Protein AF-0000000083597068 (afdb_homodimer)

Secondary structure (DSSP, 8-state):
-BPPPPP-TT-EEEEE-SSBPPPTTTHHHHHHHHHTTT-EEEE-GGGT--BTTBSS-HHHHHHHHHHHHH-TT--EEEES---S-HHHHGGGS-HHHHHHS--EEEE-GGGHHHHHHHHHHS-B-EEE---TTTTTTSTT--HHHHHHHHHHHH-TT-S-EE----TT---EEEE--EEEEEEEEEEHHHHHHTTTSTT----TTSEEEEEEES-BHHHHHHHHHHHHHTTHHHH-SEEEEEEEET-B-SSTT-GGGS--HHHHHHHHTGGG---EEE--S-SSSSS---EEETSEEEEETTTTEEEE--/-BPPPPP-TTPEEEEE-SSBPPPTTTHHHHHHHHHHTT-EEEE-GGGT--BTTBSS-HHHHHHHHHHHHH-TT--EEEES---S-HHHHGGGS-HHHHHHS--EEEE-GGGHHHHHHHHHHS-B-EEE---TTTTTTSTT--HHHHHHHHHHHH-TT-S-EE----TT---EEEE--EEEEEEEEEEHHHHHHTTTSTT----TTSEEEEEEES-BHHHHHHHHHHHHHTTHHHH-SEEEEEEEET-B-SSTT-GGGS--HHHHHHHHTGGG---EEE--S-SSSSS---EEETSEEEEETTTTEEEE--

Nearest PDB structures (foldseek):
  3t5m-assembly1_B  TM=9.174E-01  e=2.571E-32  Bacillus anthracis str. Ames
  1zl0-assembly2_B  TM=8.880E-01  e=2.543E-29  Pseudomonas aeruginosa
  1zrs-assembly1_B  TM=8.940E-01  e=2.483E-28  Pseudomonas aeruginosa
  2aum-assembly1_B  TM=8.941E-01  e=5.198E-28  Pseudomonas aeruginosa
  2aun-assembly1_B  TM=8.940E-01  e=6.650E-28  Pseudomonas aeruginosa

InterPro domains:
  IPR003507 Peptidase family S66 [PIRSF028757] (4-307)
  IPR003507 Peptidase family S66 [PTHR30237] (4-307)
  IPR027461 LD-carboxypeptidase A, C-terminal domain superfamily [G3DSA:3.50.30.60] (168-307)
  IPR027461 LD-carboxypeptidase A, C-terminal domain superfamily [SSF141986] (141-304)
  IPR027478 Murein tetrapeptide carboxypeptidase, N-terminal [G3DSA:3.40.50.10740] (1-159)
  IPR029062 Class I glutamine amidotransferase-like [SSF52317] (1-158)
  IPR040449 LD-carboxypeptidase, N-terminal [PF02016] (13-128)
  IPR040921 LD-carboxypeptidase, C-terminal [PF17676] (180-299)

Organism: NCBI:txid1368476

pLDDT: mean 98.06, std 1.63, range [87.94, 99.0]

Structure (mmCIF, N/CA/C/O backbone):
data_AF-0000000083597068-model_v1
#
loop_
_entity.id
_entity.type
_entity.pdbx_description
1 polymer LD-carboxypeptidase
#
loop_
_atom_site.group_PDB
_atom_site.id
_atom_site.type_symbol
_atom_site.label_atom_id
_atom_site.label_alt_id
_atom_site.label_comp_id
_atom_site.label_asym_id
_atom_site.label_entity_id
_atom_site.label_seq_id
_atom_site.pdbx_PDB_ins_code
_atom_site.Cartn_x
_atom_site.Cartn_y
_atom_site.Cartn_z
_atom_site.occupancy
_atom_site.B_iso_or_equiv
_atom_site.auth_seq_id
_atom_site.auth_comp_id
_atom_site.auth_asym_id
_atom_site.auth_atom_id
_atom_site.pdbx_PDB_model_num
ATOM 1 N N . MET A 1 1 ? -0.615 13.898 26.125 1 93 1 MET A N 1
ATOM 2 C CA . MET A 1 1 ? 0.078 14.508 25 1 93 1 MET A CA 1
ATOM 3 C C . MET A 1 1 ? 0.472 15.945 25.312 1 93 1 MET A C 1
ATOM 5 O O . MET A 1 1 ? -0.247 16.656 26.031 1 93 1 MET A O 1
ATOM 9 N N . LYS A 1 2 ? 1.604 16.359 24.844 1 96.56 2 LYS A N 1
ATOM 10 C CA . LYS A 1 2 ? 2.033 17.75 24.953 1 96.56 2 LYS A CA 1
ATOM 11 C C . LYS A 1 2 ? 1.333 18.625 23.922 1 96.56 2 LYS A C 1
ATOM 13 O O . LYS A 1 2 ? 1.39 18.359 22.734 1 96.56 2 LYS A O 1
ATOM 18 N N . ILE A 1 3 ? 0.653 19.594 24.406 1 97.81 3 ILE A N 1
ATOM 19 C CA . ILE A 1 3 ? 0.031 20.594 23.547 1 97.81 3 ILE A CA 1
ATOM 20 C C . ILE A 1 3 ? 0.969 21.781 23.359 1 97.81 3 ILE A C 1
ATOM 22 O O . ILE A 1 3 ? 1.348 22.422 24.344 1 97.81 3 ILE A O 1
ATOM 26 N N . PRO A 1 4 ? 1.364 22.031 22.203 1 98.31 4 PRO A N 1
ATOM 27 C CA . PRO A 1 4 ? 2.266 23.156 22.016 1 98.31 4 PRO A CA 1
ATOM 28 C C . PRO A 1 4 ? 1.584 24.5 22.266 1 98.31 4 PRO A C 1
ATOM 30 O O . PRO A 1 4 ? 0.357 24.609 22.188 1 98.31 4 PRO A O 1
ATOM 33 N N . LYS A 1 5 ? 2.42 25.484 22.578 1 97.56 5 LYS A N 1
ATOM 34 C CA . LYS A 1 5 ? 1.896 26.828 22.766 1 97.56 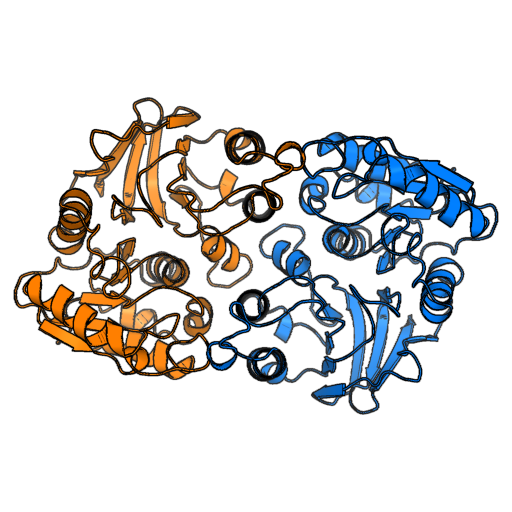5 LYS A CA 1
ATOM 35 C C . LYS A 1 5 ? 1.297 27.375 21.469 1 97.56 5 LYS A C 1
ATOM 37 O O . LYS A 1 5 ? 1.872 27.203 20.391 1 97.56 5 LYS A O 1
ATOM 42 N N . GLY A 1 6 ? 0.123 27.984 21.609 1 98.5 6 GLY A N 1
ATOM 43 C CA . GLY A 1 6 ? -0.512 28.578 20.453 1 98.5 6 GLY A CA 1
ATOM 44 C C . GLY A 1 6 ? 0.305 29.688 19.828 1 98.5 6 GLY A C 1
ATOM 45 O O . GLY A 1 6 ? 0.994 30.438 20.531 1 98.5 6 GLY A O 1
ATOM 46 N N . LEU A 1 7 ? 0.172 29.812 18.531 1 98.75 7 LEU A N 1
ATOM 47 C CA . LEU A 1 7 ? 0.881 30.859 17.797 1 98.75 7 LEU A CA 1
ATOM 48 C C . LEU A 1 7 ? 0.199 32.219 17.969 1 98.75 7 LEU A C 1
ATOM 50 O O . LEU A 1 7 ? -1.01 32.281 18.203 1 98.75 7 LEU A O 1
ATOM 54 N N . LYS A 1 8 ? 0.98 33.25 17.875 1 98.19 8 LYS A N 1
ATOM 55 C CA . LYS A 1 8 ? 0.491 34.625 17.906 1 98.19 8 LYS A CA 1
ATOM 56 C C . LYS A 1 8 ? 1.121 35.438 16.781 1 98.19 8 LYS A C 1
ATOM 58 O O . LYS A 1 8 ? 2.158 35.062 16.234 1 98.19 8 LYS A O 1
ATOM 63 N N . LYS A 1 9 ? 0.392 36.531 16.453 1 98 9 LYS A N 1
ATOM 64 C CA . LYS A 1 9 ? 0.97 37.438 15.469 1 98 9 LYS A CA 1
ATOM 65 C C . LYS A 1 9 ? 2.389 37.844 15.859 1 98 9 LYS A C 1
ATOM 67 O O . LYS A 1 9 ? 2.666 38.125 17.031 1 98 9 LYS A O 1
ATOM 72 N N . GLY A 1 10 ? 3.273 37.844 14.906 1 98.5 10 GLY A N 1
ATOM 73 C CA . GLY A 1 10 ? 4.664 38.188 15.156 1 98.5 10 GLY A CA 1
ATOM 74 C C . GLY A 1 10 ? 5.551 36.969 15.359 1 98.5 10 GLY A C 1
ATOM 75 O O . GLY A 1 10 ? 6.773 37.062 15.258 1 98.5 10 GLY A O 1
ATOM 76 N N . ASP A 1 11 ? 4.961 35.812 15.68 1 98.81 11 ASP A N 1
ATOM 77 C CA . ASP A 1 11 ? 5.73 34.594 15.844 1 98.81 11 ASP A CA 1
ATOM 78 C C . ASP A 1 11 ? 6.426 34.219 14.547 1 98.81 11 ASP A C 1
ATOM 80 O O . ASP A 1 11 ? 6.035 34.656 13.469 1 98.81 11 ASP A O 1
ATOM 84 N N . THR A 1 12 ? 7.461 33.406 14.672 1 98.88 12 THR A N 1
ATOM 85 C CA . THR A 1 12 ? 8.258 33 13.523 1 98.88 12 THR A CA 1
ATOM 86 C C . THR A 1 12 ? 7.914 31.547 13.133 1 98.88 12 THR A C 1
ATOM 88 O O . THR A 1 12 ? 8 30.641 13.953 1 98.88 12 THR A O 1
ATOM 91 N N . ILE A 1 13 ? 7.516 31.438 11.859 1 98.94 13 ILE A N 1
ATOM 92 C CA . ILE A 1 13 ? 7.141 30.141 11.32 1 98.94 13 ILE A CA 1
ATOM 93 C C . ILE A 1 13 ? 8.273 29.578 10.461 1 98.94 13 ILE A C 1
ATOM 95 O O . ILE A 1 13 ? 8.742 30.25 9.539 1 98.94 13 ILE A O 1
ATOM 99 N N . GLY A 1 14 ? 8.781 28.391 10.82 1 98.94 14 GLY A N 1
ATOM 100 C CA . GLY A 1 14 ? 9.641 27.656 9.906 1 98.94 14 GLY A CA 1
ATOM 101 C C . GLY A 1 14 ? 8.875 26.875 8.852 1 98.94 14 GLY A C 1
ATOM 102 O O . GLY A 1 14 ? 7.98 26.094 9.18 1 98.94 14 GLY A O 1
ATOM 103 N N . LEU A 1 15 ? 9.172 27.109 7.57 1 98.94 15 LEU A N 1
ATOM 104 C CA . LEU A 1 15 ? 8.648 26.297 6.477 1 98.94 15 LEU A CA 1
ATOM 105 C C . LEU A 1 15 ? 9.602 25.156 6.141 1 98.94 15 LEU A C 1
ATOM 107 O O . LEU A 1 15 ? 10.805 25.375 5.98 1 98.94 15 LEU A O 1
ATOM 111 N N . VAL A 1 16 ? 9.07 23.938 6.027 1 98.94 16 VAL A N 1
ATOM 112 C CA . VAL A 1 16 ? 9.914 22.797 5.707 1 98.94 16 VAL A CA 1
ATOM 113 C C . VAL A 1 16 ? 9.297 22 4.57 1 98.94 16 VAL A C 1
ATOM 115 O O . VAL A 1 16 ? 8.07 21.891 4.473 1 98.94 16 VAL A O 1
ATOM 118 N N . GLY A 1 17 ? 10.078 21.484 3.652 1 98.81 17 GLY A N 1
ATOM 119 C CA . GLY A 1 17 ? 9.688 20.469 2.678 1 98.81 17 GLY A CA 1
ATOM 120 C C . GLY A 1 17 ? 10.016 19.062 3.119 1 98.81 17 GLY A C 1
ATOM 121 O O . GLY A 1 17 ? 11.055 18.516 2.75 1 98.81 17 GLY A O 1
ATOM 122 N N . ALA A 1 18 ? 9.094 18.438 3.865 1 98.56 18 ALA A N 1
ATOM 123 C CA . ALA A 1 18 ? 9.328 17.094 4.383 1 98.56 18 ALA A CA 1
ATOM 124 C C . ALA A 1 18 ? 8.953 16.031 3.35 1 98.56 18 ALA A C 1
ATOM 126 O O . ALA A 1 18 ? 9.312 14.867 3.492 1 98.56 18 ALA A O 1
ATOM 127 N N . SER A 1 19 ? 8.289 16.406 2.258 1 98.56 19 SER A N 1
ATOM 128 C CA . SER A 1 19 ? 7.73 15.492 1.271 1 98.56 19 SER A CA 1
ATOM 129 C C . SER A 1 19 ? 8.18 15.852 -0.14 1 98.56 19 SER A C 1
ATOM 131 O O . SER A 1 19 ? 9.367 15.789 -0.454 1 98.56 19 SER A O 1
ATOM 133 N N . SER A 1 20 ? 7.297 16.312 -1.013 1 98.31 20 SER A N 1
ATOM 134 C CA . SER A 1 20 ? 7.629 16.547 -2.414 1 98.31 20 SER A CA 1
ATOM 135 C C . SER A 1 20 ? 8.195 17.953 -2.613 1 98.31 20 SER A C 1
ATOM 137 O O . SER A 1 20 ? 7.973 18.844 -1.794 1 98.31 20 SER A O 1
ATOM 139 N N . ALA A 1 21 ? 8.828 18.109 -3.682 1 98 21 ALA A N 1
ATOM 140 C CA . ALA A 1 21 ? 9.422 19.391 -4.043 1 98 21 ALA A CA 1
ATOM 141 C C . ALA A 1 21 ? 8.352 20.438 -4.332 1 98 21 ALA A C 1
ATOM 143 O O . ALA A 1 21 ? 7.309 20.125 -4.91 1 98 21 ALA A O 1
ATOM 144 N N . THR A 1 22 ? 8.672 21.641 -3.908 1 97.88 22 THR A N 1
ATOM 145 C CA . THR A 1 22 ? 7.793 22.781 -4.176 1 97.88 22 THR A CA 1
ATOM 146 C C . THR A 1 22 ? 8.195 23.484 -5.473 1 97.88 22 THR A C 1
ATOM 148 O O . THR A 1 22 ? 9.367 23.797 -5.672 1 97.88 22 THR A O 1
ATOM 151 N N . PRO A 1 23 ? 7.242 23.688 -6.352 1 95.56 23 PRO A N 1
ATOM 152 C CA . PRO A 1 23 ? 7.598 24.5 -7.516 1 95.56 23 PRO A CA 1
ATOM 153 C C . PRO A 1 23 ? 8.156 25.859 -7.137 1 95.56 23 PRO A C 1
ATOM 155 O O . PRO A 1 23 ? 7.57 26.562 -6.301 1 95.56 23 PRO A O 1
ATOM 158 N N . PRO A 1 24 ? 9.219 26.219 -7.773 1 96.31 24 PRO A N 1
ATOM 159 C CA . PRO A 1 24 ? 9.883 27.453 -7.379 1 96.31 24 PRO A CA 1
ATOM 160 C C . PRO A 1 24 ? 8.969 28.672 -7.48 1 96.31 24 PRO A C 1
ATOM 162 O O . PRO A 1 24 ? 9.086 29.609 -6.68 1 96.31 24 PRO A O 1
ATOM 165 N N . GLU A 1 25 ? 8.047 28.641 -8.406 1 97.31 25 GLU A N 1
ATOM 166 C CA . GLU A 1 25 ? 7.188 29.797 -8.633 1 97.31 25 GLU A CA 1
ATOM 167 C C . GLU A 1 25 ? 6.113 29.922 -7.559 1 97.31 25 GLU A C 1
ATOM 169 O O . GLU A 1 25 ? 5.512 30.984 -7.387 1 97.31 25 GLU A O 1
ATOM 174 N N . VAL A 1 26 ? 5.914 28.891 -6.832 1 98.12 26 VAL A N 1
ATOM 175 C CA . VAL A 1 26 ? 4.848 28.875 -5.836 1 98.12 26 VAL A CA 1
ATOM 176 C C . VAL A 1 26 ? 5.406 29.281 -4.477 1 98.12 26 VAL A C 1
ATOM 178 O O . VAL A 1 26 ? 4.676 29.812 -3.637 1 98.12 26 VAL A O 1
ATOM 181 N N . LEU A 1 27 ? 6.711 29.109 -4.23 1 98.38 27 LEU A N 1
ATOM 182 C CA . LEU A 1 27 ? 7.336 29.312 -2.932 1 98.38 27 LEU A CA 1
ATOM 183 C C . LEU A 1 27 ? 7.129 30.75 -2.457 1 98.38 27 LEU A C 1
ATOM 185 O O . LEU A 1 27 ? 6.703 30.984 -1.323 1 98.38 27 LEU A O 1
ATOM 189 N N . PRO A 1 28 ? 7.344 31.781 -3.342 1 98.5 28 PRO A N 1
ATOM 190 C CA . PRO A 1 28 ? 7.129 33.156 -2.863 1 98.5 28 PRO A CA 1
ATOM 191 C C . PRO A 1 28 ? 5.676 33.406 -2.473 1 98.5 28 PRO A C 1
ATOM 193 O O . PRO A 1 28 ? 5.414 34.125 -1.507 1 98.5 28 PRO A O 1
ATOM 196 N N . LYS A 1 29 ? 4.738 32.844 -3.211 1 98.62 29 LYS A N 1
ATOM 197 C CA . LYS A 1 29 ? 3.32 33 -2.896 1 98.62 29 LYS A CA 1
ATOM 198 C C . LYS A 1 29 ? 2.977 32.344 -1.563 1 98.62 29 LYS A C 1
ATOM 200 O O . LYS A 1 29 ? 2.164 32.875 -0.799 1 98.62 29 LYS A O 1
ATOM 205 N N . ALA A 1 30 ? 3.582 31.219 -1.34 1 98.75 30 ALA A N 1
ATOM 206 C CA . ALA A 1 30 ? 3.373 30.5 -0.087 1 98.75 30 ALA A CA 1
ATOM 207 C C . ALA A 1 30 ? 3.879 31.312 1.103 1 98.75 30 ALA A C 1
ATOM 209 O O . ALA A 1 30 ? 3.197 31.406 2.127 1 98.75 30 ALA A O 1
ATOM 210 N N . VAL A 1 31 ? 5.102 31.859 0.951 1 98.81 31 VAL A N 1
ATOM 211 C CA . VAL A 1 31 ? 5.695 32.688 1.998 1 98.81 31 VAL A CA 1
ATOM 212 C C . VAL A 1 31 ? 4.805 33.875 2.273 1 98.81 31 VAL A C 1
ATOM 214 O O . VAL A 1 31 ? 4.504 34.188 3.43 1 98.81 31 VAL A O 1
ATOM 217 N N . GLU A 1 32 ? 4.352 34.5 1.22 1 98.69 32 GLU A N 1
ATOM 218 C CA . GLU A 1 32 ? 3.494 35.688 1.342 1 98.69 32 GLU A CA 1
ATOM 219 C C . GLU A 1 32 ? 2.191 35.344 2.062 1 98.69 32 GLU A C 1
ATOM 221 O O . GLU A 1 32 ? 1.7 36.125 2.871 1 98.69 32 GLU A O 1
ATOM 226 N N . ALA A 1 33 ? 1.597 34.219 1.699 1 98.62 33 ALA A N 1
ATOM 227 C CA . ALA A 1 33 ? 0.34 33.812 2.312 1 98.62 33 ALA A CA 1
ATOM 228 C C . ALA A 1 33 ? 0.493 33.656 3.824 1 98.62 33 ALA A C 1
ATOM 230 O O . ALA A 1 33 ? -0.406 34 4.586 1 98.62 33 ALA A O 1
ATOM 231 N N . VAL A 1 34 ? 1.642 33.125 4.301 1 98.75 34 VAL A N 1
ATOM 232 C CA . VAL A 1 34 ? 1.897 32.938 5.723 1 98.75 34 VAL A CA 1
ATOM 233 C C . VAL A 1 34 ? 2.139 34.281 6.391 1 98.75 34 VAL A C 1
ATOM 235 O O . VAL A 1 34 ? 1.644 34.531 7.492 1 98.75 34 VAL A O 1
ATOM 238 N N . GLU A 1 35 ? 2.859 35.125 5.699 1 98.81 35 GLU A N 1
ATOM 239 C CA . GLU A 1 35 ? 3.148 36.469 6.23 1 98.81 35 GLU A CA 1
ATOM 240 C C . GLU A 1 35 ? 1.873 37.281 6.367 1 98.81 35 GLU A C 1
ATOM 242 O O . GLU A 1 35 ? 1.738 38.094 7.301 1 98.81 35 GLU A O 1
ATOM 247 N N . LYS A 1 36 ? 0.975 37.125 5.461 1 98.19 36 LYS A N 1
ATOM 248 C CA . LYS A 1 36 ? -0.294 37.844 5.484 1 98.19 36 LYS A CA 1
ATOM 249 C C . LYS A 1 36 ? -1.108 37.5 6.723 1 98.19 36 LYS A C 1
ATOM 251 O O . LYS A 1 36 ? -1.974 38.25 7.148 1 98.19 36 LYS A O 1
ATOM 256 N N . LEU A 1 37 ? -0.834 36.375 7.285 1 97.88 37 LEU A N 1
ATOM 257 C CA . LEU A 1 37 ? -1.508 35.969 8.508 1 97.88 37 LEU A CA 1
ATOM 258 C C . LEU A 1 37 ? -0.902 36.656 9.727 1 97.88 37 LEU A C 1
ATOM 260 O O . LEU A 1 37 ? -1.427 36.531 10.836 1 97.88 37 LEU A O 1
ATOM 264 N N . GLY A 1 38 ? 0.228 37.344 9.516 1 98.38 38 GLY A N 1
ATOM 265 C CA . GLY A 1 38 ? 0.852 38.094 10.586 1 98.38 38 GLY A CA 1
ATOM 266 C C . GLY A 1 38 ? 2.086 37.438 11.156 1 98.38 38 GLY A C 1
ATOM 267 O O . GLY A 1 38 ? 2.59 37.844 12.203 1 98.38 38 GLY A O 1
ATOM 268 N N . PHE A 1 39 ? 2.541 36.406 10.555 1 98.81 39 PHE A N 1
ATOM 269 C CA . PHE A 1 39 ? 3.705 35.656 11.047 1 98.81 39 PHE A CA 1
ATOM 270 C C . PHE A 1 39 ? 4.961 36.094 10.289 1 98.81 39 PHE A C 1
ATOM 272 O O . PHE A 1 39 ? 4.875 36.625 9.188 1 98.81 39 PHE A O 1
ATOM 279 N N . LYS A 1 40 ? 6.098 35.906 10.891 1 98.81 40 LYS A N 1
ATOM 280 C CA . LYS A 1 40 ? 7.383 35.906 10.195 1 98.81 40 LYS A CA 1
ATOM 281 C C . LYS A 1 40 ? 7.723 34.531 9.664 1 98.81 40 LYS A C 1
ATOM 283 O O . LYS A 1 40 ? 7.246 33.531 10.188 1 98.81 40 LYS A O 1
ATOM 288 N N . VAL A 1 41 ? 8.555 34.562 8.586 1 98.88 41 VAL A N 1
ATOM 289 C CA . VAL A 1 41 ? 8.773 33.25 7.949 1 98.88 41 VAL A CA 1
ATOM 290 C C . VAL A 1 41 ? 10.266 33 7.812 1 98.88 41 VAL A C 1
ATOM 292 O O . VAL A 1 41 ? 11.031 33.906 7.441 1 98.88 41 VAL A O 1
ATOM 295 N N . VAL A 1 42 ? 10.703 31.859 8.219 1 98.88 42 VAL A N 1
ATOM 296 C CA . VAL A 1 42 ? 12.016 31.312 7.906 1 98.88 42 VAL A CA 1
ATOM 297 C C . VAL A 1 42 ? 11.852 30.094 6.984 1 98.88 42 VAL A C 1
ATOM 299 O O . VAL A 1 42 ? 11.172 29.125 7.332 1 98.88 42 VAL A O 1
ATOM 302 N N . VAL A 1 43 ? 12.461 30.156 5.809 1 98.81 43 VAL A N 1
ATOM 303 C CA . VAL A 1 43 ? 12.289 29.109 4.805 1 98.81 43 VAL A CA 1
ATOM 304 C C . VAL A 1 43 ? 13.445 28.109 4.906 1 98.81 43 VAL A C 1
ATOM 306 O O . VAL A 1 43 ? 14.617 28.5 4.805 1 98.81 43 VAL A O 1
ATOM 309 N N . GLY A 1 44 ? 13.102 26.844 5.172 1 98.75 44 GLY A N 1
ATOM 310 C CA . GLY A 1 44 ? 14.117 25.812 5.184 1 98.75 44 GLY A CA 1
ATOM 311 C C . GLY A 1 44 ? 14.703 25.547 3.809 1 98.75 44 GLY A C 1
ATOM 312 O O . GLY A 1 44 ? 14.078 25.828 2.791 1 98.75 44 GLY A O 1
ATOM 313 N N . ASP A 1 45 ? 15.891 24.906 3.756 1 98.62 45 ASP A N 1
ATOM 314 C CA . ASP A 1 45 ? 16.562 24.578 2.5 1 98.62 45 ASP A CA 1
ATOM 315 C C . ASP A 1 45 ? 15.742 23.594 1.684 1 98.62 45 ASP A C 1
ATOM 317 O O . ASP A 1 45 ? 15.75 23.625 0.452 1 98.62 45 ASP A O 1
ATOM 321 N N . SER A 1 46 ? 15.039 22.719 2.332 1 98.75 46 SER A N 1
ATOM 322 C CA . SER A 1 46 ? 14.242 21.672 1.683 1 98.75 46 SER A CA 1
ATOM 323 C C . SER A 1 46 ? 13.156 22.281 0.804 1 98.75 46 SER A C 1
ATOM 325 O O . SER A 1 46 ? 12.695 21.641 -0.145 1 98.75 46 SER A O 1
ATOM 327 N N . CYS A 1 47 ? 12.734 23.5 1.094 1 98.75 47 CYS A N 1
ATOM 328 C CA . CYS A 1 47 ? 11.68 24.156 0.323 1 98.75 47 CYS A CA 1
ATOM 329 C C . CYS A 1 47 ? 12.195 24.594 -1.037 1 98.75 47 CYS A C 1
ATOM 331 O O . CYS A 1 47 ? 11.414 24.922 -1.932 1 98.75 47 CYS A O 1
ATOM 333 N N . ARG A 1 48 ? 13.547 24.531 -1.189 1 98.31 48 ARG A N 1
ATOM 334 C CA . ARG A 1 48 ? 14.148 25.062 -2.406 1 98.31 48 ARG A CA 1
ATOM 335 C C . ARG A 1 48 ? 14.883 23.969 -3.18 1 98.31 48 ARG A C 1
ATOM 337 O O . ARG A 1 48 ? 15.414 24.219 -4.262 1 98.31 48 ARG A O 1
ATOM 344 N N . GLU A 1 49 ? 14.938 22.812 -2.625 1 98.06 49 GLU A N 1
ATOM 345 C CA . GLU A 1 49 ? 15.703 21.719 -3.227 1 98.06 49 GLU A CA 1
ATOM 346 C C . GLU A 1 49 ? 14.789 20.703 -3.893 1 98.06 49 GLU A C 1
ATOM 348 O O . GLU A 1 49 ? 13.578 20.688 -3.648 1 98.06 49 GLU A O 1
ATOM 353 N N . ARG A 1 50 ? 15.43 19.906 -4.793 1 97.62 50 ARG A N 1
ATOM 354 C CA . ARG A 1 50 ? 14.688 18.875 -5.508 1 97.62 50 ARG A CA 1
ATOM 355 C C . ARG A 1 50 ? 15.555 17.641 -5.75 1 97.62 50 ARG A C 1
ATOM 357 O O . ARG A 1 50 ? 16.719 17.766 -6.105 1 97.62 50 ARG A O 1
ATOM 364 N N . HIS A 1 51 ? 15.086 16.547 -5.504 1 98 51 HIS A N 1
ATOM 365 C CA . HIS A 1 51 ? 15.57 15.227 -5.891 1 98 51 HIS A CA 1
ATOM 366 C C . HIS A 1 51 ? 14.438 14.375 -6.453 1 98 51 HIS A C 1
ATOM 368 O O . HIS A 1 51 ? 13.867 13.547 -5.738 1 98 51 HIS A O 1
ATOM 374 N N . GLY A 1 52 ? 14.188 14.555 -7.84 1 97.31 52 GLY A N 1
ATOM 375 C CA . GLY A 1 52 ? 12.984 13.953 -8.406 1 97.31 52 GLY A CA 1
ATOM 376 C C . GLY A 1 52 ? 11.703 14.57 -7.875 1 97.31 52 GLY A C 1
ATOM 377 O O . GLY A 1 52 ? 11.5 15.781 -7.977 1 97.31 52 GLY A O 1
ATOM 378 N N . TYR A 1 53 ? 10.898 13.758 -7.266 1 97.75 53 TYR A N 1
ATOM 379 C CA . TYR A 1 53 ? 9.656 14.258 -6.684 1 97.75 53 TYR A CA 1
ATOM 380 C C . TYR A 1 53 ? 9.867 14.695 -5.234 1 97.75 53 TYR A C 1
ATOM 382 O O . TYR A 1 53 ? 8.945 15.172 -4.582 1 97.75 53 TYR A O 1
ATOM 390 N N . LEU A 1 54 ? 11.031 14.57 -4.711 1 98.5 54 LEU A N 1
ATOM 391 C CA . LEU A 1 54 ? 11.328 14.867 -3.314 1 98.5 54 LEU A CA 1
ATOM 392 C C . LEU A 1 54 ? 11.867 16.281 -3.164 1 98.5 54 LEU A C 1
ATOM 394 O O . LEU A 1 54 ? 12.617 16.766 -4.02 1 98.5 54 LEU A O 1
ATOM 398 N N . ALA A 1 55 ? 11.562 16.875 -2.016 1 98.62 55 ALA A N 1
ATOM 399 C CA . ALA A 1 55 ? 12.094 18.203 -1.696 1 98.62 55 ALA A CA 1
ATOM 400 C C . ALA A 1 55 ? 13.562 18.125 -1.287 1 98.62 55 ALA A C 1
ATOM 402 O O . ALA A 1 55 ? 13.953 18.672 -0.26 1 98.62 55 ALA A O 1
ATOM 403 N N . GLY A 1 56 ? 14.367 17.438 -2.033 1 98.38 56 GLY A N 1
ATOM 404 C CA . GLY A 1 56 ? 15.766 17.188 -1.733 1 98.38 56 GLY A CA 1
ATOM 405 C C . GLY A 1 56 ? 16.016 15.781 -1.209 1 98.38 56 GLY A C 1
ATOM 406 O O . GLY A 1 56 ? 15.102 14.969 -1.126 1 98.38 56 GLY A O 1
ATOM 407 N N . VAL A 1 57 ? 17.281 15.5 -0.889 1 98.31 57 VAL A N 1
ATOM 408 C CA . VAL A 1 57 ? 17.656 14.188 -0.37 1 98.31 57 VAL A CA 1
ATOM 409 C C . VAL A 1 57 ? 17.094 14.016 1.041 1 98.31 57 VAL A C 1
ATOM 411 O O . VAL A 1 57 ? 16.75 14.992 1.708 1 98.31 57 VAL A O 1
ATOM 414 N N . ASP A 1 58 ? 17 12.828 1.472 1 98.69 58 ASP A N 1
ATOM 415 C CA . ASP A 1 58 ? 16.359 12.492 2.742 1 98.69 58 ASP A CA 1
ATOM 416 C C . ASP A 1 58 ? 17.031 13.227 3.902 1 98.69 58 ASP A C 1
ATOM 418 O O . ASP A 1 58 ? 16.344 13.758 4.781 1 98.69 58 ASP A O 1
ATOM 422 N N . GLU A 1 59 ? 18.344 13.289 3.891 1 98.75 59 GLU A N 1
ATOM 423 C CA . GLU A 1 59 ? 19.109 13.891 4.98 1 98.75 59 GLU A CA 1
ATOM 424 C C . GLU A 1 59 ? 18.797 15.383 5.105 1 98.75 59 GLU A C 1
ATOM 426 O O . GLU A 1 59 ? 18.688 15.906 6.215 1 98.75 59 GLU A O 1
ATOM 431 N N . LEU A 1 60 ? 18.688 15.977 4.004 1 98.81 60 LEU A N 1
ATOM 432 C CA . LEU A 1 60 ? 18.406 17.406 4.012 1 98.81 60 LEU A CA 1
ATOM 433 C C . LEU A 1 60 ? 17 17.688 4.559 1 98.81 60 LEU A C 1
ATOM 435 O O . LEU A 1 60 ? 16.812 18.594 5.359 1 98.81 60 LEU A O 1
ATOM 439 N N . ARG A 1 61 ? 16.047 16.969 4.078 1 98.88 61 ARG A N 1
ATOM 440 C CA . ARG A 1 61 ? 14.672 17.156 4.531 1 98.88 61 ARG A CA 1
ATOM 441 C C . ARG A 1 61 ? 14.547 16.891 6.027 1 98.88 61 ARG A C 1
ATOM 443 O O . ARG A 1 61 ? 13.906 17.672 6.746 1 98.88 61 ARG A O 1
ATOM 450 N N . ALA A 1 62 ? 15.164 15.805 6.496 1 98.94 62 ALA A N 1
ATOM 451 C CA . ALA A 1 62 ? 15.156 15.5 7.926 1 98.94 62 ALA A CA 1
ATOM 452 C C . ALA A 1 62 ? 15.859 16.594 8.727 1 98.94 62 ALA A C 1
ATOM 454 O O . ALA A 1 62 ? 15.398 16.969 9.805 1 98.94 62 ALA A O 1
ATOM 455 N N . LYS A 1 63 ? 17 17.016 8.195 1 98.81 63 LYS A N 1
ATOM 456 C CA . LYS A 1 63 ? 17.766 18.078 8.852 1 98.81 63 LYS A CA 1
ATOM 457 C C . LYS A 1 63 ? 16.922 19.328 9.039 1 98.81 63 LYS A C 1
ATOM 459 O O . LYS A 1 63 ? 16.938 19.953 10.109 1 98.81 63 LYS A O 1
ATOM 464 N N . ASP A 1 64 ? 16.219 19.688 8.055 1 98.81 64 ASP A N 1
ATOM 465 C CA . ASP A 1 64 ? 15.375 20.875 8.125 1 98.81 64 ASP A CA 1
ATOM 466 C C . ASP A 1 64 ? 14.32 20.734 9.227 1 98.81 64 ASP A C 1
ATOM 468 O O . ASP A 1 64 ? 14.102 21.672 10 1 98.81 64 ASP A O 1
ATOM 472 N N . VAL A 1 65 ? 13.648 19.609 9.281 1 98.94 65 VAL A N 1
ATOM 473 C CA . VAL A 1 65 ? 12.633 19.375 10.312 1 98.94 65 VAL A CA 1
ATOM 474 C C . VAL A 1 65 ? 13.273 19.453 11.695 1 98.94 65 VAL A C 1
ATOM 476 O O . VAL A 1 65 ? 12.773 20.156 12.57 1 98.94 65 VAL A O 1
ATOM 479 N N . ASN A 1 66 ? 14.391 18.766 11.867 1 98.94 66 ASN A N 1
ATOM 480 C CA . ASN A 1 66 ? 15.094 18.781 13.148 1 98.94 66 ASN A CA 1
ATOM 481 C C . ASN A 1 66 ? 15.516 20.203 13.539 1 98.94 66 ASN A C 1
ATOM 483 O O . ASN A 1 66 ? 15.328 20.609 14.688 1 98.94 66 ASN A O 1
ATOM 487 N N . GLU A 1 67 ? 16.047 20.875 12.594 1 98.81 67 GLU A N 1
ATOM 488 C CA . GLU A 1 67 ? 16.547 22.219 12.875 1 98.81 67 GLU A CA 1
ATOM 489 C C . GLU A 1 67 ? 15.43 23.172 13.273 1 98.81 67 GLU A C 1
ATOM 491 O O . GLU A 1 67 ? 15.609 24 14.164 1 98.81 67 GLU A O 1
ATOM 496 N N . MET A 1 68 ? 14.336 23.062 12.594 1 98.88 68 MET A N 1
ATOM 497 C CA . MET A 1 68 ? 13.219 23.953 12.906 1 98.88 68 MET A CA 1
ATOM 498 C C . MET A 1 68 ? 12.68 23.688 14.305 1 98.88 68 MET A C 1
ATOM 500 O O . MET A 1 68 ? 12.227 24.594 15 1 98.88 68 MET A O 1
ATOM 504 N N . PHE A 1 69 ? 12.656 22.438 14.766 1 98.88 69 PHE A N 1
ATOM 505 C CA . PHE A 1 69 ? 12.25 22.125 16.125 1 98.88 69 PHE A CA 1
ATOM 506 C C . PHE A 1 69 ? 13.289 22.609 17.141 1 98.88 69 PHE A C 1
ATOM 508 O O . PHE A 1 69 ? 12.945 23.125 18.188 1 98.88 69 PHE A O 1
ATOM 515 N N . LYS A 1 70 ? 14.547 22.453 16.797 1 98.75 70 LYS A N 1
ATOM 516 C CA . LYS A 1 70 ? 15.656 22.734 17.703 1 98.75 70 LYS A CA 1
ATOM 517 C C . LYS A 1 70 ? 15.828 24.234 17.922 1 98.75 70 LYS A C 1
ATOM 519 O O . LYS A 1 70 ? 16.188 24.672 19.016 1 98.75 70 LYS A O 1
ATOM 524 N N . ASN A 1 71 ? 15.602 25.016 16.922 1 98.75 71 ASN A N 1
ATOM 525 C CA . ASN A 1 71 ? 15.828 26.453 16.922 1 98.75 71 ASN A CA 1
ATOM 526 C C . ASN A 1 71 ? 14.82 27.172 17.812 1 98.75 71 ASN A C 1
ATOM 528 O O . ASN A 1 71 ? 13.633 27.234 17.484 1 98.75 71 ASN A O 1
ATOM 532 N N . PRO A 1 72 ? 15.25 27.781 18.859 1 98.25 72 PRO A N 1
ATOM 533 C CA . PRO A 1 72 ? 14.328 28.438 19.781 1 98.25 72 PRO A CA 1
ATOM 534 C C . PRO A 1 72 ? 13.656 29.672 19.172 1 98.25 72 PRO A C 1
ATOM 536 O O . PRO A 1 72 ? 12.664 30.172 19.719 1 98.25 72 PRO A O 1
ATOM 539 N N . ASP A 1 73 ? 14.18 30.172 18.109 1 98.44 73 ASP A N 1
ATOM 540 C CA . ASP A 1 73 ? 13.609 31.344 17.469 1 98.44 73 ASP A CA 1
ATOM 541 C C . ASP A 1 73 ? 12.414 30.984 16.594 1 98.44 73 ASP A C 1
ATOM 543 O O . ASP A 1 73 ? 11.695 31.875 16.125 1 98.44 73 ASP A O 1
ATOM 547 N N . ILE A 1 74 ? 12.242 29.734 16.344 1 98.88 74 ILE A N 1
ATOM 548 C CA . ILE A 1 74 ? 11.094 29.234 15.602 1 98.88 74 ILE A CA 1
ATOM 549 C C . ILE A 1 74 ? 9.953 28.906 16.562 1 98.88 74 ILE A C 1
ATOM 551 O O . ILE A 1 74 ? 10.141 28.188 17.531 1 98.88 74 ILE A O 1
ATOM 555 N N . ASP A 1 75 ? 8.789 29.422 16.266 1 98.75 75 ASP A N 1
ATOM 556 C CA . ASP A 1 75 ? 7.648 29.25 17.156 1 98.75 75 ASP A CA 1
ATOM 557 C C . ASP A 1 75 ? 6.719 28.141 16.656 1 98.75 75 ASP A C 1
ATOM 559 O O . ASP A 1 75 ? 6 27.516 17.438 1 98.75 75 ASP A O 1
ATOM 563 N N . GLY A 1 76 ? 6.609 27.922 15.398 1 98.81 76 GLY A N 1
ATOM 564 C CA . GLY A 1 76 ? 5.801 26.906 14.75 1 98.81 76 GLY A CA 1
ATOM 565 C C . GLY A 1 76 ? 6.406 26.406 13.445 1 98.81 76 GLY A C 1
ATOM 566 O O . GLY A 1 76 ? 7.285 27.062 12.883 1 98.81 76 GLY A O 1
ATOM 567 N N . ILE A 1 77 ? 6.02 25.281 13 1 99 77 ILE A N 1
ATOM 568 C CA . ILE A 1 77 ? 6.562 24.656 11.805 1 99 77 ILE A CA 1
ATOM 569 C C . ILE A 1 77 ? 5.426 24.281 10.859 1 99 77 ILE A C 1
ATOM 571 O O . ILE A 1 77 ? 4.504 23.562 11.234 1 99 77 ILE A O 1
ATOM 575 N N . PHE A 1 78 ? 5.43 24.797 9.633 1 98.94 78 PHE A N 1
ATOM 576 C CA . PHE A 1 78 ? 4.465 24.484 8.586 1 98.94 78 PHE A CA 1
ATOM 577 C C . PHE A 1 78 ? 5.117 23.656 7.477 1 98.94 78 PHE A C 1
ATOM 579 O O . PHE A 1 78 ? 6.086 24.109 6.859 1 98.94 78 PHE A O 1
ATOM 586 N N . CYS A 1 79 ? 4.621 22.453 7.242 1 98.94 79 CYS A N 1
ATOM 587 C CA . CYS A 1 79 ? 5.027 21.766 6.02 1 98.94 79 CYS A CA 1
ATOM 588 C C . CYS A 1 79 ? 4.547 22.516 4.785 1 98.94 79 CYS A C 1
ATOM 590 O O . CYS A 1 79 ? 3.369 22.859 4.684 1 98.94 79 CYS A O 1
ATOM 592 N N . ILE A 1 80 ? 5.406 22.75 3.883 1 98.81 80 ILE A N 1
ATOM 593 C CA . ILE A 1 80 ? 5.113 23.625 2.758 1 98.81 80 ILE A CA 1
ATOM 594 C C . ILE A 1 80 ? 4.113 22.953 1.82 1 98.81 80 ILE A C 1
ATOM 596 O O . ILE A 1 80 ? 3.293 23.625 1.19 1 98.81 80 ILE A O 1
ATOM 600 N N . ARG A 1 81 ? 4.168 21.656 1.727 1 98.31 81 ARG A N 1
ATOM 601 C CA . ARG A 1 81 ? 3.219 20.844 0.974 1 98.31 81 ARG A CA 1
ATOM 602 C C . ARG A 1 81 ? 3.363 19.359 1.331 1 98.31 81 ARG A C 1
ATOM 604 O O . ARG A 1 81 ? 4.305 18.969 2.027 1 98.31 81 ARG A O 1
ATOM 611 N N . GLY A 1 82 ? 2.355 18.547 0.893 1 97.88 82 GLY A N 1
ATOM 612 C CA . GLY A 1 82 ? 2.455 17.109 1.001 1 97.88 82 GLY A CA 1
ATOM 613 C C . GLY A 1 82 ? 3.166 16.469 -0.176 1 97.88 82 GLY A C 1
ATOM 614 O O . GLY A 1 82 ? 4.168 17 -0.663 1 97.88 82 GLY A O 1
ATOM 615 N N . GLY A 1 83 ? 2.672 15.352 -0.603 1 97.38 83 GLY A N 1
ATOM 616 C CA . GLY A 1 83 ? 3.27 14.617 -1.706 1 97.38 83 GLY A CA 1
ATOM 617 C C . GLY A 1 83 ? 3.773 13.242 -1.305 1 97.38 83 GLY A C 1
ATOM 618 O O . GLY A 1 83 ? 3.01 12.422 -0.79 1 97.38 83 GLY A O 1
ATOM 619 N N . TYR A 1 84 ? 5.078 13.133 -1.507 1 96.44 84 TYR A N 1
ATOM 620 C CA . TYR A 1 84 ? 5.707 11.844 -1.249 1 96.44 84 TYR A CA 1
ATOM 621 C C . TYR A 1 84 ? 7.023 12.016 -0.504 1 96.44 84 TYR A C 1
ATOM 623 O O . TYR A 1 84 ? 7.676 13.062 -0.618 1 96.44 84 TYR A O 1
ATOM 631 N N . GLY A 1 85 ? 7.328 10.945 0.278 1 98.31 85 GLY A N 1
ATOM 632 C CA . GLY A 1 85 ? 8.695 10.883 0.766 1 98.31 85 GLY A CA 1
ATOM 633 C C . GLY A 1 85 ? 8.805 11.078 2.266 1 98.31 85 GLY A C 1
ATOM 634 O O . GLY A 1 85 ? 9.859 10.836 2.855 1 98.31 85 GLY A O 1
ATOM 635 N N . ALA A 1 86 ? 7.699 11.445 2.926 1 98.75 86 ALA A N 1
ATOM 636 C CA . ALA A 1 86 ? 7.773 11.734 4.355 1 98.75 86 ALA A CA 1
ATOM 637 C C . ALA A 1 86 ? 8.219 10.5 5.141 1 98.75 86 ALA A C 1
ATOM 639 O O . ALA A 1 86 ? 8.961 10.617 6.121 1 98.75 86 ALA A O 1
ATOM 640 N N . THR A 1 87 ? 7.828 9.305 4.715 1 98.81 87 THR A N 1
ATOM 641 C CA . THR A 1 87 ? 8.18 8.078 5.422 1 98.81 87 THR A CA 1
ATOM 642 C C . THR A 1 87 ? 9.68 7.844 5.383 1 98.81 87 THR A C 1
ATOM 644 O O . THR A 1 87 ? 10.242 7.215 6.289 1 98.81 87 THR A O 1
ATOM 647 N N . LYS A 1 88 ? 10.352 8.375 4.434 1 98.81 88 LYS A N 1
ATOM 648 C CA . LYS A 1 88 ? 11.773 8.141 4.223 1 98.81 88 LYS A CA 1
ATOM 649 C C . LYS A 1 88 ? 12.609 8.867 5.273 1 98.81 88 LYS A C 1
ATOM 651 O O . LYS A 1 88 ? 13.742 8.469 5.555 1 98.81 88 LYS A O 1
ATOM 656 N N . ILE A 1 89 ? 12.047 9.898 5.887 1 98.81 89 ILE A N 1
ATOM 657 C CA . ILE A 1 89 ? 12.898 10.688 6.766 1 98.81 89 ILE A CA 1
ATOM 658 C C . ILE A 1 89 ? 12.625 10.328 8.219 1 98.81 89 ILE A C 1
ATOM 660 O O . ILE A 1 89 ? 13.336 10.766 9.125 1 98.81 89 ILE A O 1
ATOM 664 N N . LEU A 1 90 ? 11.648 9.453 8.492 1 98.94 90 LEU A N 1
ATOM 665 C CA . LEU A 1 90 ? 11.25 9.086 9.844 1 98.94 90 LEU A CA 1
ATOM 666 C C . LEU A 1 90 ? 12.453 8.594 10.648 1 98.94 90 LEU A C 1
ATOM 668 O O . LEU A 1 90 ? 12.656 9.008 11.789 1 98.94 90 LEU A O 1
ATOM 672 N N . PRO A 1 91 ? 13.344 7.766 10.047 1 98.81 91 PRO A N 1
ATOM 673 C CA . PRO A 1 91 ? 14.453 7.246 10.844 1 98.81 91 PRO A CA 1
ATOM 674 C C . PRO A 1 91 ? 15.508 8.305 11.141 1 98.81 91 PRO A C 1
ATOM 676 O O . PRO A 1 91 ? 16.391 8.086 11.977 1 98.81 91 PRO A O 1
ATOM 679 N N . LEU A 1 92 ? 15.43 9.406 10.484 1 98.88 92 LEU A N 1
ATOM 680 C CA . LEU A 1 92 ? 16.484 10.406 10.555 1 98.88 92 LEU A CA 1
ATOM 681 C C . LEU A 1 92 ? 16.094 11.531 11.508 1 98.88 92 LEU A C 1
ATOM 683 O O . LEU A 1 92 ? 16.891 12.453 11.734 1 98.88 92 LEU A O 1
ATOM 687 N N . LEU A 1 93 ? 14.938 11.469 12.094 1 98.94 93 LEU A N 1
ATOM 688 C CA . LEU A 1 93 ? 14.461 12.539 12.961 1 98.94 93 LEU A CA 1
ATOM 689 C C . LEU A 1 93 ? 14.93 12.32 14.398 1 98.94 93 LEU A C 1
ATOM 691 O O . LEU A 1 93 ? 14.977 11.188 14.875 1 98.94 93 LEU A O 1
ATOM 695 N N . ASP A 1 94 ? 15.258 13.367 15.133 1 98.88 94 ASP A N 1
ATOM 696 C CA . ASP A 1 94 ? 15.648 13.344 16.547 1 98.88 94 ASP A CA 1
ATOM 697 C C . ASP A 1 94 ? 14.43 13.5 17.453 1 98.88 94 ASP A C 1
ATOM 699 O O . ASP A 1 94 ? 14.156 14.586 17.969 1 98.88 94 ASP A O 1
ATOM 703 N N . TYR A 1 95 ? 13.789 12.375 17.75 1 98.88 95 TYR A N 1
ATOM 704 C CA . TYR A 1 95 ? 12.492 12.383 18.422 1 98.88 95 TYR A CA 1
ATOM 705 C C . TYR A 1 95 ? 12.625 12.914 19.844 1 98.88 95 TYR A C 1
ATOM 707 O O . TYR A 1 95 ? 11.711 13.57 20.359 1 98.88 95 TYR A O 1
ATOM 715 N N . GLU A 1 96 ? 13.695 12.617 20.531 1 98.75 96 GLU A N 1
ATOM 716 C CA . GLU A 1 96 ? 13.891 13.156 21.875 1 98.75 96 GLU A CA 1
ATOM 717 C C . GLU A 1 96 ? 14.008 14.68 21.844 1 98.75 96 GLU A C 1
ATOM 719 O O . GLU A 1 96 ? 13.398 15.367 22.672 1 98.75 96 GLU A O 1
ATOM 724 N N . MET A 1 97 ? 14.828 15.141 20.922 1 98.81 97 MET A N 1
ATOM 725 C CA . MET A 1 97 ? 14.969 16.578 20.766 1 98.81 97 MET A CA 1
ATOM 726 C C . MET A 1 97 ? 13.625 17.219 20.422 1 98.81 97 MET A C 1
ATOM 728 O O . MET A 1 97 ? 13.266 18.266 20.984 1 98.81 97 MET A O 1
ATOM 732 N N . ILE A 1 98 ? 12.852 16.641 19.562 1 98.88 98 ILE A N 1
ATOM 733 C CA . ILE A 1 98 ? 11.555 17.172 19.156 1 98.88 98 ILE A CA 1
ATOM 734 C C . ILE A 1 98 ? 10.602 17.172 20.344 1 98.88 98 ILE A C 1
ATOM 736 O O . ILE A 1 98 ? 9.898 18.156 20.594 1 98.88 98 ILE A O 1
ATOM 740 N N . LYS A 1 99 ? 10.594 16.094 21.078 1 98.62 99 LYS A N 1
ATOM 741 C CA . LYS A 1 99 ? 9.758 15.969 22.266 1 98.62 99 LYS A CA 1
ATOM 742 C C . LYS A 1 99 ? 10.031 17.094 23.266 1 98.62 99 LYS A C 1
ATOM 744 O O . LYS A 1 99 ? 9.109 17.594 23.922 1 98.62 99 LYS A O 1
ATOM 749 N N . GLU A 1 100 ? 11.258 17.484 23.328 1 98.31 100 GLU A N 1
ATOM 750 C CA . GLU A 1 100 ? 11.672 18.484 24.312 1 98.31 100 GLU A CA 1
ATOM 751 C C . GLU A 1 100 ? 11.438 19.906 23.797 1 98.31 100 GLU A C 1
ATOM 753 O O . GLU A 1 100 ? 11.555 20.875 24.547 1 98.31 100 GLU A O 1
ATOM 758 N N . ASN A 1 101 ? 11.086 20.016 22.562 1 98.5 101 ASN A N 1
ATOM 759 C CA . ASN A 1 101 ? 10.844 21.312 21.938 1 98.5 101 ASN A CA 1
ATOM 760 C C . ASN A 1 101 ? 9.508 21.359 21.203 1 98.5 101 ASN A C 1
ATOM 762 O O . ASN A 1 101 ? 9.469 21.609 20 1 98.5 101 ASN A O 1
ATOM 766 N N . PRO A 1 102 ? 8.469 21.156 21.953 1 98.44 102 PRO A N 1
ATOM 767 C CA . PRO A 1 102 ? 7.16 21.094 21.297 1 98.44 102 PRO A CA 1
ATOM 768 C C . PRO A 1 102 ? 6.773 22.406 20.609 1 98.44 102 PRO A C 1
ATOM 770 O O . PRO A 1 102 ? 6.957 23.484 21.188 1 98.44 102 PRO A O 1
ATOM 773 N N . LYS A 1 103 ? 6.371 22.312 19.391 1 98.5 103 LYS A N 1
ATOM 774 C CA . LYS A 1 103 ? 5.906 23.438 18.578 1 98.5 103 LYS A CA 1
ATOM 775 C C . LYS A 1 103 ? 4.676 23.047 17.75 1 98.5 103 LYS A C 1
ATOM 777 O O . LYS A 1 103 ? 4.441 21.859 17.5 1 98.5 103 LYS A O 1
ATOM 782 N N . VAL A 1 104 ? 3.885 24.094 17.453 1 98.81 104 VAL A N 1
ATOM 783 C CA . VAL A 1 104 ? 2.814 23.875 16.484 1 98.81 104 VAL A CA 1
ATOM 784 C C . VAL A 1 104 ? 3.393 23.297 15.195 1 98.81 104 VAL A C 1
ATOM 786 O O . VAL A 1 104 ? 4.309 23.875 14.602 1 98.81 104 VAL A O 1
ATOM 789 N N . PHE A 1 105 ? 2.934 22.141 14.828 1 98.94 105 PHE A N 1
ATOM 790 C CA . PHE A 1 105 ? 3.336 21.453 13.609 1 98.94 105 PHE A CA 1
ATOM 791 C C . PHE A 1 105 ? 2.127 21.156 12.727 1 98.94 105 PHE A C 1
ATOM 793 O O . PHE A 1 105 ? 1.204 20.453 13.141 1 98.94 105 PHE A O 1
ATOM 800 N N . VAL A 1 106 ? 2.148 21.688 11.477 1 98.5 106 VAL A N 1
ATOM 801 C CA . VAL A 1 106 ? 0.92 21.594 10.695 1 98.5 106 VAL A CA 1
ATOM 802 C C . VAL A 1 106 ? 1.222 20.969 9.336 1 98.5 106 VAL A C 1
ATOM 804 O O . VAL A 1 106 ? 2.332 21.109 8.812 1 98.5 106 VAL A O 1
ATOM 807 N N . GLY A 1 107 ? 0.275 20.328 8.75 1 98.75 107 GLY A N 1
ATOM 808 C CA . GLY A 1 107 ? 0.276 19.719 7.43 1 98.75 107 GLY A CA 1
ATOM 809 C C . GLY A 1 107 ? -0.689 18.562 7.305 1 98.75 107 GLY A C 1
ATOM 810 O O . GLY A 1 107 ? -1.354 18.188 8.281 1 98.75 107 GLY A O 1
ATOM 811 N N . TYR A 1 108 ? -0.841 18 6.152 1 98.62 108 TYR A N 1
ATOM 812 C CA . TYR A 1 108 ? -1.653 16.797 5.961 1 98.62 108 TYR A CA 1
ATOM 813 C C . TYR A 1 108 ? -1.145 15.984 4.785 1 98.62 108 TYR A C 1
ATOM 815 O O . TYR A 1 108 ? -0.041 16.219 4.285 1 98.62 108 TYR A O 1
ATOM 823 N N . SER A 1 109 ? -1.933 14.984 4.328 1 98.62 109 SER A N 1
ATOM 824 C CA . SER A 1 109 ? -1.551 14.102 3.229 1 98.62 109 SER A CA 1
ATOM 825 C C . SER A 1 109 ? -0.315 13.281 3.58 1 98.62 109 SER A C 1
ATOM 827 O O . SER A 1 109 ? -0.302 12.57 4.586 1 98.62 109 SER A O 1
ATOM 829 N N . ASP A 1 110 ? 0.774 13.516 2.777 1 98.75 110 ASP A N 1
ATOM 830 C CA . ASP A 1 110 ? 1.991 12.75 3.031 1 98.75 110 ASP A CA 1
ATOM 831 C C . ASP A 1 110 ? 2.518 13.008 4.441 1 98.75 110 ASP A C 1
ATOM 833 O O . ASP A 1 110 ? 3.152 12.133 5.039 1 98.75 110 ASP A O 1
ATOM 837 N N . VAL A 1 111 ? 2.201 14.141 5.039 1 98.88 111 VAL A N 1
ATOM 838 C CA . VAL A 1 111 ? 2.656 14.586 6.352 1 98.88 111 VAL A CA 1
ATOM 839 C C . VAL A 1 111 ? 2.064 13.688 7.438 1 98.88 111 VAL A C 1
ATOM 841 O O . VAL A 1 111 ? 2.545 13.68 8.57 1 98.88 111 VAL A O 1
ATOM 844 N N . THR A 1 112 ? 1.072 12.867 7.102 1 98.94 112 THR A N 1
ATOM 845 C CA . THR A 1 112 ? 0.452 11.914 8.016 1 98.94 112 THR A CA 1
ATOM 846 C C . THR A 1 112 ? 1.509 11.039 8.68 1 98.94 112 THR A C 1
ATOM 848 O O . THR A 1 112 ? 1.403 10.727 9.867 1 98.94 112 THR A O 1
ATOM 851 N N . ALA A 1 113 ? 2.514 10.664 7.945 1 98.94 113 ALA A N 1
ATOM 852 C CA . ALA A 1 113 ? 3.584 9.844 8.5 1 98.94 113 ALA A CA 1
ATOM 853 C C . ALA A 1 113 ? 4.25 10.539 9.688 1 98.94 113 ALA A C 1
ATOM 855 O O . ALA A 1 113 ? 4.539 9.906 10.703 1 98.94 113 ALA A O 1
ATOM 856 N N . LEU A 1 114 ? 4.473 11.82 9.562 1 98.94 114 LEU A N 1
ATOM 857 C CA . LEU A 1 114 ? 5.102 12.602 10.625 1 98.94 114 LEU A CA 1
ATOM 858 C C . LEU A 1 114 ? 4.141 12.797 11.797 1 98.94 114 LEU A C 1
ATOM 860 O O . LEU A 1 114 ? 4.555 12.734 12.953 1 98.94 114 LEU A O 1
ATOM 864 N N . HIS A 1 115 ? 2.832 13.062 11.492 1 98.94 115 HIS A N 1
ATOM 865 C CA . HIS A 1 115 ? 1.841 13.188 12.555 1 98.94 115 HIS A CA 1
ATOM 866 C C . HIS A 1 115 ? 1.84 11.953 13.453 1 98.94 115 HIS A C 1
ATOM 868 O O . HIS A 1 115 ? 1.907 12.07 14.68 1 98.94 115 HIS A O 1
ATOM 874 N N . ILE A 1 116 ? 1.789 10.773 12.805 1 98.94 116 ILE A N 1
ATOM 875 C CA . ILE A 1 116 ? 1.729 9.516 13.547 1 98.94 116 ILE A CA 1
ATOM 876 C C . ILE A 1 116 ? 2.982 9.367 14.406 1 98.94 116 ILE A C 1
ATOM 878 O O . ILE A 1 116 ? 2.893 9.055 15.594 1 98.94 116 ILE A O 1
ATOM 882 N N . ALA A 1 117 ? 4.121 9.648 13.852 1 98.94 117 ALA A N 1
ATOM 883 C CA . ALA A 1 117 ? 5.383 9.508 14.57 1 98.94 117 ALA A CA 1
ATOM 884 C C . ALA A 1 117 ? 5.465 10.492 15.734 1 98.94 117 ALA A C 1
ATOM 886 O O . ALA A 1 117 ? 5.855 10.117 16.844 1 98.94 117 ALA A O 1
ATOM 887 N N . PHE A 1 118 ? 5.129 11.734 15.508 1 98.94 118 PHE A N 1
ATOM 888 C CA . PHE A 1 118 ? 5.223 12.758 16.547 1 98.94 118 PHE A CA 1
ATOM 889 C C . PHE A 1 118 ? 4.223 12.484 17.656 1 98.94 118 PHE A C 1
ATOM 891 O O . PHE A 1 118 ? 4.531 12.688 18.844 1 98.94 118 PHE A O 1
ATOM 898 N N . ASN A 1 119 ? 2.988 12.07 17.281 1 98.81 119 ASN A N 1
ATOM 899 C CA . ASN A 1 119 ? 2.012 11.711 18.312 1 98.81 119 ASN A CA 1
ATOM 900 C C . ASN A 1 119 ? 2.531 10.586 19.203 1 98.81 119 ASN A C 1
ATOM 902 O O . ASN A 1 119 ? 2.424 10.664 20.422 1 98.81 119 ASN A O 1
ATOM 906 N N . GLN A 1 120 ? 3.141 9.609 18.609 1 98.69 120 GLN A N 1
ATOM 907 C CA . GLN A 1 120 ? 3.434 8.375 19.344 1 98.69 120 GLN A CA 1
ATOM 908 C C . GLN A 1 120 ? 4.805 8.438 20 1 98.69 120 GLN A C 1
ATOM 910 O O . GLN A 1 120 ? 4.988 7.945 21.109 1 98.69 120 GLN A O 1
ATOM 915 N N . ARG A 1 121 ? 5.762 9.109 19.359 1 98.56 121 ARG A N 1
ATOM 916 C CA . ARG A 1 121 ? 7.129 9.07 19.859 1 98.56 121 ARG A CA 1
ATOM 917 C C . ARG A 1 121 ? 7.457 10.336 20.656 1 98.56 121 ARG A C 1
ATOM 919 O O . ARG A 1 121 ? 8.328 10.32 21.531 1 98.56 121 ARG A O 1
ATOM 926 N N . CYS A 1 122 ? 6.762 11.367 20.312 1 98.75 122 CYS A N 1
ATOM 927 C CA . CYS A 1 122 ? 7.07 12.641 20.969 1 98.75 122 CYS A CA 1
ATOM 928 C C . CYS A 1 122 ? 5.926 13.07 21.875 1 98.75 122 CYS A C 1
ATOM 930 O O . CYS A 1 122 ? 6.039 14.07 22.594 1 98.75 122 CYS A O 1
ATOM 932 N N . GLU A 1 123 ? 4.836 12.32 21.859 1 98.44 123 GLU A N 1
ATOM 933 C CA . GLU A 1 123 ? 3.652 12.695 22.625 1 98.44 123 GLU A CA 1
ATOM 934 C C . GLU A 1 123 ? 3.258 14.148 22.344 1 98.44 123 GLU A C 1
ATOM 936 O O . GLU A 1 123 ? 2.965 14.906 23.266 1 98.44 123 GLU A O 1
ATOM 941 N N . LEU A 1 124 ? 3.33 14.484 21.141 1 98.81 124 LEU A N 1
ATOM 942 C CA . LEU A 1 124 ? 3.096 15.852 20.703 1 98.81 124 LEU A CA 1
ATOM 943 C C . LEU A 1 124 ? 1.808 15.953 19.891 1 98.81 124 LEU A C 1
ATOM 945 O O . LEU A 1 124 ? 1.615 15.203 18.922 1 98.81 124 LEU A O 1
ATOM 949 N N . VAL A 1 125 ? 0.899 16.828 20.312 1 98.75 125 VAL A N 1
ATOM 950 C CA . VAL A 1 125 ? -0.267 17.141 19.484 1 98.75 125 VAL A CA 1
ATOM 951 C C . VAL A 1 125 ? 0.173 17.859 18.219 1 98.75 125 VAL A C 1
ATOM 953 O O . VAL A 1 125 ? 1.013 18.766 18.266 1 98.75 125 VAL A O 1
ATOM 956 N N . THR A 1 126 ? -0.272 17.391 17.094 1 98.88 126 THR A N 1
ATOM 957 C CA . THR A 1 126 ? 0 18 15.805 1 98.88 126 THR A CA 1
ATOM 958 C C . THR A 1 126 ? -1.301 18.328 15.078 1 98.88 126 THR A C 1
ATOM 960 O O . THR A 1 126 ? -2.383 17.953 15.531 1 98.88 126 THR A O 1
ATOM 963 N N . TYR A 1 127 ? -1.2 19.062 13.984 1 98.88 127 TYR A N 1
ATOM 964 C CA . TYR A 1 127 ? -2.424 19.594 13.391 1 98.88 127 TYR A CA 1
ATOM 965 C C . TYR A 1 127 ? -2.51 19.234 11.914 1 98.88 127 TYR A C 1
ATOM 967 O O . TYR A 1 127 ? -1.667 19.641 11.117 1 98.88 127 TYR A O 1
ATOM 975 N N . HIS A 1 128 ? -3.512 18.344 11.562 1 98.88 128 HIS A N 1
ATOM 976 C CA . HIS A 1 128 ? -3.879 18.047 10.18 1 98.88 128 HIS A CA 1
ATOM 977 C C . HIS A 1 128 ? -4.586 19.234 9.531 1 98.88 128 HIS A C 1
ATOM 979 O O . HIS A 1 128 ? -5.75 19.5 9.82 1 98.88 128 HIS A O 1
ATOM 985 N N . THR A 1 129 ? -3.871 19.969 8.586 1 98.75 129 THR A N 1
ATOM 986 C CA . THR A 1 129 ? -4.344 21.266 8.133 1 98.75 129 THR A CA 1
ATOM 987 C C . THR A 1 129 ? -3.994 21.484 6.664 1 98.75 129 THR A C 1
ATOM 989 O O . THR A 1 129 ? -3.148 20.781 6.109 1 98.75 129 THR A O 1
ATOM 992 N N . PRO A 1 130 ? -4.621 22.516 6.082 1 98.56 130 PRO A N 1
ATOM 993 C CA . PRO A 1 130 ? -4.094 23.016 4.809 1 98.56 130 PRO A CA 1
ATOM 994 C C . PRO A 1 130 ? -2.645 23.484 4.914 1 98.56 130 PRO A C 1
ATOM 996 O O . PRO A 1 130 ? -2.127 23.672 6.016 1 98.56 130 PRO A O 1
ATOM 999 N N . MET A 1 131 ? -2.041 23.641 3.752 1 98.81 131 MET A N 1
ATOM 1000 C CA . MET A 1 131 ? -0.61 23.938 3.762 1 98.81 131 MET A CA 1
ATOM 1001 C C . MET A 1 131 ? -0.294 25.125 2.863 1 98.81 131 MET A C 1
ATOM 1003 O O . MET A 1 131 ? -1.065 25.453 1.959 1 98.81 131 MET A O 1
ATOM 1007 N N . PRO A 1 132 ? 0.831 25.766 3.037 1 98.81 132 PRO A N 1
ATOM 1008 C CA . PRO A 1 132 ? 1.171 27.047 2.43 1 98.81 132 PRO A CA 1
ATOM 1009 C C . PRO A 1 132 ? 1.219 27 0.905 1 98.81 132 PRO A C 1
ATOM 1011 O O . PRO A 1 132 ? 0.747 27.906 0.231 1 98.81 132 PRO A O 1
ATOM 1014 N N . SER A 1 133 ? 1.763 25.922 0.356 1 98.31 133 SER A N 1
ATOM 1015 C CA . SER A 1 133 ? 1.957 25.938 -1.09 1 98.31 133 SER A CA 1
ATOM 1016 C C . SER A 1 133 ? 0.851 25.156 -1.797 1 98.31 133 SER A C 1
ATOM 1018 O O . SER A 1 133 ? 0.938 24.891 -2.998 1 98.31 133 SER A O 1
ATOM 1020 N N . THR A 1 134 ? -0.139 24.688 -1.089 1 97.25 134 THR A N 1
ATOM 1021 C CA . THR A 1 134 ? -1.229 23.922 -1.684 1 97.25 134 THR A CA 1
ATOM 1022 C C . THR A 1 134 ? -2.549 24.672 -1.564 1 97.25 134 THR A C 1
ATOM 1024 O O . THR A 1 134 ? -2.949 25.391 -2.488 1 97.25 134 THR A O 1
ATOM 1027 N N . GLU A 1 135 ? -3.082 24.797 -0.351 1 97.94 135 GLU A N 1
ATOM 1028 C CA . GLU A 1 135 ? -4.391 25.438 -0.197 1 97.94 135 GLU A CA 1
ATOM 1029 C C . GLU A 1 135 ? -4.254 26.938 0.007 1 97.94 135 GLU A C 1
ATOM 1031 O O . GLU A 1 135 ? -5.059 27.719 -0.512 1 97.94 135 GLU A O 1
ATOM 1036 N N . PHE A 1 136 ? -3.186 27.359 0.75 1 98.38 136 PHE A N 1
ATOM 1037 C CA . PHE A 1 136 ? -3.078 28.766 1.126 1 98.38 136 PHE A CA 1
ATOM 1038 C C . PHE A 1 136 ? -3.055 29.656 -0.109 1 98.38 136 PHE A C 1
ATOM 1040 O O . PHE A 1 136 ? -3.416 30.844 -0.04 1 98.38 136 PHE A O 1
ATOM 1047 N N . VAL A 1 137 ? -2.584 29.125 -1.223 1 97.75 137 VAL A N 1
ATOM 1048 C CA . VAL A 1 137 ? -2.361 29.953 -2.402 1 97.75 137 VAL A CA 1
ATOM 1049 C C . VAL A 1 137 ? -3.516 29.766 -3.385 1 97.75 137 VAL A C 1
ATOM 1051 O O . VAL A 1 137 ? -3.457 30.266 -4.516 1 97.75 137 VAL A O 1
ATOM 1054 N N . LYS A 1 138 ? -4.512 29.016 -3.002 1 96.94 138 LYS A N 1
ATOM 1055 C CA . LYS A 1 138 ? -5.676 28.812 -3.859 1 96.94 138 LYS A CA 1
ATOM 1056 C C . LYS A 1 138 ? -6.73 29.891 -3.621 1 96.94 138 LYS A C 1
ATOM 1058 O O . LYS A 1 138 ? -7.012 30.25 -2.477 1 96.94 138 LYS A O 1
ATOM 1063 N N . PRO A 1 139 ? -7.344 30.328 -4.715 1 95 139 PRO A N 1
ATOM 1064 C CA . PRO A 1 139 ? -8.422 31.312 -4.551 1 95 139 PRO A CA 1
ATOM 1065 C C . PRO A 1 139 ? -9.641 30.734 -3.832 1 95 139 PRO A C 1
ATOM 1067 O O . PRO A 1 139 ? -10.445 31.484 -3.281 1 95 139 PRO A O 1
ATOM 1070 N N . GLU A 1 140 ? -9.742 29.422 -3.721 1 94.06 140 GLU A N 1
ATOM 1071 C CA . GLU A 1 140 ? -10.898 28.734 -3.154 1 94.06 140 GLU A CA 1
ATOM 1072 C C . GLU A 1 140 ? -10.828 28.703 -1.631 1 94.06 140 GLU A C 1
ATOM 1074 O O . GLU A 1 140 ? -11.805 28.344 -0.967 1 94.06 140 GLU A O 1
ATOM 1079 N N . MET A 1 141 ? -9.656 29.109 -1.132 1 96.38 141 MET A N 1
ATOM 1080 C CA . MET A 1 141 ? -9.57 29.172 0.324 1 96.38 141 MET A CA 1
ATOM 1081 C C . MET A 1 141 ? -10.641 30.109 0.891 1 96.38 141 MET A C 1
ATOM 1083 O O . MET A 1 141 ? -10.664 31.297 0.57 1 96.38 141 MET A O 1
ATOM 1087 N N . ASP A 1 142 ? -11.531 29.547 1.698 1 96.62 142 ASP A N 1
ATOM 1088 C CA . ASP A 1 142 ? -12.688 30.297 2.201 1 96.62 142 ASP A CA 1
ATOM 1089 C C . ASP A 1 142 ? -12.547 30.578 3.695 1 96.62 142 ASP A C 1
ATOM 1091 O O . ASP A 1 142 ? -11.594 30.125 4.332 1 96.62 142 ASP A O 1
ATOM 1095 N N . ASP A 1 143 ? -13.531 31.281 4.227 1 97.38 143 ASP A N 1
ATOM 1096 C CA . ASP A 1 143 ? -13.484 31.719 5.617 1 97.38 143 ASP A CA 1
ATOM 1097 C C . ASP A 1 143 ? -13.555 30.516 6.57 1 97.38 143 ASP A C 1
ATOM 1099 O O . ASP A 1 143 ? -12.891 30.516 7.609 1 97.38 143 ASP A O 1
ATOM 1103 N N . TYR A 1 144 ? -14.367 29.547 6.191 1 98.25 144 TYR A N 1
ATOM 1104 C CA . TYR A 1 144 ? -14.484 28.359 7.035 1 98.25 144 TYR A CA 1
ATOM 1105 C C . TYR A 1 144 ? -13.141 27.672 7.215 1 98.25 144 TYR A C 1
ATOM 1107 O O . TYR A 1 144 ? -12.75 27.344 8.336 1 98.25 144 TYR A O 1
ATOM 1115 N N . THR A 1 145 ? -12.461 27.438 6.121 1 98.56 145 THR A N 1
ATOM 1116 C CA . THR A 1 145 ? -11.172 26.75 6.125 1 98.56 145 THR A CA 1
ATOM 1117 C C . THR A 1 145 ? -10.133 27.547 6.906 1 98.56 145 THR A C 1
ATOM 1119 O O . THR A 1 145 ? -9.406 26.984 7.73 1 98.56 145 THR A O 1
ATOM 1122 N N . TRP A 1 146 ? -10.109 28.891 6.645 1 98.38 146 TRP A N 1
ATOM 1123 C CA . TRP A 1 146 ? -9.156 29.75 7.332 1 98.38 146 TRP A CA 1
ATOM 1124 C C . TRP A 1 146 ? -9.414 29.75 8.836 1 98.38 146 TRP A C 1
ATOM 1126 O O . TRP A 1 146 ? -8.484 29.641 9.633 1 98.38 146 TRP A O 1
ATOM 1136 N N . ASN A 1 147 ? -10.648 29.938 9.195 1 98.12 147 ASN A N 1
ATOM 1137 C CA . ASN A 1 147 ? -11.008 30.016 10.609 1 98.12 147 ASN A CA 1
ATOM 1138 C C . ASN A 1 147 ? -10.672 28.719 11.344 1 98.12 147 ASN A C 1
ATOM 1140 O O . ASN A 1 147 ? -10.148 28.75 12.453 1 98.12 147 ASN A O 1
ATOM 1144 N N . SER A 1 148 ? -11.062 27.625 10.711 1 98.38 148 SER A N 1
ATOM 1145 C CA . SER A 1 148 ? -10.734 26.328 11.305 1 98.38 148 SER A CA 1
ATOM 1146 C C . SER A 1 148 ? -9.234 26.188 11.523 1 98.38 148 SER A C 1
ATOM 1148 O O . SER A 1 148 ? -8.797 25.75 12.594 1 98.38 148 SER A O 1
ATOM 1150 N N . PHE A 1 149 ? -8.438 26.594 10.508 1 98.75 149 PHE A N 1
ATOM 1151 C CA . PHE A 1 149 ? -6.984 26.531 10.578 1 98.75 149 PHE A CA 1
ATOM 1152 C C . PHE A 1 149 ? -6.457 27.406 11.711 1 98.75 149 PHE A C 1
ATOM 1154 O O . PHE A 1 149 ? -5.738 26.922 12.586 1 98.75 149 PHE A O 1
ATOM 1161 N N . LEU A 1 150 ? -6.82 28.609 11.719 1 98.44 150 LEU A N 1
ATOM 1162 C CA . LEU A 1 150 ? -6.297 29.594 12.656 1 98.44 150 LEU A CA 1
ATOM 1163 C C . LEU A 1 150 ? -6.68 29.25 14.086 1 98.44 150 LEU A C 1
ATOM 1165 O O . LEU A 1 150 ? -5.863 29.359 15 1 98.44 150 LEU A O 1
ATOM 1169 N N . GLU A 1 151 ? -7.898 28.812 14.297 1 97.5 151 GLU A N 1
ATOM 1170 C CA . GLU A 1 151 ? -8.344 28.453 15.641 1 97.5 151 GLU A CA 1
ATOM 1171 C C . GLU A 1 151 ? -7.508 27.312 16.203 1 97.5 151 GLU A C 1
ATOM 1173 O O . GLU A 1 151 ? -7.16 27.312 17.391 1 97.5 151 GLU A O 1
ATOM 1178 N N . ASN A 1 152 ? -7.203 26.359 15.367 1 97.69 152 ASN A N 1
ATOM 1179 C CA . ASN A 1 152 ? -6.445 25.188 15.805 1 97.69 152 ASN A CA 1
ATOM 1180 C C . ASN A 1 152 ? -5.008 25.562 16.172 1 97.69 152 ASN A C 1
ATOM 1182 O O . ASN A 1 152 ? -4.414 24.953 17.062 1 97.69 152 ASN A O 1
ATOM 1186 N N . ILE A 1 153 ? -4.402 26.578 15.5 1 98.25 153 ILE A N 1
ATOM 1187 C CA . ILE A 1 153 ? -2.973 26.781 15.695 1 98.25 153 ILE A CA 1
ATOM 1188 C C . ILE A 1 153 ? -2.746 27.953 16.641 1 98.25 153 ILE A C 1
ATOM 1190 O O . ILE A 1 153 ? -1.639 28.156 17.156 1 98.25 153 ILE A O 1
ATOM 1194 N N . THR A 1 154 ? -3.74 28.797 16.891 1 98.25 154 THR A N 1
ATOM 1195 C CA . THR A 1 154 ? -3.576 29.953 17.766 1 98.25 154 THR A CA 1
ATOM 1196 C C . THR A 1 154 ? -4.211 29.688 19.125 1 98.25 154 THR A C 1
ATOM 1198 O O . THR A 1 154 ? -3.783 30.266 20.141 1 98.25 154 THR A O 1
ATOM 1201 N N . GLU A 1 155 ? -5.262 28.906 19.141 1 97.25 155 GLU A N 1
ATOM 1202 C CA . GLU A 1 155 ? -5.945 28.562 20.391 1 97.25 155 GLU A CA 1
ATOM 1203 C C . GLU A 1 155 ? -5.734 27.109 20.766 1 97.25 155 GLU A C 1
ATOM 1205 O O . GLU A 1 155 ? -6.695 26.375 21.031 1 97.25 155 GLU A O 1
ATOM 1210 N N . THR A 1 156 ? -4.508 26.766 20.828 1 96.62 156 THR A N 1
ATOM 1211 C CA . THR A 1 156 ? -4.156 25.359 21 1 96.62 156 THR A CA 1
ATOM 1212 C C . THR A 1 156 ? -4.586 24.844 22.375 1 96.62 156 THR A C 1
ATOM 1214 O O . THR A 1 156 ? -4.84 23.656 22.547 1 96.62 156 THR A O 1
ATOM 1217 N N . GLU A 1 157 ? -4.738 25.703 23.344 1 92.62 157 GLU A N 1
ATOM 1218 C CA . GLU A 1 157 ? -4.992 25.297 24.719 1 92.62 157 GLU A CA 1
ATOM 1219 C C . GLU A 1 157 ? -6.48 25.344 25.047 1 92.62 157 GLU A C 1
ATOM 1221 O O . GLU A 1 157 ? -6.883 25.094 26.188 1 92.62 157 GLU A O 1
ATOM 1226 N N . ARG A 1 158 ? -7.203 25.688 24.016 1 93.94 158 ARG A N 1
ATOM 1227 C CA . ARG A 1 158 ? -8.641 25.656 24.234 1 93.94 158 ARG A CA 1
ATOM 1228 C C . ARG A 1 158 ? -9.07 24.312 24.812 1 93.94 158 ARG A C 1
ATOM 1230 O O . ARG A 1 158 ? -8.727 23.25 24.281 1 93.94 158 ARG A O 1
ATOM 1237 N N . ALA A 1 159 ? -9.773 24.359 25.922 1 91.94 159 ALA A N 1
ATOM 1238 C CA . ALA A 1 159 ? -10.109 23.156 26.672 1 91.94 159 ALA A CA 1
ATOM 1239 C C . ALA A 1 159 ? -11.109 22.281 25.906 1 91.94 159 ALA A C 1
ATOM 1241 O O . ALA A 1 159 ? -11 21.062 25.906 1 91.94 159 ALA A O 1
ATOM 1242 N N . SER A 1 160 ? -12.125 22.969 25.297 1 96.69 160 SER A N 1
ATOM 1243 C CA . SER A 1 160 ? -13.156 22.234 24.578 1 96.69 160 SER A CA 1
ATOM 1244 C C . SER A 1 160 ? -13.695 23.031 23.406 1 96.69 160 SER A C 1
ATOM 1246 O O . SER A 1 160 ? -13.836 24.25 23.484 1 96.69 160 SER A O 1
ATOM 1248 N N . PHE A 1 161 ? -13.938 22.359 22.312 1 97.25 161 PHE A N 1
ATOM 1249 C CA . PHE A 1 161 ? -14.578 22.969 21.156 1 97.25 161 PHE A CA 1
ATOM 1250 C C . PHE A 1 161 ? -15.109 21.906 20.203 1 97.25 161 PHE A C 1
ATOM 1252 O O . PHE A 1 161 ? -14.664 20.766 20.25 1 97.25 161 PHE A O 1
ATOM 1259 N N . PHE A 1 162 ? -16.047 22.312 19.406 1 97.94 162 PHE A N 1
ATOM 1260 C CA . PHE A 1 162 ? -16.688 21.375 18.484 1 97.94 162 PHE A CA 1
ATOM 1261 C C . PHE A 1 162 ? -15.984 21.375 17.125 1 97.94 162 PHE A C 1
ATOM 1263 O O . PHE A 1 162 ? -15.508 22.422 16.672 1 97.94 162 PHE A O 1
ATOM 1270 N N . LEU A 1 163 ? -15.828 20.219 16.578 1 98.31 163 LEU A N 1
ATOM 1271 C CA . LEU A 1 163 ? -15.438 20.031 15.188 1 98.31 163 LEU A CA 1
ATOM 1272 C C . LEU A 1 163 ? -16.672 19.844 14.305 1 98.31 163 LEU A C 1
ATOM 1274 O O . LEU A 1 163 ? -17.312 18.797 14.352 1 98.31 163 LEU A O 1
ATOM 1278 N N . GLU A 1 164 ? -16.922 20.844 13.492 1 97.56 164 GLU A N 1
ATOM 1279 C CA . GLU A 1 164 ? -18.188 20.844 12.742 1 97.56 164 GLU A CA 1
ATOM 1280 C C . GLU A 1 164 ? -17.938 21.094 11.258 1 97.56 164 GLU A C 1
ATOM 1282 O O . GLU A 1 164 ? -17.078 21.875 10.891 1 97.56 164 GLU A O 1
ATOM 1287 N N . ASN A 1 165 ? -18.734 20.344 10.469 1 98.38 165 ASN A N 1
ATOM 1288 C CA . ASN A 1 165 ? -18.75 20.641 9.039 1 98.38 165 ASN A CA 1
ATOM 1289 C C . ASN A 1 165 ? -19.281 22.047 8.766 1 98.38 165 ASN A C 1
ATOM 1291 O O . ASN A 1 165 ? -19.969 22.625 9.609 1 98.38 165 ASN A O 1
ATOM 1295 N N . PRO A 1 166 ? -18.875 22.562 7.512 1 97.56 166 PRO A N 1
ATOM 1296 C CA . PRO A 1 166 ? -19.656 23.734 7.105 1 97.56 166 PRO A CA 1
ATOM 1297 C C . PRO A 1 166 ? -21.172 23.5 7.168 1 97.56 166 PRO A C 1
ATOM 1299 O O . PRO A 1 166 ? -21.625 22.375 6.969 1 97.56 166 PRO A O 1
ATOM 1302 N N . SER A 1 167 ? -21.938 24.578 7.34 1 94.62 167 SER A N 1
ATOM 1303 C CA . SER A 1 167 ? -23.359 24.469 7.578 1 94.62 167 SER A CA 1
ATOM 1304 C C . SER A 1 167 ? -24.078 23.781 6.418 1 94.62 167 SER A C 1
ATOM 1306 O O . SER A 1 167 ? -25.094 23.125 6.609 1 94.62 167 SER A O 1
ATOM 1308 N N . ASN A 1 168 ? -23.547 23.812 5.242 1 95.19 168 ASN A N 1
ATOM 1309 C CA . ASN A 1 168 ? -24.203 23.266 4.062 1 95.19 168 ASN A CA 1
ATOM 1310 C C . ASN A 1 168 ? -23.734 21.828 3.771 1 95.19 168 ASN A C 1
ATOM 1312 O O . ASN A 1 168 ? -24.078 21.266 2.736 1 95.19 168 ASN A O 1
ATOM 1316 N N . GLN A 1 169 ? -22.938 21.234 4.586 1 97.19 169 GLN A N 1
ATOM 1317 C CA . GLN A 1 169 ? -22.438 19.875 4.414 1 97.19 169 GLN A CA 1
ATOM 1318 C C . GLN A 1 169 ? -22.797 19.016 5.617 1 97.19 169 GLN A C 1
ATOM 1320 O O . GLN A 1 169 ? -22.344 19.266 6.734 1 97.19 169 GLN A O 1
ATOM 1325 N N . ARG A 1 170 ? -23.531 17.984 5.328 1 96.56 170 ARG A N 1
ATOM 1326 C CA . ARG A 1 170 ? -24 17.125 6.402 1 96.56 170 ARG A CA 1
ATOM 1327 C C . ARG A 1 170 ? -23.078 15.906 6.562 1 96.56 170 ARG A C 1
ATOM 1329 O O . ARG A 1 170 ? -22.562 15.383 5.578 1 96.56 170 ARG A O 1
ATOM 1336 N N . MET A 1 171 ? -22.844 15.547 7.809 1 98.38 171 MET A N 1
ATOM 1337 C CA . MET A 1 171 ? -22.188 14.281 8.109 1 98.38 171 MET A CA 1
ATOM 1338 C C . MET A 1 171 ? -23.188 13.125 8.078 1 98.38 171 MET A C 1
ATOM 1340 O O . MET A 1 171 ? -24.391 13.344 8.156 1 98.38 171 MET A O 1
ATOM 1344 N N . THR A 1 172 ? -22.703 11.961 7.875 1 98.38 172 THR A N 1
ATOM 1345 C CA . THR A 1 172 ? -23.547 10.773 7.797 1 98.38 172 THR A CA 1
ATOM 1346 C C . THR A 1 172 ? -23.094 9.719 8.797 1 98.38 172 THR A C 1
ATOM 1348 O O . THR A 1 172 ? -21.891 9.477 8.945 1 98.38 172 THR A O 1
ATOM 1351 N N . THR A 1 173 ? -24.047 9.141 9.469 1 98.69 173 THR A N 1
ATOM 1352 C CA . THR A 1 173 ? -23.75 8.07 10.414 1 98.69 173 THR A CA 1
ATOM 1353 C C . THR A 1 173 ? -23.688 6.723 9.695 1 98.69 173 THR A C 1
ATOM 1355 O O . THR A 1 173 ? -24.641 6.34 9.008 1 98.69 173 THR A O 1
ATOM 1358 N N . LEU A 1 174 ? -22.656 6 9.812 1 98.44 174 LEU A N 1
ATOM 1359 C CA . LEU A 1 174 ? -22.562 4.641 9.289 1 98.44 174 LEU A CA 1
ATOM 1360 C C . LEU A 1 174 ? -22.859 3.617 10.383 1 98.44 174 LEU A C 1
ATOM 1362 O O . LEU A 1 174 ? -23.562 2.627 10.133 1 98.44 174 LEU A O 1
ATOM 1366 N N . VAL A 1 175 ? -22.281 3.781 11.539 1 98.75 175 VAL A N 1
ATOM 1367 C CA . VAL A 1 175 ? -22.578 2.988 12.734 1 98.75 175 VAL A CA 1
ATOM 1368 C C . VAL A 1 175 ? -22.812 3.912 13.922 1 98.75 175 VAL A C 1
ATOM 1370 O O . VAL A 1 175 ? -21.922 4.676 14.312 1 98.75 175 VAL A O 1
ATOM 1373 N N . PRO A 1 176 ? -23.922 3.883 14.531 1 98.69 176 PRO A N 1
ATOM 1374 C CA . PRO A 1 176 ? -24.219 4.785 15.641 1 98.69 176 PRO A CA 1
ATOM 1375 C C . PRO A 1 176 ? -23.516 4.383 16.938 1 98.69 176 PRO A C 1
ATOM 1377 O O . PRO A 1 176 ? -23.297 3.195 17.172 1 98.69 176 PRO A O 1
ATOM 1380 N N . GLY A 1 177 ? -23.141 5.316 17.734 1 98.56 177 GLY A N 1
ATOM 1381 C CA . GLY A 1 177 ? -22.562 5.09 19.047 1 98.56 177 GLY A CA 1
ATOM 1382 C C . GLY A 1 177 ? -21.797 6.289 19.578 1 98.56 177 GLY A C 1
ATOM 1383 O O . GLY A 1 177 ? -21.75 7.336 18.922 1 98.56 177 GLY A O 1
ATOM 1384 N N . GLU A 1 178 ? -21.344 6.141 20.812 1 98.44 178 GLU A N 1
ATOM 1385 C CA . GLU A 1 178 ? -20.547 7.18 21.469 1 98.44 178 GLU A CA 1
ATOM 1386 C C . GLU A 1 178 ? -19.219 6.625 21.969 1 98.44 178 GLU A C 1
ATOM 1388 O O . GLU A 1 178 ? -19.172 5.512 22.5 1 98.44 178 GLU A O 1
ATOM 1393 N N . VAL A 1 179 ? -18.266 7.383 21.734 1 98.56 179 VAL A N 1
ATOM 1394 C CA . VAL A 1 179 ? -16.938 6.953 22.188 1 98.56 179 VAL A CA 1
ATOM 1395 C C . VAL A 1 179 ? -16.062 8.172 22.453 1 98.56 179 VAL A C 1
ATOM 1397 O O . VAL A 1 179 ? -16.312 9.258 21.906 1 98.56 179 VAL A O 1
ATOM 1400 N N . THR A 1 180 ? -15.109 8.055 23.328 1 98.69 180 THR A N 1
ATOM 1401 C CA . THR A 1 180 ? -14.117 9.078 23.641 1 98.69 180 THR A CA 1
ATOM 1402 C C . THR A 1 180 ? -12.711 8.5 23.562 1 98.69 180 THR A C 1
ATOM 1404 O O . THR A 1 180 ? -12.469 7.379 24.016 1 98.69 180 THR A O 1
ATOM 1407 N N . GLY A 1 181 ? -11.805 9.195 22.891 1 98.31 181 GLY A N 1
ATOM 1408 C CA . GLY A 1 181 ? -10.414 8.789 22.812 1 98.31 181 GLY A CA 1
ATOM 1409 C C . GLY A 1 181 ? -9.555 9.766 22.031 1 98.31 181 GLY A C 1
ATOM 1410 O O . GLY A 1 181 ? -10.062 10.719 21.438 1 98.31 181 GLY A O 1
ATOM 1411 N N . PRO A 1 182 ? -8.242 9.625 22.094 1 98.75 182 PRO A N 1
ATOM 1412 C CA . PRO A 1 182 ? -7.359 10.469 21.281 1 98.75 182 PRO A CA 1
ATOM 1413 C C . PRO A 1 182 ? -7.613 10.336 19.781 1 98.75 182 PRO A C 1
ATOM 1415 O O . PRO A 1 182 ? -7.852 9.227 19.297 1 98.75 182 PRO A O 1
ATOM 1418 N N . LEU A 1 183 ? -7.621 11.445 19.125 1 98.88 183 LEU A N 1
ATOM 1419 C CA . LEU A 1 183 ? -7.77 11.477 17.672 1 98.88 183 LEU A CA 1
ATOM 1420 C C . LEU A 1 183 ? -6.438 11.188 16.984 1 98.88 183 LEU A C 1
ATOM 1422 O O . LEU A 1 183 ? -5.422 11.805 17.312 1 98.88 183 LEU A O 1
ATOM 1426 N N . ILE A 1 184 ? -6.398 10.203 16.062 1 98.88 184 ILE A N 1
ATOM 1427 C CA . ILE A 1 184 ? -5.191 9.859 15.312 1 98.88 184 ILE A CA 1
ATOM 1428 C C . ILE A 1 184 ? -5.547 9.617 13.844 1 98.88 184 ILE A C 1
ATOM 1430 O O . ILE A 1 184 ? -6.723 9.641 13.469 1 98.88 184 ILE A O 1
ATOM 1434 N N . GLY A 1 185 ? -4.516 9.43 13 1 98.75 185 GLY A N 1
ATOM 1435 C CA . GLY A 1 185 ? -4.746 9.016 11.625 1 98.75 185 GLY A CA 1
ATOM 1436 C C . GLY A 1 185 ? -4.406 10.094 10.617 1 98.75 185 GLY A C 1
ATOM 1437 O O . GLY A 1 185 ? -3.426 10.828 10.781 1 98.75 185 GLY A O 1
ATOM 1438 N N . GLY A 1 186 ? -5.062 10.164 9.555 1 98.81 186 GLY A N 1
ATOM 1439 C CA . GLY A 1 186 ? -4.816 11.016 8.406 1 98.81 186 GLY A CA 1
ATOM 1440 C C . GLY A 1 186 ? -5.07 10.328 7.078 1 98.81 186 GLY A C 1
ATOM 1441 O O . GLY A 1 186 ? -6.129 9.727 6.875 1 98.81 186 GLY A O 1
ATOM 1442 N N . ASN A 1 187 ? -4.152 10.477 6.156 1 98.88 187 ASN A N 1
ATOM 1443 C CA . ASN A 1 187 ? -4.25 9.875 4.832 1 98.88 187 ASN A CA 1
ATOM 1444 C C . ASN A 1 187 ? -4.164 8.352 4.898 1 98.88 187 ASN A C 1
ATOM 1446 O O . ASN A 1 187 ? -3.211 7.805 5.453 1 98.88 187 ASN A O 1
ATOM 1450 N N . LEU A 1 188 ? -5.129 7.668 4.316 1 98.94 188 LEU A N 1
ATOM 1451 C CA . LEU A 1 188 ? -5.23 6.211 4.387 1 98.94 188 LEU A CA 1
ATOM 1452 C C . LEU A 1 188 ? -3.969 5.551 3.848 1 98.94 188 LEU A C 1
ATOM 1454 O O . LEU A 1 188 ? -3.434 4.629 4.469 1 98.94 188 LEU A O 1
ATOM 1458 N N . THR A 1 189 ? -3.496 6.012 2.727 1 98.81 189 THR A N 1
ATOM 1459 C CA . THR A 1 189 ? -2.311 5.449 2.09 1 98.81 189 THR A CA 1
ATOM 1460 C C . THR A 1 189 ? -1.115 5.492 3.039 1 98.81 189 THR A C 1
ATOM 1462 O O . THR A 1 189 ? -0.395 4.504 3.182 1 98.81 189 THR A O 1
ATOM 1465 N N . LEU A 1 190 ? -0.998 6.598 3.707 1 98.88 190 LEU A N 1
ATOM 1466 C CA . LEU A 1 190 ? 0.16 6.77 4.578 1 98.88 190 LEU A CA 1
ATOM 1467 C C . LEU A 1 190 ? -0.028 6.012 5.887 1 98.88 190 LEU A C 1
ATOM 1469 O O . LEU A 1 190 ? 0.941 5.52 6.469 1 98.88 190 LEU A O 1
ATOM 1473 N N . VAL A 1 191 ? -1.275 5.961 6.402 1 98.94 191 VAL A N 1
ATOM 1474 C CA . VAL A 1 191 ? -1.552 5.129 7.566 1 98.94 191 VAL A CA 1
ATOM 1475 C C . VAL A 1 191 ? -1.154 3.684 7.277 1 98.94 191 VAL A C 1
ATOM 1477 O O . VAL A 1 191 ? -0.469 3.049 8.086 1 98.94 191 VAL A O 1
ATOM 1480 N N . THR A 1 192 ? -1.517 3.217 6.102 1 98.88 192 THR A N 1
ATOM 1481 C CA . THR A 1 192 ? -1.225 1.846 5.699 1 98.88 192 THR A CA 1
ATOM 1482 C C . THR A 1 192 ? 0.278 1.64 5.535 1 98.88 192 THR A C 1
ATOM 1484 O O . THR A 1 192 ? 0.8 0.563 5.832 1 98.88 192 THR A O 1
ATOM 1487 N N . ALA A 1 193 ? 0.963 2.68 5.125 1 98.81 193 ALA A N 1
ATOM 1488 C CA . ALA A 1 193 ? 2.398 2.602 4.863 1 98.81 193 ALA A CA 1
ATOM 1489 C C . ALA A 1 193 ? 3.188 2.465 6.16 1 98.81 193 ALA A C 1
ATOM 1491 O O . ALA A 1 193 ? 4.375 2.135 6.141 1 98.81 193 ALA A O 1
ATOM 1492 N N . THR A 1 194 ? 2.521 2.662 7.305 1 98.88 194 THR A N 1
ATOM 1493 C CA . THR A 1 194 ? 3.227 2.525 8.578 1 98.88 194 THR A CA 1
ATOM 1494 C C . THR A 1 194 ? 3.191 1.078 9.062 1 98.88 194 THR A C 1
ATOM 1496 O O . THR A 1 194 ? 3.945 0.701 9.961 1 98.88 194 THR A O 1
ATOM 1499 N N . LEU A 1 195 ? 2.318 0.24 8.562 1 98.94 195 LEU A N 1
ATOM 1500 C CA . LEU A 1 195 ? 2.086 -1.103 9.086 1 98.94 195 LEU A CA 1
ATOM 1501 C C . LEU A 1 195 ? 3.33 -1.97 8.922 1 98.94 195 LEU A C 1
ATOM 1503 O O . LEU A 1 195 ? 3.984 -1.936 7.883 1 98.94 195 LEU A O 1
ATOM 1507 N N . GLY A 1 196 ? 3.654 -2.676 9.93 1 98.88 196 GLY A N 1
ATOM 1508 C CA . GLY A 1 196 ? 4.805 -3.568 9.93 1 98.88 196 GLY A CA 1
ATOM 1509 C C . GLY A 1 196 ? 6.109 -2.861 10.242 1 98.88 196 GLY A C 1
ATOM 1510 O O . GLY A 1 196 ? 7.141 -3.508 10.438 1 98.88 196 GLY A O 1
ATOM 1511 N N . THR A 1 197 ? 6.141 -1.531 10.336 1 98.88 197 THR A N 1
ATOM 1512 C CA . THR A 1 197 ? 7.34 -0.75 10.609 1 98.88 197 THR A CA 1
A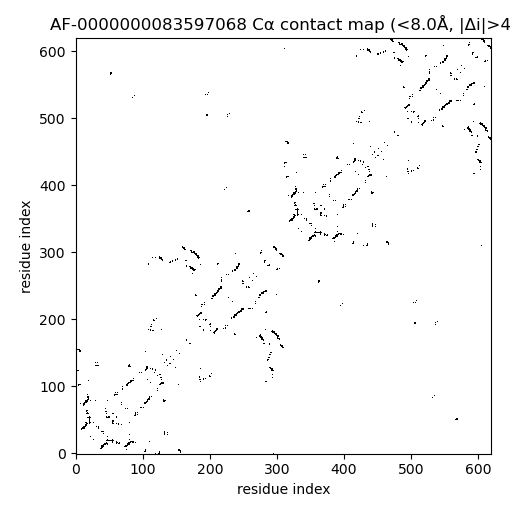TOM 1513 C C . THR A 1 197 ? 7.391 -0.336 12.078 1 98.88 197 THR A C 1
ATOM 1515 O O . THR A 1 197 ? 6.41 -0.5 12.812 1 98.88 197 THR A O 1
ATOM 1518 N N . PRO A 1 198 ? 8.523 0.232 12.5 1 98.75 198 PRO A N 1
ATOM 1519 C CA . PRO A 1 198 ? 8.594 0.764 13.867 1 98.75 198 PRO A CA 1
ATOM 1520 C C . PRO A 1 198 ? 7.672 1.962 14.078 1 98.75 198 PRO A C 1
ATOM 1522 O O . PRO A 1 198 ? 7.461 2.387 15.219 1 98.75 198 PRO A O 1
ATOM 1525 N N . TYR A 1 199 ? 7.055 2.465 13.062 1 98.88 199 TYR A N 1
ATOM 1526 C CA . TYR A 1 199 ? 6.207 3.652 13.133 1 98.88 199 TYR A CA 1
ATOM 1527 C C . TYR A 1 199 ? 4.742 3.289 12.938 1 98.88 199 TYR A C 1
ATOM 1529 O O . TYR A 1 199 ? 3.916 4.156 12.641 1 98.88 199 TYR A O 1
ATOM 1537 N N . GLU A 1 200 ? 4.457 2.033 13.047 1 98.94 200 GLU A N 1
ATOM 1538 C CA . GLU A 1 200 ? 3.1 1.526 12.875 1 98.94 200 GLU A CA 1
ATOM 1539 C C . GLU A 1 200 ? 2.117 2.266 13.781 1 98.94 200 GLU A C 1
ATOM 1541 O O . GLU A 1 200 ? 2.369 2.432 14.977 1 98.94 200 GLU A O 1
ATOM 1546 N N . ILE A 1 201 ? 1.062 2.676 13.234 1 98.94 201 ILE A N 1
ATOM 1547 C CA . ILE A 1 201 ? 0.054 3.422 13.977 1 98.94 201 ILE A CA 1
ATOM 1548 C C . ILE A 1 201 ? -0.567 2.523 15.047 1 98.94 201 ILE A C 1
ATOM 1550 O O . ILE A 1 201 ? -0.855 1.353 14.789 1 98.94 201 ILE A O 1
ATOM 1554 N N . ASP A 1 202 ? -0.672 2.998 16.203 1 98.88 202 ASP A N 1
ATOM 1555 C CA . ASP A 1 202 ? -1.392 2.34 17.297 1 98.88 202 ASP A CA 1
ATOM 1556 C C . ASP A 1 202 ? -2.811 2.889 17.422 1 98.88 202 ASP A C 1
ATOM 1558 O O . ASP A 1 202 ? -3.004 4.023 17.875 1 98.88 202 ASP A O 1
ATOM 1562 N N . THR A 1 203 ? -3.82 2.059 17.078 1 98.88 203 THR A N 1
ATOM 1563 C CA . THR A 1 203 ? -5.191 2.553 17.031 1 98.88 203 THR A CA 1
ATOM 1564 C C . THR A 1 203 ? -5.957 2.164 18.281 1 98.88 203 THR A C 1
ATOM 1566 O O . THR A 1 203 ? -7.117 2.545 18.453 1 98.88 203 THR A O 1
ATOM 1569 N N . ARG A 1 204 ? -5.379 1.408 19.219 1 98.75 204 ARG A N 1
ATOM 1570 C CA . ARG A 1 204 ? -6.051 0.868 20.406 1 98.75 204 ARG A CA 1
ATOM 1571 C C . ARG A 1 204 ? -6.645 1.983 21.25 1 98.75 204 ARG A C 1
ATOM 1573 O O . ARG A 1 204 ? -5.918 2.826 21.781 1 98.75 204 ARG A O 1
ATOM 1580 N N . GLY A 1 205 ? -7.996 1.938 21.281 1 98.5 205 GLY A N 1
ATOM 1581 C CA . GLY A 1 205 ? -8.719 2.869 22.141 1 98.5 205 GLY A CA 1
ATOM 1582 C C . GLY A 1 205 ? -8.758 4.277 21.578 1 98.5 205 GLY A C 1
ATOM 1583 O O . GLY A 1 205 ? -9.055 5.23 22.312 1 98.5 205 GLY A O 1
ATOM 1584 N N . LYS A 1 206 ? -8.484 4.477 20.375 1 98.81 206 LYS A N 1
ATOM 1585 C CA . LYS A 1 206 ? -8.367 5.812 19.781 1 98.81 206 LYS A CA 1
ATOM 1586 C C . LYS A 1 206 ? -9.367 6.008 18.656 1 98.81 206 LYS A C 1
ATOM 1588 O O . LYS A 1 206 ? -10.008 5.051 18.203 1 98.81 206 LYS A O 1
ATOM 1593 N N . LEU A 1 207 ? -9.625 7.246 18.312 1 98.88 207 LEU A N 1
ATOM 1594 C CA . LEU A 1 207 ? -10.461 7.59 17.156 1 98.88 207 LEU A CA 1
ATOM 1595 C C . LEU A 1 207 ? -9.625 7.715 15.891 1 98.88 207 LEU A C 1
ATOM 1597 O O . LEU A 1 207 ? -8.766 8.594 15.797 1 98.88 207 LEU A O 1
ATOM 1601 N N . LEU A 1 208 ? -9.898 6.855 14.953 1 98.94 208 LEU A N 1
ATOM 1602 C CA . LEU A 1 208 ? -9.109 6.789 13.734 1 98.94 208 LEU A CA 1
ATOM 1603 C C . LEU A 1 208 ? -9.75 7.602 12.617 1 98.94 208 LEU A C 1
ATOM 1605 O O . LEU A 1 208 ? -10.844 7.266 12.148 1 98.94 208 LEU A O 1
ATOM 1609 N N . PHE A 1 209 ? -9.117 8.703 12.273 1 98.94 209 PHE A N 1
ATOM 1610 C CA . PHE A 1 209 ? -9.531 9.516 11.133 1 98.94 209 PHE A CA 1
ATOM 1611 C C . PHE A 1 209 ? -8.867 9.039 9.852 1 98.94 209 PHE A C 1
ATOM 1613 O O . PHE A 1 209 ? -7.648 8.828 9.82 1 98.94 209 PHE A O 1
ATOM 1620 N N . LEU A 1 210 ? -9.648 8.859 8.766 1 98.94 210 LEU A N 1
ATOM 1621 C CA . LEU A 1 210 ? -9.102 8.438 7.477 1 98.94 210 LEU A CA 1
ATOM 1622 C C . LEU A 1 210 ? -9.648 9.297 6.348 1 98.94 210 LEU A C 1
ATOM 1624 O O . LEU A 1 210 ? -10.836 9.648 6.34 1 98.94 210 LEU A O 1
ATOM 1628 N N . GLU A 1 211 ? -8.883 9.641 5.391 1 98.88 211 GLU A N 1
ATOM 1629 C CA . GLU A 1 211 ? -9.188 10.297 4.121 1 98.88 211 GLU A CA 1
ATOM 1630 C C . GLU A 1 211 ? -8.188 9.906 3.043 1 98.88 211 GLU A C 1
ATOM 1632 O O . GLU A 1 211 ? -7.105 9.391 3.348 1 98.88 211 GLU A O 1
ATOM 1637 N N . ASP A 1 212 ? -8.547 10.086 1.754 1 98.75 212 ASP A N 1
ATOM 1638 C CA . ASP A 1 212 ? -7.566 9.836 0.705 1 98.75 212 ASP A CA 1
ATOM 1639 C C . ASP A 1 212 ? -7.922 10.594 -0.572 1 98.75 212 ASP A C 1
ATOM 1641 O O . ASP A 1 212 ? -8.938 11.289 -0.627 1 98.75 212 ASP A O 1
ATOM 1645 N N . ILE A 1 213 ? -6.977 10.57 -1.495 1 98.5 213 ILE A N 1
ATOM 1646 C CA . ILE A 1 213 ? -7.148 11.242 -2.777 1 98.5 213 ILE A CA 1
ATOM 1647 C C . ILE A 1 213 ? -6.547 10.391 -3.893 1 98.5 213 ILE A C 1
ATOM 1649 O O . ILE A 1 213 ? -5.512 9.742 -3.697 1 98.5 213 ILE A O 1
ATOM 1653 N N . ASP A 1 214 ? -7.152 10.344 -5.051 1 97 214 ASP A N 1
ATOM 1654 C CA . ASP A 1 214 ? -6.637 9.781 -6.297 1 97 214 ASP A CA 1
ATOM 1655 C C . ASP A 1 214 ? -6.352 8.289 -6.145 1 97 214 ASP A C 1
ATOM 1657 O O . ASP A 1 214 ? -5.309 7.801 -6.586 1 97 214 ASP A O 1
ATOM 1661 N N . GLU A 1 215 ? -7.164 7.574 -5.445 1 97.44 215 GLU A N 1
ATOM 1662 C CA . GLU A 1 215 ? -7.109 6.121 -5.316 1 97.44 215 GLU A CA 1
ATOM 1663 C C . GLU A 1 215 ? -8.352 5.465 -5.914 1 97.44 215 GLU A C 1
ATOM 1665 O O . GLU A 1 215 ? -9.461 5.973 -5.766 1 97.44 215 GLU A O 1
ATOM 1670 N N . TYR A 1 216 ? -8.102 4.422 -6.629 1 97.06 216 TYR A N 1
ATOM 1671 C CA . TYR A 1 216 ? -9.25 3.637 -7.086 1 97.06 216 TYR A CA 1
ATOM 1672 C C . TYR A 1 216 ? -9.93 2.941 -5.914 1 97.06 216 TYR A C 1
ATOM 1674 O O . TYR A 1 216 ? -9.289 2.621 -4.914 1 97.06 216 TYR A O 1
ATOM 1682 N N . GLU A 1 217 ? -11.18 2.623 -6.086 1 98.25 217 GLU A N 1
ATOM 1683 C CA . GLU A 1 217 ? -11.984 1.931 -5.078 1 98.25 217 GLU A CA 1
ATOM 1684 C C . GLU A 1 217 ? -11.336 0.608 -4.676 1 98.25 217 GLU A C 1
ATOM 1686 O O . GLU A 1 217 ? -11.297 0.268 -3.49 1 98.25 217 GLU A O 1
ATOM 1691 N N . ARG A 1 218 ? -10.789 -0.086 -5.617 1 97.12 218 ARG A N 1
ATOM 1692 C CA . ARG A 1 218 ? -10.164 -1.374 -5.332 1 97.12 218 ARG A CA 1
ATOM 1693 C C . ARG A 1 218 ? -8.93 -1.2 -4.457 1 97.12 218 ARG A C 1
ATOM 1695 O O . ARG A 1 218 ? -8.617 -2.064 -3.635 1 97.12 218 ARG A O 1
ATOM 1702 N N . SER A 1 219 ? -8.164 -0.094 -4.656 1 98.19 219 SER A N 1
ATOM 1703 C CA . SER A 1 219 ? -6.996 0.182 -3.824 1 98.19 219 SER A CA 1
ATOM 1704 C C . SER A 1 219 ? -7.402 0.52 -2.395 1 98.19 219 SER A C 1
ATOM 1706 O O . SER A 1 219 ? -6.754 0.089 -1.439 1 98.19 219 SER A O 1
ATOM 1708 N N . ILE A 1 220 ? -8.422 1.306 -2.281 1 98.75 220 ILE A N 1
ATOM 1709 C CA . ILE A 1 220 ? -8.953 1.645 -0.966 1 98.75 220 ILE A CA 1
ATOM 1710 C C . ILE A 1 220 ? -9.398 0.373 -0.248 1 98.75 220 ILE A C 1
ATOM 1712 O O . ILE A 1 220 ? -9.109 0.185 0.936 1 98.75 220 ILE A O 1
ATOM 1716 N N . ASP A 1 221 ? -10.078 -0.502 -0.996 1 98.75 221 ASP A N 1
ATOM 1717 C CA . ASP A 1 221 ? -10.492 -1.799 -0.465 1 98.75 221 ASP A CA 1
ATOM 1718 C C . ASP A 1 221 ? -9.297 -2.58 0.072 1 98.75 221 ASP A C 1
ATOM 1720 O O . ASP A 1 221 ? -9.344 -3.119 1.18 1 98.75 221 ASP A O 1
ATOM 1724 N N . ARG A 1 222 ? -8.258 -2.633 -0.669 1 98.75 222 ARG A N 1
ATOM 1725 C CA . ARG A 1 222 ? -7.066 -3.371 -0.275 1 98.75 222 ARG A CA 1
ATOM 1726 C C . ARG A 1 222 ? -6.445 -2.779 0.988 1 98.75 222 ARG A C 1
ATOM 1728 O O . ARG A 1 222 ? -6.051 -3.514 1.895 1 98.75 222 ARG A O 1
ATOM 1735 N N . MET A 1 223 ? -6.344 -1.493 1.054 1 98.94 223 MET A N 1
ATOM 1736 C CA . MET A 1 223 ? -5.723 -0.836 2.199 1 98.94 223 MET A CA 1
ATOM 1737 C C . MET A 1 223 ? -6.57 -1.011 3.455 1 98.94 223 MET A C 1
ATOM 1739 O O . MET A 1 223 ? -6.043 -1.284 4.535 1 98.94 223 MET A O 1
ATOM 1743 N N . LEU A 1 224 ? -7.883 -0.868 3.303 1 98.94 224 LEU A N 1
ATOM 1744 C CA . LEU A 1 224 ? -8.758 -1.079 4.449 1 98.94 224 LEU A CA 1
ATOM 1745 C C . LEU A 1 224 ? -8.727 -2.535 4.898 1 98.94 224 LEU A C 1
ATOM 1747 O O . LEU A 1 224 ? -8.812 -2.822 6.094 1 98.94 224 LEU A O 1
ATOM 1751 N N . THR A 1 225 ? -8.633 -3.459 3.932 1 98.94 225 THR A N 1
ATOM 1752 C CA . THR A 1 225 ? -8.5 -4.875 4.262 1 98.94 225 THR A CA 1
ATOM 1753 C C . THR A 1 225 ? -7.219 -5.125 5.051 1 98.94 225 THR A C 1
ATOM 1755 O O . THR A 1 225 ? -7.223 -5.883 6.023 1 98.94 225 THR A O 1
ATOM 1758 N N . GLN A 1 226 ? -6.137 -4.477 4.621 1 98.94 226 GLN A N 1
ATOM 1759 C CA . GLN A 1 226 ? -4.887 -4.617 5.355 1 98.94 226 GLN A CA 1
ATOM 1760 C C . GLN A 1 226 ? -5.031 -4.105 6.789 1 98.94 226 GLN A C 1
ATOM 1762 O O . GLN A 1 226 ? -4.566 -4.75 7.73 1 98.94 226 GLN A O 1
ATOM 1767 N N . LEU A 1 227 ? -5.633 -2.959 6.941 1 98.94 227 LEU A N 1
ATOM 1768 C CA . LEU A 1 227 ? -5.867 -2.414 8.273 1 98.94 227 LEU A CA 1
ATOM 1769 C C . LEU A 1 227 ? -6.711 -3.369 9.109 1 98.94 227 LEU A C 1
ATOM 1771 O O . LEU A 1 227 ? -6.453 -3.553 10.305 1 98.94 227 LEU A O 1
ATOM 1775 N N . LYS A 1 228 ? -7.734 -3.941 8.492 1 98.88 228 LYS A N 1
ATOM 1776 C CA . LYS A 1 228 ? -8.602 -4.895 9.172 1 98.88 228 LYS A CA 1
ATOM 1777 C C . LYS A 1 228 ? -7.82 -6.125 9.633 1 98.88 228 LYS A C 1
ATOM 1779 O O . LYS A 1 228 ? -7.895 -6.512 10.797 1 98.88 228 LYS A O 1
ATOM 1784 N N . LEU A 1 229 ? -7.078 -6.668 8.727 1 98.88 229 LEU A N 1
ATOM 1785 C CA . LEU A 1 229 ? -6.301 -7.863 9.039 1 98.88 229 LEU A CA 1
ATOM 1786 C C . LEU A 1 229 ? -5.258 -7.57 10.109 1 98.88 229 LEU A C 1
ATOM 1788 O O . LEU A 1 229 ? -4.945 -8.438 10.93 1 98.88 229 LEU A O 1
ATOM 1792 N N . ALA A 1 230 ? -4.727 -6.363 10.117 1 98.88 230 ALA A N 1
ATOM 1793 C CA . ALA A 1 230 ? -3.707 -5.957 11.086 1 98.88 230 ALA A CA 1
ATOM 1794 C C . ALA A 1 230 ? -4.328 -5.648 12.445 1 98.88 230 ALA A C 1
ATOM 1796 O O . ALA A 1 230 ? -3.617 -5.32 13.398 1 98.88 230 ALA A O 1
ATOM 1797 N N . GLY A 1 231 ? -5.652 -5.676 12.555 1 98.75 231 GLY A N 1
ATOM 1798 C CA . GLY A 1 231 ? -6.352 -5.473 13.812 1 98.75 231 GLY A CA 1
ATOM 1799 C C . GLY A 1 231 ? -6.578 -4.008 14.133 1 98.75 231 GLY A C 1
ATOM 1800 O O . GLY A 1 231 ? -7.105 -3.68 15.203 1 98.75 231 GLY A O 1
ATOM 1801 N N . LYS A 1 232 ? -6.227 -3.125 13.195 1 98.88 232 LYS A N 1
ATOM 1802 C CA . LYS A 1 232 ? -6.254 -1.692 13.469 1 98.88 232 LYS A CA 1
ATOM 1803 C C . LYS A 1 232 ? -7.688 -1.177 13.562 1 98.88 232 LYS A C 1
ATOM 1805 O O . LYS A 1 232 ? -7.969 -0.247 14.32 1 98.88 232 LYS A O 1
ATOM 1810 N N . LEU A 1 233 ? -8.609 -1.781 12.781 1 98.75 233 LEU A N 1
ATOM 1811 C CA . LEU A 1 233 ? -10 -1.343 12.789 1 98.75 233 LEU A CA 1
ATOM 1812 C C . LEU A 1 233 ? -10.719 -1.84 14.031 1 98.75 233 LEU A C 1
ATOM 1814 O O . LEU A 1 233 ? -11.516 -1.107 14.633 1 98.75 233 LEU A O 1
ATOM 1818 N N . ASP A 1 234 ? -10.398 -3.061 14.43 1 97.75 234 ASP A N 1
ATOM 1819 C CA . ASP A 1 234 ? -11 -3.635 15.633 1 97.75 234 ASP A CA 1
ATOM 1820 C C . ASP A 1 234 ? -10.492 -2.926 16.891 1 97.75 234 ASP A C 1
ATOM 1822 O O . ASP A 1 234 ? -11.234 -2.752 17.859 1 97.75 234 ASP A O 1
ATOM 1826 N N . ASP A 1 235 ? -9.25 -2.553 16.875 1 98.44 235 ASP A N 1
ATOM 1827 C CA . ASP A 1 235 ? -8.602 -1.924 18.016 1 98.44 235 ASP A CA 1
ATOM 1828 C C . ASP A 1 235 ? -9.086 -0.488 18.203 1 98.44 235 ASP A C 1
ATOM 1830 O O . ASP A 1 235 ? -9.109 0.023 19.328 1 98.44 235 ASP A O 1
ATOM 1834 N N . ALA A 1 236 ? -9.461 0.201 17.109 1 98.75 236 ALA A N 1
ATOM 1835 C CA . ALA A 1 236 ? -9.922 1.587 17.172 1 98.75 236 ALA A CA 1
ATOM 1836 C C . ALA A 1 236 ? -11.211 1.7 17.984 1 98.75 236 ALA A C 1
ATOM 1838 O O . ALA A 1 236 ? -12.062 0.809 17.922 1 98.75 236 ALA A O 1
ATOM 1839 N N . ALA A 1 237 ? -11.367 2.768 18.703 1 98.69 237 ALA A N 1
ATOM 1840 C CA . ALA A 1 237 ? -12.586 3.008 19.484 1 98.69 237 ALA A CA 1
ATOM 1841 C C . ALA A 1 237 ? -13.695 3.561 18.594 1 98.69 237 ALA A C 1
ATOM 1843 O O . ALA A 1 237 ? -14.883 3.359 18.859 1 98.69 237 ALA A O 1
ATOM 1844 N N . GLY A 1 238 ? -13.383 4.211 17.578 1 98.81 238 GLY A N 1
ATOM 1845 C CA . GLY A 1 238 ? -14.258 4.805 16.578 1 98.81 238 GLY A CA 1
ATOM 1846 C C . GLY A 1 238 ? -13.523 5.203 15.312 1 98.81 238 GLY A C 1
ATOM 1847 O O . GLY A 1 238 ? -12.289 5.227 15.289 1 98.81 238 GLY A O 1
ATOM 1848 N N . ILE A 1 239 ? -14.258 5.41 14.289 1 98.94 239 ILE A N 1
ATOM 1849 C CA . ILE A 1 239 ? -13.664 5.738 13 1 98.94 239 ILE A CA 1
ATOM 1850 C C . ILE A 1 239 ? -14.359 6.965 12.414 1 98.94 239 ILE A C 1
ATOM 1852 O O . ILE A 1 239 ? -15.586 7.082 12.477 1 98.94 239 ILE A O 1
ATOM 1856 N N . ILE A 1 240 ? -13.617 7.891 11.938 1 98.94 240 ILE A N 1
ATOM 1857 C CA . ILE A 1 240 ? -14.086 9.094 11.266 1 98.94 240 ILE A CA 1
ATOM 1858 C C . ILE A 1 240 ? -13.609 9.102 9.812 1 98.94 240 ILE A C 1
ATOM 1860 O O . ILE A 1 240 ? -12.406 8.969 9.555 1 98.94 240 ILE A O 1
ATOM 1864 N N . LEU A 1 241 ? -14.523 9.172 8.875 1 98.94 241 LEU A N 1
ATOM 1865 C CA . LEU A 1 241 ? -14.195 9.148 7.457 1 98.94 241 LEU A CA 1
ATOM 1866 C C . LEU A 1 241 ? -14.352 10.539 6.844 1 98.94 241 LEU A C 1
ATOM 1868 O O . LEU A 1 241 ? -15.445 11.102 6.84 1 98.94 241 LEU A O 1
ATOM 1872 N N . GLY A 1 242 ? -13.242 11.094 6.371 1 98.81 242 GLY A N 1
ATOM 1873 C CA . GLY A 1 242 ? -13.227 12.414 5.77 1 98.81 242 GLY A CA 1
ATOM 1874 C C . GLY A 1 242 ? -13.508 12.391 4.277 1 98.81 242 GLY A C 1
ATOM 1875 O O . GLY A 1 242 ? -14.438 11.727 3.826 1 98.81 242 GLY A O 1
ATOM 1876 N N . ALA A 1 243 ? -12.773 13.172 3.576 1 98.69 243 ALA A N 1
ATOM 1877 C CA . ALA A 1 243 ? -12.984 13.328 2.139 1 98.69 243 ALA A CA 1
ATOM 1878 C C . ALA A 1 243 ? -12.273 12.227 1.357 1 98.69 243 ALA A C 1
ATOM 1880 O O . ALA A 1 243 ? -11.148 11.852 1.689 1 98.69 243 ALA A O 1
ATOM 1881 N N . TRP A 1 244 ? -12.914 11.68 0.401 1 98.62 244 TRP A N 1
ATOM 1882 C CA . TRP A 1 244 ? -12.391 10.758 -0.6 1 98.62 244 TRP A CA 1
ATOM 1883 C C . TRP A 1 244 ? -12.422 11.383 -1.989 1 98.62 244 TRP A C 1
ATOM 1885 O O . TRP A 1 244 ? -13.367 11.18 -2.75 1 98.62 244 TRP A O 1
ATOM 1895 N N . THR A 1 245 ? -11.359 12.102 -2.262 1 98.44 245 THR A N 1
ATOM 1896 C CA . THR A 1 245 ? -11.336 12.984 -3.422 1 98.44 245 THR A CA 1
ATOM 1897 C C . THR A 1 245 ? -10.805 12.25 -4.648 1 98.44 245 THR A C 1
ATOM 1899 O O . THR A 1 245 ? -9.719 11.672 -4.613 1 98.44 245 THR A O 1
ATOM 1902 N N . ASN A 1 246 ? -11.516 12.297 -5.73 1 97.56 246 ASN A N 1
ATOM 1903 C CA . ASN A 1 246 ? -11.164 11.609 -6.969 1 97.56 246 ASN A CA 1
ATOM 1904 C C . ASN A 1 246 ? -10.945 10.117 -6.742 1 97.56 246 ASN A C 1
ATOM 1906 O O . ASN A 1 246 ? -9.977 9.547 -7.246 1 97.56 246 ASN A O 1
ATOM 1910 N N . CYS A 1 247 ? -11.703 9.594 -5.836 1 97.5 247 CYS A N 1
ATOM 1911 C CA . CYS A 1 247 ? -11.695 8.156 -5.578 1 97.5 247 CYS A CA 1
ATOM 1912 C C . CYS A 1 247 ? -12.898 7.48 -6.227 1 97.5 247 CYS A C 1
ATOM 1914 O O . CYS A 1 247 ? -14.039 7.879 -5.996 1 97.5 247 CYS A O 1
ATOM 1916 N N . GLY A 1 248 ? -12.711 6.641 -7.211 1 95.81 248 GLY A N 1
ATOM 1917 C CA . GLY A 1 248 ? -13.789 5.988 -7.938 1 95.81 248 GLY A CA 1
ATOM 1918 C C . GLY A 1 248 ? -13.336 4.746 -8.68 1 95.81 248 GLY A C 1
ATOM 1919 O O . GLY A 1 248 ? -12.258 4.215 -8.422 1 95.81 248 GLY A O 1
ATOM 1920 N N . PRO A 1 249 ? -14.219 4.301 -9.492 1 95.12 249 PRO A N 1
ATOM 1921 C CA . PRO A 1 249 ? -13.867 3.102 -10.266 1 95.12 249 PRO A CA 1
ATOM 1922 C C . PRO A 1 249 ? -12.688 3.33 -11.203 1 95.12 249 PRO A C 1
ATOM 1924 O O . PRO A 1 249 ? -12.516 4.434 -11.734 1 95.12 249 PRO A O 1
ATOM 1927 N N . GLN A 1 250 ? -11.93 2.281 -11.375 1 90.25 250 GLN A N 1
ATOM 1928 C CA . GLN A 1 250 ? -10.805 2.359 -12.297 1 90.25 250 GLN A CA 1
ATOM 1929 C C . GLN A 1 250 ? -11.273 2.746 -13.695 1 90.25 250 GLN A C 1
ATOM 1931 O O . GLN A 1 250 ? -10.609 3.525 -14.383 1 90.25 250 GLN A O 1
ATOM 1936 N N . ASN A 1 251 ? -12.359 2.084 -14.141 1 92.31 251 ASN A N 1
ATOM 1937 C CA . ASN A 1 251 ? -12.992 2.428 -15.406 1 92.31 251 ASN A CA 1
ATOM 1938 C C . ASN A 1 251 ? -14.336 3.121 -15.188 1 92.31 251 ASN A C 1
ATOM 1940 O O . ASN A 1 251 ? -15.352 2.461 -14.969 1 92.31 251 ASN A O 1
ATOM 1944 N N . PRO A 1 252 ? -14.375 4.391 -15.398 1 90.62 252 PRO A N 1
ATOM 1945 C CA . PRO A 1 252 ? -15.602 5.137 -15.117 1 90.62 252 PRO A CA 1
ATOM 1946 C C . PRO A 1 252 ? -16.75 4.766 -16.062 1 90.62 252 PRO A C 1
ATOM 1948 O O . PRO A 1 252 ? -17.906 5.023 -15.742 1 90.62 252 PRO A O 1
ATOM 1951 N N . ASN A 1 253 ? -16.359 4.16 -17.219 1 93.12 253 ASN A N 1
ATOM 1952 C CA . ASN A 1 253 ? -17.391 3.771 -18.172 1 93.12 253 ASN A CA 1
ATOM 1953 C C . ASN A 1 253 ? -18.062 2.463 -17.766 1 93.12 253 ASN A C 1
ATOM 1955 O O . ASN A 1 253 ? -19.125 2.121 -18.297 1 93.12 253 ASN A O 1
ATOM 1959 N N . HIS A 1 254 ? -17.453 1.731 -16.828 1 92.12 254 HIS A N 1
ATOM 1960 C CA . HIS A 1 254 ? -18.016 0.478 -16.344 1 92.12 254 HIS A CA 1
ATOM 1961 C C . HIS A 1 254 ? -17.984 0.421 -14.812 1 92.12 254 HIS A C 1
ATOM 1963 O O . HIS A 1 254 ? -17.344 -0.468 -14.234 1 92.12 254 HIS A O 1
ATOM 1969 N N . PRO A 1 255 ? -18.688 1.313 -14.219 1 89.5 255 PRO A N 1
ATOM 1970 C CA . PRO A 1 255 ? -18.656 1.39 -12.758 1 89.5 255 PRO A CA 1
ATOM 1971 C C . PRO A 1 255 ? -19.203 0.126 -12.094 1 89.5 255 PRO A C 1
ATOM 1973 O O . PRO A 1 255 ? -18.859 -0.163 -10.945 1 89.5 255 PRO A O 1
ATOM 1976 N N . GLU A 1 256 ? -19.969 -0.637 -12.859 1 88.19 256 GLU A N 1
ATOM 1977 C CA . GLU A 1 256 ? -20.547 -1.87 -12.328 1 88.19 256 GLU A CA 1
ATOM 1978 C C . GLU A 1 256 ? -19.469 -2.92 -12.086 1 88.19 256 GLU A C 1
ATOM 1980 O O . GLU A 1 256 ? -19.688 -3.893 -11.359 1 88.19 256 GLU A O 1
ATOM 1985 N N . GLN A 1 257 ? -18.344 -2.688 -12.625 1 92.56 257 GLN A N 1
ATOM 1986 C CA . GLN A 1 257 ? -17.234 -3.619 -12.461 1 92.56 257 GLN A CA 1
ATOM 1987 C C . GLN A 1 257 ? -16.391 -3.264 -11.234 1 92.56 257 GLN A C 1
ATOM 1989 O O . GLN A 1 257 ? -15.344 -3.854 -11.008 1 92.56 257 GLN A O 1
ATOM 1994 N N . SER A 1 258 ? -16.875 -2.285 -10.539 1 96.38 258 SER A N 1
ATOM 1995 C CA . SER A 1 258 ? -16.25 -1.867 -9.289 1 96.38 258 SER A CA 1
ATOM 1996 C C . SER A 1 258 ? -17.203 -1.987 -8.117 1 96.38 258 SER A C 1
ATOM 1998 O O . SER A 1 258 ? -18.359 -2.389 -8.289 1 96.38 258 SER A O 1
ATOM 2000 N N . LEU A 1 259 ? -16.719 -1.84 -6.934 1 97.25 259 LEU A N 1
ATOM 2001 C CA . LEU A 1 259 ? -17.531 -1.621 -5.738 1 97.25 259 LEU A CA 1
ATOM 2002 C C . LEU A 1 259 ? -17.5 -0.155 -5.316 1 97.25 259 LEU A C 1
ATOM 2004 O O . LEU A 1 259 ? -16.422 0.444 -5.234 1 97.25 259 LEU A O 1
ATOM 2008 N N . ARG A 1 260 ? -18.672 0.342 -5.035 1 96.62 260 ARG A N 1
ATOM 2009 C CA . ARG A 1 260 ? -18.719 1.721 -4.559 1 96.62 260 ARG A CA 1
ATOM 2010 C C . ARG A 1 260 ? -18.047 1.852 -3.195 1 96.62 260 ARG A C 1
ATOM 2012 O O . ARG A 1 260 ? -18.047 0.905 -2.404 1 96.62 260 ARG A O 1
ATOM 2019 N N . LEU A 1 261 ? -17.562 3.045 -2.9 1 97.94 261 LEU A N 1
ATOM 2020 C CA . LEU A 1 261 ? -16.922 3.309 -1.613 1 97.94 261 LEU A CA 1
ATOM 2021 C C . LEU A 1 261 ? -17.875 2.957 -0.464 1 97.94 261 LEU A C 1
ATOM 2023 O O . LEU A 1 261 ? -17.438 2.365 0.531 1 97.94 261 LEU A O 1
ATOM 2027 N N . GLN A 1 262 ? -19.109 3.316 -0.581 1 97.5 262 GLN A N 1
ATOM 2028 C CA . GLN A 1 262 ? -20.094 3.018 0.452 1 97.5 262 GLN A CA 1
ATOM 2029 C C . GLN A 1 262 ? -20.156 1.52 0.736 1 97.5 262 GLN A C 1
ATOM 2031 O O . GLN A 1 262 ? -20.219 1.104 1.896 1 97.5 262 GLN A O 1
ATOM 2036 N N . THR A 1 263 ? -20.188 0.722 -0.313 1 98.12 263 THR A N 1
ATOM 2037 C CA . THR A 1 263 ? -20.219 -0.729 -0.171 1 98.12 263 THR A CA 1
ATOM 2038 C C . THR A 1 263 ? -18.953 -1.237 0.525 1 98.12 263 THR A C 1
ATOM 2040 O O . THR A 1 263 ? -19.031 -2.104 1.398 1 98.12 263 THR A O 1
ATOM 2043 N N . ILE A 1 264 ? -17.797 -0.71 0.12 1 98.56 264 ILE A N 1
ATOM 2044 C CA . ILE A 1 264 ? -16.516 -1.09 0.717 1 98.56 264 ILE A CA 1
ATOM 2045 C C . ILE A 1 264 ? -16.547 -0.778 2.211 1 98.56 264 ILE A C 1
ATOM 2047 O O . ILE A 1 264 ? -16.156 -1.615 3.031 1 98.56 264 ILE A O 1
ATOM 2051 N N . PHE A 1 265 ? -17.016 0.422 2.619 1 98.69 265 PHE A N 1
ATOM 2052 C CA . PHE A 1 265 ? -17.109 0.808 4.023 1 98.69 265 PHE A CA 1
ATOM 2053 C C . PHE A 1 265 ? -18.047 -0.126 4.781 1 98.69 265 PHE A C 1
ATOM 2055 O O . PHE A 1 265 ? -17.719 -0.578 5.883 1 98.69 265 PHE A O 1
ATOM 2062 N N . GLU A 1 266 ? -19.172 -0.443 4.195 1 98.44 266 GLU A N 1
ATOM 2063 C CA . GLU A 1 266 ? -20.141 -1.316 4.832 1 98.44 266 GLU A CA 1
ATOM 2064 C C . GLU A 1 266 ? -19.578 -2.709 5.078 1 98.44 266 GLU A C 1
ATOM 2066 O O . GLU A 1 266 ? -19.781 -3.295 6.141 1 98.44 266 GLU A O 1
ATOM 2071 N N . GLU A 1 267 ? -18.844 -3.18 4.117 1 98.25 267 GLU A N 1
ATOM 2072 C CA . GLU A 1 267 ? -18.391 -4.562 4.176 1 98.25 267 GLU A CA 1
ATOM 2073 C C . GLU A 1 267 ? -17.141 -4.691 5.055 1 98.25 267 GLU A C 1
ATOM 2075 O O . GLU A 1 267 ? -16.922 -5.727 5.691 1 98.25 267 GLU A O 1
ATOM 2080 N N . ILE A 1 268 ? -16.344 -3.631 5.129 1 98.69 268 ILE A N 1
ATOM 2081 C CA . ILE A 1 268 ? -15.055 -3.781 5.801 1 98.69 268 ILE A CA 1
ATOM 2082 C C . ILE A 1 268 ? -15.102 -3.104 7.164 1 98.69 268 ILE A C 1
ATOM 2084 O O . ILE A 1 268 ? -14.578 -3.633 8.148 1 98.69 268 ILE A O 1
ATOM 2088 N N . LEU A 1 269 ? -15.727 -1.956 7.281 1 98.75 269 LEU A N 1
ATOM 2089 C CA . LEU A 1 269 ? -15.625 -1.149 8.492 1 98.75 269 LEU A CA 1
ATOM 2090 C C . LEU A 1 269 ? -16.766 -1.465 9.453 1 98.75 269 LEU A C 1
ATOM 2092 O O . LEU A 1 269 ? -16.562 -1.575 10.664 1 98.75 269 LEU A O 1
ATOM 2096 N N . VAL A 1 270 ? -17.969 -1.617 8.93 1 98.5 270 VAL A N 1
ATOM 2097 C CA . VAL A 1 270 ? -19.172 -1.735 9.75 1 98.5 270 VAL A CA 1
ATOM 2098 C C . VAL A 1 270 ? -19.078 -2.961 10.656 1 98.5 270 VAL A C 1
ATOM 2100 O O . VAL A 1 270 ? -19.453 -2.91 11.828 1 98.5 270 VAL A O 1
ATOM 2103 N N . PRO A 1 271 ? -18.469 -4.051 10.133 1 97.69 271 PRO A N 1
ATOM 2104 C CA . PRO A 1 271 ? -18.375 -5.246 10.977 1 97.69 271 PRO A CA 1
ATOM 2105 C C . PRO A 1 271 ? -17.531 -5.027 12.227 1 97.69 271 PRO A C 1
ATOM 2107 O O . PRO A 1 271 ? -17.609 -5.809 13.18 1 97.69 271 PRO A O 1
ATOM 2110 N N . SER A 1 272 ? -16.688 -4.027 12.297 1 96.94 272 SER A N 1
ATOM 2111 C CA . SER A 1 272 ? -15.938 -3.74 13.508 1 96.94 272 SER A CA 1
ATOM 2112 C C . SER A 1 272 ? -16.859 -3.322 14.648 1 96.94 272 SER A C 1
ATOM 2114 O O . SER A 1 272 ? -16.469 -3.34 15.812 1 96.94 272 SER A O 1
ATOM 2116 N N . ASN A 1 273 ? -18.031 -2.873 14.266 1 97.25 273 ASN A N 1
ATOM 2117 C CA . ASN A 1 273 ? -19.094 -2.504 15.188 1 97.25 273 ASN A CA 1
ATOM 2118 C C . ASN A 1 273 ? -18.672 -1.374 16.125 1 97.25 273 ASN A C 1
ATOM 2120 O O . ASN A 1 273 ? -18.984 -1.383 17.312 1 97.25 273 ASN A O 1
ATOM 2124 N N . LYS A 1 274 ? -17.828 -0.503 15.656 1 98.12 274 LYS A N 1
ATOM 2125 C CA . LYS A 1 274 ? -17.438 0.735 16.328 1 98.12 274 LYS A CA 1
ATOM 2126 C C . LYS A 1 274 ? -18.234 1.923 15.789 1 98.12 274 LYS A C 1
ATOM 2128 O O . LYS A 1 274 ? -18.688 1.905 14.641 1 98.12 274 LYS A O 1
ATOM 2133 N N . PRO A 1 275 ? -18.422 2.996 16.609 1 98.81 275 PRO A N 1
ATOM 2134 C CA . PRO A 1 275 ? -19.016 4.203 16.031 1 98.81 275 PRO A CA 1
ATOM 2135 C C . PRO A 1 275 ? -18.25 4.719 14.82 1 98.81 275 PRO A C 1
ATOM 2137 O O . PRO A 1 275 ? -17.016 4.828 14.859 1 98.81 275 PRO A O 1
ATOM 2140 N N . ILE A 1 276 ? -18.984 4.969 13.75 1 98.94 276 ILE A N 1
ATOM 2141 C CA . ILE A 1 276 ? -18.359 5.453 12.516 1 98.94 276 ILE A CA 1
ATOM 2142 C C . ILE A 1 276 ? -19.156 6.637 11.969 1 98.94 276 ILE A C 1
ATOM 2144 O O . ILE A 1 276 ? -20.359 6.523 11.719 1 98.94 276 ILE A O 1
ATOM 2148 N N . LEU A 1 277 ? -18.531 7.727 11.844 1 98.81 277 LEU A N 1
ATOM 2149 C CA . LEU A 1 277 ? -19.078 8.938 11.25 1 98.81 277 LEU A CA 1
ATOM 2150 C C . LEU A 1 277 ? -18.391 9.242 9.914 1 98.81 277 LEU A C 1
ATOM 2152 O O . LEU A 1 277 ? -17.172 9.219 9.828 1 98.81 277 LEU A O 1
ATOM 2156 N N . MET A 1 278 ? -19.109 9.43 8.859 1 98.56 278 MET A N 1
ATOM 2157 C CA . MET A 1 278 ? -18.547 9.68 7.535 1 98.56 278 MET A CA 1
ATOM 2158 C C . MET A 1 278 ? -18.953 11.055 7.027 1 98.56 278 MET A C 1
ATOM 2160 O O . MET A 1 278 ? -19.75 11.75 7.664 1 98.56 278 MET A O 1
ATOM 2164 N N . ASP A 1 279 ? -18.391 11.484 5.934 1 98.5 279 ASP A N 1
ATOM 2165 C CA . ASP A 1 279 ? -18.672 12.742 5.25 1 98.5 279 ASP A CA 1
ATOM 2166 C C . ASP A 1 279 ? -18.203 13.938 6.086 1 98.5 279 ASP A C 1
ATOM 2168 O O . ASP A 1 279 ? -18.844 14.992 6.074 1 98.5 279 ASP A O 1
ATOM 2172 N N . VAL A 1 280 ? -17.234 13.727 6.863 1 98.75 280 VAL A N 1
ATOM 2173 C CA . VAL A 1 280 ? -16.578 14.844 7.543 1 98.75 280 VAL A CA 1
ATOM 2174 C C . VAL A 1 280 ? -15.805 15.688 6.531 1 98.75 280 VAL A C 1
ATOM 2176 O O . VAL A 1 280 ? -15.086 15.148 5.688 1 98.75 280 VAL A O 1
ATOM 2179 N N . ALA A 1 281 ? -15.984 17 6.559 1 98.62 281 ALA A N 1
ATOM 2180 C CA . ALA A 1 281 ? -15.367 17.906 5.594 1 98.62 281 ALA A CA 1
ATOM 2181 C C . ALA A 1 281 ? -13.898 18.141 5.934 1 98.62 281 ALA A C 1
ATOM 2183 O O . ALA A 1 281 ? -13.5 19.266 6.258 1 98.62 281 ALA A O 1
ATOM 2184 N N . CYS A 1 282 ? -13.102 17.109 5.754 1 98.75 282 CYS A N 1
ATOM 2185 C CA . CYS A 1 282 ? -11.68 17.172 6.074 1 98.75 282 CYS A CA 1
ATOM 2186 C C . CYS A 1 282 ? -10.867 16.281 5.133 1 98.75 282 CYS A C 1
ATOM 2188 O O . CYS A 1 282 ? -11.281 15.164 4.828 1 98.75 282 CYS A O 1
ATOM 2190 N N . GLY A 1 283 ? -9.789 16.719 4.734 1 98 283 GLY A N 1
ATOM 2191 C CA . GLY A 1 283 ? -8.914 16.031 3.801 1 98 283 GLY A CA 1
ATOM 2192 C C . GLY A 1 283 ? -8.609 16.828 2.555 1 98 283 GLY A C 1
ATOM 2193 O O . GLY A 1 283 ? -8.336 18.031 2.637 1 98 283 GLY A O 1
ATOM 2194 N N . HIS A 1 284 ? -8.531 16.172 1.4 1 98.19 284 HIS A N 1
ATOM 2195 C CA . HIS A 1 284 ? -8.219 16.828 0.14 1 98.19 284 HIS A CA 1
ATOM 2196 C C . HIS A 1 284 ? -9.469 17.453 -0.479 1 98.19 284 HIS A C 1
ATOM 2198 O O . HIS A 1 284 ? -9.898 17.031 -1.557 1 98.19 284 HIS A O 1
ATOM 2204 N N . CYS A 1 285 ? -9.953 18.406 0.215 1 97.69 285 CYS A N 1
ATOM 2205 C CA . CYS A 1 285 ? -11.164 19.094 -0.226 1 97.69 285 CYS A CA 1
ATOM 2206 C C . CYS A 1 285 ? -11.211 20.516 0.303 1 97.69 285 CYS A C 1
ATOM 2208 O O . CYS A 1 285 ? -10.5 20.859 1.253 1 97.69 285 CYS A O 1
ATOM 2210 N N . LEU A 1 286 ? -11.969 21.438 -0.314 1 97.44 286 LEU A N 1
ATOM 2211 C CA . LEU A 1 286 ? -12.344 22.766 0.162 1 97.44 286 LEU A CA 1
ATOM 2212 C C . LEU A 1 286 ? -13.859 22.953 0.081 1 97.44 286 LEU A C 1
ATOM 2214 O O . LEU A 1 286 ? -14.484 22.594 -0.918 1 97.44 286 LEU A O 1
ATOM 2218 N N . PRO A 1 287 ? -14.484 23.453 1.12 1 97.88 287 PRO A N 1
ATOM 2219 C CA . PRO A 1 287 ? -13.867 23.797 2.404 1 97.88 287 PRO A CA 1
ATOM 2220 C C . PRO A 1 287 ? -13.375 22.578 3.172 1 97.88 287 PRO A C 1
ATOM 2222 O O . PRO A 1 287 ? -13.844 21.453 2.926 1 97.88 287 PRO A O 1
ATOM 2225 N N . THR A 1 288 ? -12.438 22.734 4.031 1 98.5 288 THR A N 1
ATOM 2226 C CA . THR A 1 288 ? -11.898 21.625 4.812 1 98.5 288 THR A CA 1
ATOM 2227 C C . THR A 1 288 ? -11.672 22.062 6.262 1 98.5 288 THR A C 1
ATOM 2229 O O . THR A 1 288 ? -11.328 23.219 6.531 1 98.5 288 THR A O 1
ATOM 2232 N N . MET A 1 289 ? -11.812 21.094 7.137 1 98.12 289 MET A N 1
ATOM 2233 C CA . MET A 1 289 ? -11.57 21.281 8.562 1 98.12 289 MET A CA 1
ATOM 2234 C C . MET A 1 289 ? -10.125 20.953 8.922 1 98.12 289 MET A C 1
ATOM 2236 O O . MET A 1 289 ? -9.477 20.156 8.227 1 98.12 289 MET A O 1
ATOM 2240 N N . SER A 1 290 ? -9.586 21.656 9.938 1 98.69 290 SER A N 1
ATOM 2241 C CA . SER A 1 290 ? -8.328 21.266 10.547 1 98.69 290 SER A CA 1
ATOM 2242 C C . SER A 1 290 ? -8.555 20.406 11.789 1 98.69 290 SER A C 1
ATOM 2244 O O . SER A 1 290 ? -9.508 20.641 12.547 1 98.69 290 SER A O 1
ATOM 2246 N N . LEU A 1 291 ? -7.785 19.391 11.992 1 98.81 291 LEU A N 1
ATOM 2247 C CA . LEU A 1 291 ? -7.965 18.453 13.094 1 98.81 291 LEU A CA 1
ATOM 2248 C C . LEU A 1 291 ? -6.762 18.469 14.031 1 98.81 291 LEU A C 1
ATOM 2250 O O . LEU A 1 291 ? -5.613 18.438 13.57 1 98.81 291 LEU A O 1
ATOM 2254 N N . PRO A 1 292 ? -6.969 18.562 15.328 1 98.81 292 PRO A N 1
ATOM 2255 C CA . PRO A 1 292 ? -5.891 18.422 16.312 1 98.81 292 PRO A CA 1
ATOM 2256 C C . PRO A 1 292 ? -5.594 16.969 16.656 1 98.81 292 PRO A C 1
ATOM 2258 O O . PRO A 1 292 ? -6.184 16.422 17.594 1 98.81 292 PRO A O 1
ATOM 2261 N N . LEU A 1 293 ? -4.656 16.344 16 1 98.88 293 LEU A N 1
ATOM 2262 C CA . LEU A 1 293 ? -4.297 14.945 16.219 1 98.88 293 LEU A CA 1
ATOM 2263 C C . LEU A 1 293 ? -3.582 14.766 17.562 1 98.88 293 LEU A C 1
ATOM 2265 O O . LEU A 1 293 ? -2.633 15.492 17.859 1 98.88 293 LEU A O 1
ATOM 2269 N N . GLY A 1 294 ? -4 13.859 18.297 1 98.5 294 GLY A N 1
ATOM 2270 C CA . GLY A 1 294 ? -3.449 13.617 19.625 1 98.5 294 GLY A CA 1
ATOM 2271 C C . GLY A 1 294 ? -4.344 14.117 20.734 1 98.5 294 GLY A C 1
ATOM 2272 O O . GLY A 1 294 ? -4.184 13.711 21.891 1 98.5 294 GLY A O 1
ATOM 2273 N N . ARG A 1 295 ? -5.246 15.023 20.422 1 98.56 295 ARG A N 1
ATOM 2274 C CA . ARG A 1 295 ? -6.191 15.508 21.422 1 98.56 295 ARG A CA 1
ATOM 2275 C C . ARG A 1 295 ? -7.289 14.477 21.672 1 98.56 295 ARG A C 1
ATOM 2277 O O . ARG A 1 295 ? -7.613 13.672 20.797 1 98.56 295 ARG A O 1
ATOM 2284 N N . THR A 1 296 ? -7.891 14.555 22.875 1 98.5 296 THR A N 1
ATOM 2285 C CA . THR A 1 296 ? -9.016 13.688 23.203 1 98.5 296 THR A CA 1
ATOM 2286 C C . THR A 1 296 ? -10.305 14.227 22.594 1 98.5 296 THR A C 1
ATOM 2288 O O . THR A 1 296 ? -10.641 15.406 22.766 1 98.5 296 THR A O 1
ATOM 2291 N N . VAL A 1 297 ? -11.031 13.391 21.875 1 98.69 297 VAL A N 1
ATOM 2292 C CA . VAL A 1 297 ? -12.258 13.789 21.188 1 98.69 297 VAL A CA 1
ATOM 2293 C C . VAL A 1 297 ? -13.406 12.875 21.625 1 98.69 297 VAL A C 1
ATOM 2295 O O . VAL A 1 297 ? -13.234 11.664 21.75 1 98.69 297 VAL A O 1
ATOM 2298 N N . ARG A 1 298 ? -14.492 13.469 21.922 1 98.69 298 ARG A N 1
ATOM 2299 C CA . ARG A 1 298 ? -15.742 12.742 22.094 1 98.69 298 ARG A CA 1
ATOM 2300 C C . ARG A 1 298 ? -16.531 12.688 20.797 1 98.69 298 ARG A C 1
ATOM 2302 O O . ARG A 1 298 ? -16.844 13.727 20.219 1 98.69 298 ARG A O 1
ATOM 2309 N N . LEU A 1 299 ? -16.828 11.508 20.359 1 98.81 299 LEU A N 1
ATOM 2310 C CA . LEU A 1 299 ? -17.625 11.289 19.156 1 98.81 299 LEU A CA 1
ATOM 2311 C C . LEU A 1 299 ? -18.984 10.719 19.5 1 98.81 299 LEU A C 1
ATOM 2313 O O . LEU A 1 299 ? -19.094 9.711 20.219 1 98.81 299 LEU A O 1
ATOM 2317 N N . ASN A 1 300 ? -20.016 11.359 19.156 1 98.75 300 ASN A N 1
ATOM 2318 C CA . ASN A 1 300 ? -21.375 10.805 19.078 1 98.75 300 ASN A CA 1
ATOM 2319 C C . ASN A 1 300 ? -21.844 10.672 17.641 1 98.75 300 ASN A C 1
ATOM 2321 O O . ASN A 1 300 ? -22.422 11.609 17.078 1 98.75 300 ASN A O 1
ATOM 2325 N N . SER A 1 301 ? -21.625 9.484 17.062 1 98.44 301 SER A N 1
ATOM 2326 C CA . SER A 1 301 ? -21.906 9.32 15.641 1 98.44 301 SER A CA 1
ATOM 2327 C C . SER A 1 301 ? -23.406 9.367 15.367 1 98.44 301 SER A C 1
ATOM 2329 O O . SER A 1 301 ? -23.844 9.734 14.273 1 98.44 301 SER A O 1
ATOM 2331 N N . GLU A 1 302 ? -24.203 9.008 16.297 1 97.81 302 GLU A N 1
ATOM 2332 C CA . GLU A 1 302 ? -25.641 9.078 16.125 1 97.81 302 GLU A CA 1
ATOM 2333 C C . GLU A 1 302 ? -26.109 10.523 15.992 1 97.81 302 GLU A C 1
ATOM 2335 O O . GLU A 1 302 ? -26.922 10.844 15.125 1 97.81 302 GLU A O 1
ATOM 2340 N N . LYS A 1 303 ? -25.625 11.336 16.891 1 98.12 303 LYS A N 1
ATOM 2341 C CA . LYS A 1 303 ? -26 12.75 16.891 1 98.12 303 LYS A CA 1
ATOM 2342 C C . LYS A 1 303 ? -25.141 13.539 15.914 1 98.12 303 LYS A C 1
ATOM 2344 O O . LYS A 1 303 ? -25.375 14.727 15.68 1 98.12 303 LYS A O 1
ATOM 2349 N N . LYS A 1 304 ? -24.094 12.906 15.398 1 98.44 304 LYS A N 1
ATOM 2350 C CA . LYS A 1 304 ? -23.172 13.508 14.438 1 98.44 304 LYS A CA 1
ATOM 2351 C C . LYS A 1 304 ? -22.438 14.688 15.055 1 98.44 304 LYS A C 1
ATOM 2353 O O . LYS A 1 304 ? -22.375 15.766 14.461 1 98.44 304 LYS A O 1
ATOM 2358 N N . VAL A 1 305 ? -21.922 14.406 16.266 1 98.06 305 VAL A N 1
ATOM 2359 C CA . VAL A 1 305 ? -21.203 15.438 17.016 1 98.06 305 VAL A CA 1
ATOM 2360 C C . VAL A 1 305 ? -19.797 14.961 17.344 1 98.06 305 VAL A C 1
ATOM 2362 O O . VAL A 1 305 ? -19.594 13.828 17.781 1 98.06 305 VAL A O 1
ATOM 2365 N N . MET A 1 306 ? -18.812 15.773 17.078 1 98.62 306 MET A N 1
ATOM 2366 C CA . MET A 1 306 ? -17.422 15.609 17.516 1 98.62 306 MET A CA 1
ATOM 2367 C C . MET A 1 306 ? -16.984 16.781 18.391 1 98.62 306 MET A C 1
ATOM 2369 O O . MET A 1 306 ? -17.094 17.938 17.984 1 98.62 306 MET A O 1
ATOM 2373 N N . GLU A 1 307 ? -16.516 16.469 19.547 1 98.69 307 GLU A N 1
ATOM 2374 C CA . GLU A 1 307 ? -16.078 17.5 20.484 1 98.69 307 GLU A CA 1
ATOM 2375 C C . GLU A 1 307 ? -14.672 17.203 21.016 1 98.69 307 GLU A C 1
ATOM 2377 O O . GLU A 1 307 ? -14.438 16.141 21.594 1 98.69 307 GLU A O 1
ATOM 2382 N N . VAL A 1 308 ? -13.75 18.141 20.781 1 98.56 308 VAL A N 1
ATOM 2383 C CA . VAL A 1 308 ? -12.453 18.062 21.438 1 98.56 308 VAL A CA 1
ATOM 2384 C C . VAL A 1 308 ? -12.609 18.391 22.922 1 98.56 308 VAL A C 1
ATOM 2386 O O . VAL A 1 308 ? -13.156 19.438 23.266 1 98.56 308 VAL A O 1
ATOM 2389 N N . ILE A 1 309 ? -12.07 17.578 23.828 1 97.31 309 ILE A N 1
ATOM 2390 C CA . ILE A 1 309 ? -12.328 17.797 25.25 1 97.31 309 ILE A CA 1
ATOM 2391 C C . ILE A 1 309 ? -11.023 17.703 26.031 1 97.31 309 ILE A C 1
ATOM 2393 O O . ILE A 1 309 ? -11.023 17.797 27.266 1 97.31 309 ILE A O 1
ATOM 2397 N N . GLY A 1 310 ? -9.953 17.453 25.422 1 87.94 310 GLY A N 1
ATOM 2398 C CA . GLY A 1 310 ? -8.664 17.359 26.109 1 87.94 310 GLY A CA 1
ATOM 2399 C C . GLY A 1 310 ? -7.496 17.25 25.141 1 87.94 310 GLY A C 1
ATOM 2400 O O . GLY A 1 310 ? -7.684 16.984 23.953 1 87.94 310 GLY A O 1
ATOM 2401 N N . MET B 1 1 ? 9.773 -27.656 3.207 1 93.25 1 MET B N 1
ATOM 2402 C CA . MET B 1 1 ? 8.539 -27.391 2.484 1 93.25 1 MET B CA 1
ATOM 2403 C C . MET B 1 1 ? 8.023 -28.656 1.794 1 93.25 1 MET B C 1
ATOM 2405 O O . MET B 1 1 ? 8.82 -29.484 1.341 1 93.25 1 MET B O 1
ATOM 2409 N N . LYS B 1 2 ? 6.75 -28.812 1.764 1 96.62 2 LYS B N 1
ATOM 2410 C CA . LYS B 1 2 ? 6.129 -29.906 1.021 1 96.62 2 LYS B CA 1
ATOM 2411 C C . LYS B 1 2 ? 6.062 -29.594 -0.47 1 96.62 2 LYS B C 1
ATOM 2413 O O . LYS B 1 2 ? 5.516 -28.562 -0.866 1 96.62 2 LYS B O 1
ATOM 2418 N N . ILE B 1 3 ? 6.66 -30.422 -1.234 1 97.88 3 ILE B N 1
ATOM 2419 C CA . ILE B 1 3 ? 6.578 -30.312 -2.686 1 97.88 3 ILE B CA 1
ATOM 2420 C C . ILE B 1 3 ? 5.426 -31.172 -3.205 1 97.88 3 ILE B C 1
ATOM 2422 O O . ILE B 1 3 ? 5.406 -32.375 -2.992 1 97.88 3 ILE B O 1
ATOM 2426 N N . PRO B 1 4 ? 4.504 -30.578 -3.803 1 98.31 4 PRO B N 1
ATOM 2427 C CA . PRO B 1 4 ? 3.391 -31.391 -4.309 1 98.31 4 PRO B CA 1
ATOM 2428 C C . PRO B 1 4 ? 3.803 -32.312 -5.457 1 98.31 4 PRO B C 1
ATOM 2430 O O . PRO B 1 4 ? 4.805 -32.031 -6.129 1 98.31 4 PRO B O 1
ATOM 2433 N N . LYS B 1 5 ? 2.998 -33.344 -5.625 1 97.56 5 LYS B N 1
ATOM 2434 C CA . LYS B 1 5 ? 3.238 -34.25 -6.742 1 97.56 5 LYS B CA 1
ATOM 2435 C C . LYS B 1 5 ? 3.037 -33.562 -8.078 1 97.56 5 LYS B C 1
ATOM 2437 O O . LYS B 1 5 ? 2.084 -32.781 -8.242 1 97.56 5 LYS B O 1
ATOM 2442 N N . GLY B 1 6 ? 3.982 -33.781 -8.977 1 98.5 6 GLY B N 1
ATOM 2443 C CA . GLY B 1 6 ? 3.861 -33.188 -10.297 1 98.5 6 GLY B CA 1
ATOM 2444 C C . GLY B 1 6 ? 2.625 -33.656 -11.055 1 98.5 6 GLY B C 1
ATOM 2445 O O . GLY B 1 6 ? 2.195 -34.812 -10.906 1 98.5 6 GLY B O 1
ATOM 2446 N N . LEU B 1 7 ? 2.115 -32.781 -11.867 1 98.75 7 LEU B N 1
ATOM 2447 C CA . LEU B 1 7 ? 0.938 -33.094 -12.672 1 98.75 7 LEU B CA 1
ATOM 2448 C C . LEU B 1 7 ? 1.311 -33.938 -13.867 1 98.75 7 LEU B C 1
ATOM 2450 O O . LEU B 1 7 ? 2.443 -33.906 -14.352 1 98.75 7 LEU B O 1
ATOM 2454 N N . LYS B 1 8 ? 0.374 -34.719 -14.297 1 98.19 8 LYS B N 1
ATOM 2455 C CA . LYS B 1 8 ? 0.504 -35.531 -15.5 1 98.19 8 LYS B CA 1
ATOM 2456 C C . LYS B 1 8 ? -0.733 -35.406 -16.391 1 98.19 8 LYS B C 1
ATOM 2458 O O . LYS B 1 8 ?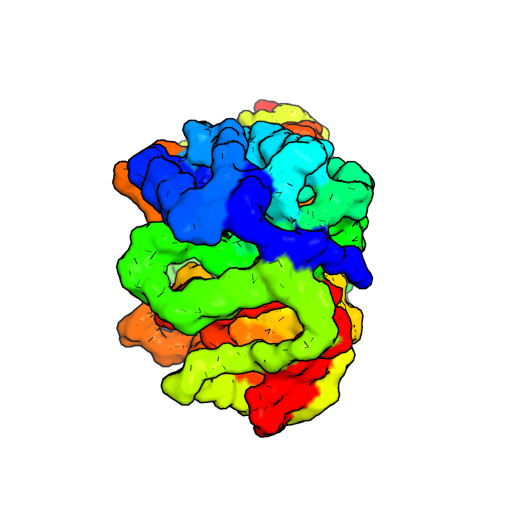 -1.796 -35 -15.922 1 98.19 8 LYS B O 1
ATOM 2463 N N . LYS B 1 9 ? -0.499 -35.75 -17.688 1 98 9 LYS B N 1
ATOM 2464 C CA . LYS B 1 9 ? -1.649 -35.75 -18.578 1 98 9 LYS B CA 1
ATOM 2465 C C . LYS B 1 9 ? -2.781 -36.625 -18.016 1 98 9 LYS B C 1
ATOM 2467 O O . LYS B 1 9 ? -2.539 -37.688 -17.484 1 98 9 LYS B O 1
ATOM 2472 N N . GLY B 1 10 ? -3.973 -36.094 -18.094 1 98.5 10 GLY B N 1
ATOM 2473 C CA . GLY B 1 10 ? -5.133 -36.812 -17.578 1 98.5 10 GLY B CA 1
ATOM 2474 C C . GLY B 1 10 ? -5.535 -36.344 -16.188 1 98.5 10 GLY B C 1
ATOM 2475 O O . GLY B 1 10 ? -6.656 -36.625 -15.75 1 98.5 10 GLY B O 1
ATOM 2476 N N . ASP B 1 11 ? -4.633 -35.719 -15.469 1 98.81 11 ASP B N 1
ATOM 2477 C CA . ASP B 1 11 ? -4.949 -35.188 -14.141 1 98.81 11 ASP B CA 1
ATOM 2478 C C . ASP B 1 11 ? -6.059 -34.156 -14.203 1 98.81 11 ASP B C 1
ATOM 2480 O O . ASP B 1 11 ? -6.316 -33.562 -15.266 1 98.81 11 ASP B O 1
ATOM 2484 N N . THR B 1 12 ? -6.719 -33.938 -13.094 1 98.88 12 THR B N 1
ATOM 2485 C CA . THR B 1 12 ? -7.84 -33 -13.016 1 98.88 12 THR B CA 1
ATOM 2486 C C . THR B 1 12 ? -7.41 -31.703 -12.336 1 98.88 12 THR B C 1
ATOM 2488 O O . THR B 1 12 ? -6.906 -31.719 -11.211 1 98.88 12 THR B O 1
ATOM 2491 N N . ILE B 1 13 ? -7.625 -30.625 -13.094 1 98.94 13 ILE B N 1
ATOM 2492 C CA . ILE B 1 13 ? -7.266 -29.297 -12.602 1 98.94 13 ILE B CA 1
ATOM 2493 C C . ILE B 1 13 ? -8.516 -28.578 -12.125 1 98.94 13 ILE B C 1
ATOM 2495 O O . ILE B 1 13 ? -9.492 -28.453 -12.867 1 98.94 13 ILE B O 1
ATOM 2499 N N . GLY B 1 14 ? -8.523 -28.156 -10.844 1 98.94 14 GLY B N 1
ATOM 2500 C CA . GLY B 1 14 ? -9.531 -27.219 -10.383 1 98.94 14 GLY B CA 1
ATOM 2501 C C . GLY B 1 14 ? -9.188 -25.766 -10.719 1 98.94 14 GLY B C 1
ATOM 2502 O O . GLY B 1 14 ? -8.102 -25.297 -10.398 1 98.94 14 GLY B O 1
ATOM 2503 N N . LEU B 1 15 ? -10.078 -25.062 -11.414 1 98.94 15 LEU B N 1
ATOM 2504 C CA . LEU B 1 15 ? -9.953 -23.625 -11.633 1 98.94 15 LEU B CA 1
ATOM 2505 C C . LEU B 1 15 ? -10.672 -22.844 -10.547 1 98.94 15 LEU B C 1
ATOM 2507 O O . LEU B 1 15 ? -11.828 -23.141 -10.227 1 98.94 15 LEU B O 1
ATOM 2511 N N . VAL B 1 16 ? -10.008 -21.859 -9.977 1 98.94 16 VAL B N 1
ATOM 2512 C CA . VAL B 1 16 ? -10.633 -21.062 -8.922 1 98.94 16 VAL B CA 1
ATOM 2513 C C . VAL B 1 16 ? -10.445 -19.578 -9.211 1 98.94 16 VAL B C 1
ATOM 2515 O O . VAL B 1 16 ? -9.414 -19.172 -9.758 1 98.94 16 VAL B O 1
ATOM 2518 N N . GLY B 1 17 ? -11.43 -18.75 -8.953 1 98.81 17 GLY B N 1
ATOM 2519 C CA . GLY B 1 17 ? -11.32 -17.297 -8.906 1 98.81 17 GLY B CA 1
ATOM 2520 C C . GLY B 1 17 ? -11.086 -16.766 -7.512 1 98.81 17 GLY B C 1
ATOM 2521 O O . GLY B 1 17 ? -12.031 -16.375 -6.82 1 98.81 17 GLY B O 1
ATOM 2522 N N . ALA B 1 18 ? -9.82 -16.672 -7.105 1 98.56 18 ALA B N 1
ATOM 2523 C CA . ALA B 1 18 ? -9.484 -16.219 -5.758 1 98.56 18 ALA B CA 1
ATOM 2524 C C . ALA B 1 18 ? -9.406 -14.695 -5.699 1 98.56 18 ALA B C 1
ATOM 2526 O O . ALA B 1 18 ? -9.383 -14.109 -4.613 1 98.56 18 ALA B O 1
ATOM 2527 N N . SER B 1 19 ? -9.422 -14.008 -6.836 1 98.62 19 SER B N 1
ATOM 2528 C CA . SER B 1 19 ? -9.203 -12.562 -6.941 1 98.62 19 SER B CA 1
ATOM 2529 C C . SER B 1 19 ? -10.32 -11.891 -7.727 1 98.62 19 SER B C 1
ATOM 2531 O O . SER B 1 19 ? -11.477 -11.883 -7.293 1 98.62 19 SER B O 1
ATOM 2533 N N . SER B 1 20 ? -10.055 -11.367 -8.906 1 98.31 20 SER B N 1
ATOM 2534 C CA . SER B 1 20 ? -11.039 -10.586 -9.656 1 98.31 20 SER B CA 1
ATOM 2535 C C . SER B 1 20 ? -11.93 -11.492 -10.508 1 98.31 20 SER B C 1
ATOM 2537 O O . SER B 1 20 ? -11.547 -12.617 -10.828 1 98.31 20 SER B O 1
ATOM 2539 N N . ALA B 1 21 ? -13 -10.969 -10.891 1 98 21 ALA B N 1
ATOM 2540 C CA . ALA B 1 21 ? -13.961 -11.68 -11.727 1 98 21 ALA B CA 1
ATOM 2541 C C . ALA B 1 21 ? -13.406 -11.922 -13.125 1 98 21 ALA B C 1
ATOM 2543 O O . ALA B 1 21 ? -12.711 -11.07 -13.68 1 98 21 ALA B O 1
ATOM 2544 N N . THR B 1 22 ? -13.742 -13.094 -13.625 1 97.88 22 THR B N 1
ATOM 2545 C CA . THR B 1 22 ? -13.367 -13.453 -14.992 1 97.88 22 THR B CA 1
ATOM 2546 C C . THR B 1 22 ? -14.461 -13.062 -15.977 1 97.88 22 THR B C 1
ATOM 2548 O O . THR B 1 22 ? -15.633 -13.391 -15.773 1 97.88 22 THR B O 1
ATOM 2551 N N . PRO B 1 23 ? -14.094 -12.352 -17.016 1 95.56 23 PRO B N 1
ATOM 2552 C CA . PRO B 1 23 ? -15.109 -12.117 -18.031 1 95.56 23 PRO B CA 1
ATOM 2553 C C . PRO B 1 23 ? -15.719 -13.414 -18.578 1 95.56 23 PRO B C 1
ATOM 2555 O O . PRO B 1 23 ? -14.984 -14.344 -18.922 1 95.56 23 PRO B O 1
ATOM 2558 N N . PRO B 1 24 ? -17 -13.414 -18.656 1 96.31 24 PRO B N 1
ATOM 2559 C CA . PRO B 1 24 ? -17.672 -14.656 -19.047 1 96.31 24 PRO B CA 1
ATOM 2560 C C . PRO B 1 24 ? -17.203 -15.18 -20.406 1 96.31 24 PRO B C 1
ATOM 2562 O O . PRO B 1 24 ? -17.125 -16.391 -20.609 1 96.31 24 PRO B O 1
ATOM 2565 N N . GLU B 1 25 ? -16.828 -14.281 -21.281 1 97.25 25 GLU B N 1
ATOM 2566 C CA . GLU B 1 25 ? -16.453 -14.688 -22.641 1 97.25 25 GLU B CA 1
ATOM 2567 C C . GLU B 1 25 ? -15.055 -15.297 -22.672 1 97.25 25 GLU B C 1
ATOM 2569 O O . GLU B 1 25 ? -14.688 -15.984 -23.625 1 97.25 25 GLU B O 1
ATOM 2574 N N . VAL B 1 26 ? -14.32 -15.109 -21.641 1 98.12 26 VAL B N 1
ATOM 2575 C CA . VAL B 1 26 ? -12.945 -15.586 -21.609 1 98.12 26 VAL B CA 1
ATOM 2576 C C . VAL B 1 26 ? -12.883 -16.969 -20.953 1 98.12 26 VAL B C 1
ATOM 2578 O O . VAL B 1 26 ? -11.984 -17.75 -21.234 1 98.12 26 VAL B O 1
ATOM 2581 N N . LEU B 1 27 ? -13.852 -17.312 -20.078 1 98.38 27 LEU B N 1
ATOM 2582 C CA . LEU B 1 27 ? -13.836 -18.531 -19.266 1 98.38 27 LEU B CA 1
ATOM 2583 C C . LEU B 1 27 ? -13.758 -19.766 -20.156 1 98.38 27 LEU B C 1
ATOM 2585 O O . LEU B 1 27 ? -12.914 -20.641 -19.938 1 98.38 27 LEU B O 1
ATOM 2589 N N . PRO B 1 28 ? -14.57 -19.859 -21.266 1 98.5 28 PRO B N 1
ATOM 2590 C CA . PRO B 1 28 ? -14.461 -21.047 -22.109 1 98.5 28 PRO B CA 1
ATOM 2591 C C . PRO B 1 28 ? -13.086 -21.188 -22.766 1 98.5 28 PRO B C 1
ATOM 2593 O O . PRO B 1 28 ? -12.578 -22.297 -22.906 1 98.5 28 PRO B O 1
ATOM 2596 N N . LYS B 1 29 ? -12.5 -20.062 -23.172 1 98.56 29 LYS B N 1
ATOM 2597 C CA . LYS B 1 29 ? -11.164 -20.078 -23.766 1 98.56 29 LYS B CA 1
ATOM 2598 C C . LYS B 1 29 ? -10.117 -20.547 -22.766 1 98.56 29 LYS B C 1
ATOM 2600 O O . LYS B 1 29 ? -9.18 -21.266 -23.125 1 98.56 29 LYS B O 1
ATOM 2605 N N . ALA B 1 30 ? -10.281 -20.094 -21.562 1 98.75 30 ALA B N 1
ATOM 2606 C CA . ALA B 1 30 ? -9.367 -20.484 -20.484 1 98.75 30 ALA B CA 1
ATOM 2607 C C . ALA B 1 30 ? -9.43 -21.984 -20.234 1 98.75 30 ALA B C 1
ATOM 2609 O O . ALA B 1 30 ? -8.398 -22.641 -20.094 1 98.75 30 ALA B O 1
ATOM 2610 N N . VAL B 1 31 ? -10.672 -22.5 -20.141 1 98.81 31 VAL B N 1
ATOM 2611 C CA . VAL B 1 31 ? -10.883 -23.938 -19.922 1 98.81 31 VAL B CA 1
ATOM 2612 C C . VAL B 1 31 ? -10.258 -24.719 -21.062 1 98.81 31 VAL B C 1
ATOM 2614 O O . VAL B 1 31 ? -9.531 -25.703 -20.828 1 98.81 31 VAL B O 1
ATOM 2617 N N . GLU B 1 32 ? -10.484 -24.266 -22.25 1 98.69 32 GLU B N 1
ATOM 2618 C CA . GLU B 1 32 ? -9.945 -24.938 -23.438 1 98.69 32 GLU B CA 1
ATOM 2619 C C . GLU B 1 32 ? -8.422 -24.953 -23.422 1 98.69 32 GLU B C 1
ATOM 2621 O O . GLU B 1 32 ? -7.801 -25.938 -23.797 1 98.69 32 GLU B O 1
ATOM 2626 N N . ALA B 1 33 ? -7.836 -23.828 -23.078 1 98.62 33 ALA B N 1
ATOM 2627 C CA . ALA B 1 33 ? -6.379 -23.719 -23.031 1 98.62 33 ALA B CA 1
ATOM 2628 C C . ALA B 1 33 ? -5.781 -24.75 -22.062 1 98.62 33 ALA B C 1
ATOM 2630 O O . ALA B 1 33 ? -4.738 -25.328 -22.344 1 98.62 33 ALA B O 1
ATOM 2631 N N . VAL B 1 34 ? -6.434 -24.984 -20.906 1 98.75 34 VAL B N 1
ATOM 2632 C CA . VAL B 1 34 ? -5.957 -25.953 -19.906 1 98.75 34 VAL B CA 1
ATOM 2633 C C . VAL B 1 34 ? -6.152 -27.375 -20.438 1 98.75 34 VAL B C 1
ATOM 2635 O O . VAL B 1 34 ? -5.273 -28.219 -20.281 1 98.75 34 VAL B O 1
ATOM 2638 N N . GLU B 1 35 ? -7.273 -27.594 -21.078 1 98.81 35 GLU B N 1
ATOM 2639 C CA . GLU B 1 35 ? -7.57 -28.906 -21.641 1 98.81 35 GLU B CA 1
ATOM 2640 C C . GLU B 1 35 ? -6.59 -29.266 -22.75 1 98.81 35 GLU B C 1
ATOM 2642 O O . GLU B 1 35 ? -6.219 -30.438 -22.906 1 98.81 35 GLU B O 1
ATOM 2647 N N . LYS B 1 36 ? -6.199 -28.312 -23.516 1 98.19 36 LYS B N 1
ATOM 2648 C CA . LYS B 1 36 ? -5.258 -28.531 -24.609 1 98.19 36 LYS B CA 1
ATOM 2649 C C . LYS B 1 36 ? -3.904 -29 -24.078 1 98.19 36 LYS B C 1
ATOM 2651 O O . LYS B 1 36 ? -3.133 -29.625 -24.812 1 98.19 36 LYS B O 1
A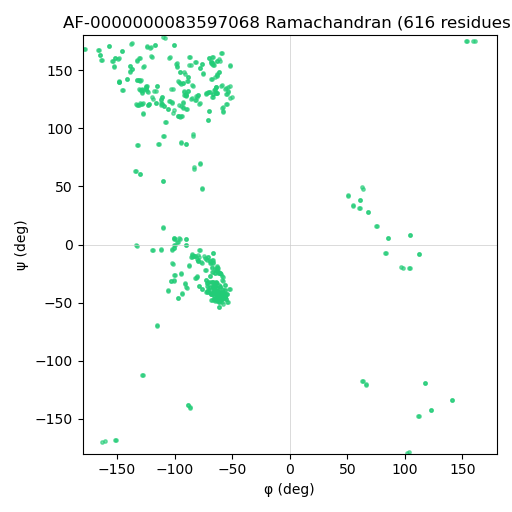TOM 2656 N N . LEU B 1 37 ? -3.635 -28.734 -22.859 1 97.88 37 LEU B N 1
ATOM 2657 C CA . LEU B 1 37 ? -2.4 -29.203 -22.234 1 97.88 37 LEU B CA 1
ATOM 2658 C C . LEU B 1 37 ? -2.516 -30.672 -21.844 1 97.88 37 LEU B C 1
ATOM 2660 O O . LEU B 1 37 ? -1.527 -31.281 -21.438 1 97.88 37 LEU B O 1
ATOM 2664 N N . GLY B 1 38 ? -3.736 -31.219 -21.922 1 98.38 38 GLY B N 1
ATOM 2665 C CA . GLY B 1 38 ? -3.949 -32.625 -21.625 1 98.38 38 GLY B CA 1
ATOM 2666 C C . GLY B 1 38 ? -4.602 -32.875 -20.281 1 98.38 38 GLY B C 1
ATOM 2667 O O . GLY B 1 38 ? -4.645 -34 -19.812 1 98.38 38 GLY B O 1
ATOM 2668 N N . PHE B 1 39 ? -5.039 -31.859 -19.641 1 98.81 39 PHE B N 1
ATOM 2669 C CA . PHE B 1 39 ? -5.656 -31.984 -18.328 1 98.81 39 PHE B CA 1
ATOM 2670 C C . PHE B 1 39 ? -7.176 -31.984 -18.438 1 98.81 39 PHE B C 1
ATOM 2672 O O . PHE B 1 39 ? -7.73 -31.531 -19.438 1 98.81 39 PHE B O 1
ATOM 2679 N N . LYS B 1 40 ? -7.844 -32.562 -17.484 1 98.81 40 LYS B N 1
ATOM 2680 C CA . LYS B 1 40 ? -9.266 -32.344 -17.25 1 98.81 40 LYS B CA 1
ATOM 2681 C C . LYS B 1 40 ? -9.5 -31.109 -16.359 1 98.81 40 LYS B C 1
ATOM 2683 O O . LYS B 1 40 ? -8.625 -30.734 -15.586 1 98.81 40 LYS B O 1
ATOM 2688 N N . VAL B 1 41 ? -10.711 -30.547 -16.547 1 98.88 41 VAL B N 1
ATOM 2689 C CA . VAL B 1 41 ? -10.914 -29.281 -15.836 1 98.88 41 VAL B CA 1
ATOM 2690 C C . VAL B 1 41 ? -12.203 -29.344 -15.023 1 98.88 41 VAL B C 1
ATOM 2692 O O . VAL B 1 41 ? -13.227 -29.828 -15.508 1 98.88 41 VAL B O 1
ATOM 2695 N N . VAL B 1 42 ? -12.141 -28.984 -13.797 1 98.88 42 VAL B N 1
ATOM 2696 C CA . VAL B 1 42 ? -13.289 -28.688 -12.953 1 98.88 42 VAL B CA 1
ATOM 2697 C C . VAL B 1 42 ? -13.312 -27.188 -12.625 1 98.88 42 VAL B C 1
ATOM 2699 O O . VAL B 1 42 ? -12.359 -26.656 -12.055 1 98.88 42 VAL B O 1
ATOM 2702 N N . VAL B 1 43 ? -14.383 -26.516 -13.016 1 98.81 43 VAL B N 1
ATOM 2703 C CA . VAL B 1 43 ? -14.477 -25.062 -12.852 1 98.81 43 VAL B CA 1
ATOM 2704 C C . VAL B 1 43 ? -15.203 -24.734 -11.547 1 98.81 43 VAL B C 1
ATOM 2706 O O . VAL B 1 43 ? -16.344 -25.172 -11.344 1 98.81 43 VAL B O 1
ATOM 2709 N N . GLY B 1 44 ? -14.508 -24.031 -10.648 1 98.75 44 GLY B N 1
ATOM 2710 C CA . GLY B 1 44 ? -15.156 -23.578 -9.43 1 98.75 44 GLY B CA 1
ATOM 2711 C C . GLY B 1 44 ? -16.234 -22.531 -9.672 1 98.75 44 GLY B C 1
ATOM 2712 O O . GLY B 1 44 ? -16.219 -21.859 -10.695 1 98.75 44 GLY B O 1
ATOM 2713 N N . ASP B 1 45 ? -17.125 -22.344 -8.703 1 98.62 45 ASP B N 1
ATOM 2714 C CA . ASP B 1 45 ? -18.203 -21.359 -8.812 1 98.62 45 ASP B CA 1
ATOM 2715 C C . ASP B 1 45 ? -17.656 -19.938 -8.883 1 98.62 45 ASP B C 1
ATOM 2717 O O . ASP B 1 45 ? -18.25 -19.078 -9.547 1 98.62 45 ASP B O 1
ATOM 2721 N N . SER B 1 46 ? -16.578 -19.688 -8.242 1 98.75 46 SER B N 1
ATOM 2722 C CA . SER B 1 46 ? -15.969 -18.359 -8.188 1 98.75 46 SER B CA 1
ATOM 2723 C C . SER B 1 46 ? -15.562 -17.891 -9.578 1 98.75 46 SER B C 1
ATOM 2725 O O . SER B 1 46 ? -15.469 -16.688 -9.82 1 98.75 46 SER B O 1
ATOM 2727 N N . CYS B 1 47 ? -15.328 -18.797 -10.508 1 98.75 47 CYS B N 1
ATOM 2728 C CA . CYS B 1 47 ? -14.922 -18.438 -11.859 1 98.75 47 CYS B CA 1
ATOM 2729 C C . CYS B 1 47 ? -16.094 -17.875 -12.648 1 98.75 47 CYS B C 1
ATOM 2731 O O . CYS B 1 47 ? -15.898 -17.266 -13.703 1 98.75 47 CYS B O 1
ATOM 2733 N N . ARG B 1 48 ? -17.312 -18 -12.062 1 98.31 48 ARG B N 1
ATOM 2734 C CA . ARG B 1 48 ? -18.5 -17.609 -12.797 1 98.31 48 ARG B CA 1
ATOM 2735 C C . ARG B 1 48 ? -19.25 -16.5 -12.07 1 98.31 48 ARG B C 1
ATOM 2737 O O . ARG B 1 48 ? -20.266 -15.992 -12.57 1 98.31 48 ARG B O 1
ATOM 2744 N N . GLU B 1 49 ? -18.797 -16.141 -10.906 1 98.06 49 GLU B N 1
ATOM 2745 C CA . GLU B 1 49 ? -19.5 -15.172 -10.086 1 98.06 49 GLU B CA 1
ATOM 2746 C C . GLU B 1 49 ? -18.797 -13.82 -10.109 1 98.06 49 GLU B C 1
ATOM 2748 O O . GLU B 1 49 ? -17.641 -13.719 -10.539 1 98.06 49 GLU B O 1
ATOM 2753 N N . ARG B 1 50 ? -19.594 -12.789 -9.719 1 97.62 50 ARG B N 1
ATOM 2754 C CA . ARG B 1 50 ? -19.047 -11.43 -9.688 1 97.62 50 ARG B CA 1
ATOM 2755 C C . ARG B 1 50 ? -19.641 -10.641 -8.523 1 97.62 50 ARG B C 1
ATOM 2757 O O . ARG B 1 50 ? -20.844 -10.727 -8.25 1 97.62 50 ARG B O 1
ATOM 2764 N N . HIS B 1 51 ? -18.891 -10 -7.812 1 98.06 51 HIS B N 1
ATOM 2765 C CA . HIS B 1 51 ? -19.188 -8.961 -6.836 1 98.06 51 HIS B CA 1
ATOM 2766 C C . HIS B 1 51 ? -18.281 -7.742 -7.027 1 98.06 51 HIS B C 1
ATOM 2768 O O . HIS B 1 51 ? -17.281 -7.594 -6.328 1 98.06 51 HIS B O 1
ATOM 2774 N N . GLY B 1 52 ? -18.75 -6.805 -7.996 1 97.31 52 GLY B N 1
ATOM 2775 C CA . GLY B 1 52 ? -17.844 -5.742 -8.406 1 97.31 52 GLY B CA 1
ATOM 2776 C C . GLY B 1 52 ? -16.641 -6.25 -9.164 1 97.31 52 GLY B C 1
ATOM 2777 O O . GLY B 1 52 ? -16.766 -6.926 -10.188 1 97.31 52 GLY B O 1
ATOM 2778 N N . TYR B 1 53 ? -15.477 -5.969 -8.633 1 97.75 53 TYR B N 1
ATOM 2779 C CA . TYR B 1 53 ? -14.25 -6.445 -9.266 1 97.75 53 TYR B CA 1
ATOM 2780 C C . TYR B 1 53 ? -13.859 -7.82 -8.734 1 97.75 53 TYR B C 1
ATOM 2782 O O . TYR B 1 53 ? -12.867 -8.406 -9.164 1 97.75 53 TYR B O 1
ATOM 2790 N N . LEU B 1 54 ? -14.586 -8.375 -7.84 1 98.5 54 LEU B N 1
ATOM 2791 C CA . LEU B 1 54 ? -14.266 -9.641 -7.191 1 98.5 54 LEU B CA 1
ATOM 2792 C C . LEU B 1 54 ? -14.969 -10.805 -7.891 1 98.5 54 LEU B C 1
ATOM 2794 O O . LEU B 1 54 ? -16.109 -10.664 -8.328 1 98.5 54 LEU B O 1
ATOM 2798 N N . ALA B 1 55 ? -14.32 -11.953 -7.863 1 98.62 55 ALA B N 1
ATOM 2799 C CA . ALA B 1 55 ? -14.914 -13.172 -8.414 1 98.62 55 ALA B CA 1
ATOM 2800 C C . ALA B 1 55 ? -15.969 -13.734 -7.469 1 98.62 55 ALA B C 1
ATOM 2802 O O . ALA B 1 55 ? -15.953 -14.93 -7.156 1 98.62 55 ALA B O 1
ATOM 2803 N N . GLY B 1 56 ? -16.859 -12.93 -6.992 1 98.38 56 GLY B N 1
ATOM 2804 C CA . GLY B 1 56 ? -17.859 -13.281 -6.008 1 98.38 56 GLY B CA 1
ATOM 2805 C C . GLY B 1 56 ? -17.531 -12.805 -4.609 1 98.38 56 GLY B C 1
ATOM 2806 O O . GLY B 1 56 ? -16.516 -12.125 -4.402 1 98.38 56 GLY B O 1
ATOM 2807 N N . VAL B 1 57 ? -18.406 -13.117 -3.66 1 98.31 57 VAL B N 1
ATOM 2808 C CA . VAL B 1 57 ? -18.188 -12.711 -2.273 1 98.31 57 VAL B CA 1
ATOM 2809 C C . VAL B 1 57 ? -17.031 -13.492 -1.675 1 98.31 57 VAL B C 1
ATOM 2811 O O . VAL B 1 57 ? -16.641 -14.547 -2.193 1 98.31 57 VAL B O 1
ATOM 2814 N N . ASP B 1 58 ? -16.484 -13.008 -0.638 1 98.69 58 ASP B N 1
ATOM 2815 C CA . ASP B 1 58 ? -15.281 -13.562 -0.03 1 98.69 58 ASP B CA 1
ATOM 2816 C C . ASP B 1 58 ? -15.484 -15.031 0.342 1 98.69 58 ASP B C 1
ATOM 2818 O O . ASP B 1 58 ? -14.609 -15.867 0.097 1 98.69 58 ASP B O 1
ATOM 2822 N N . GLU B 1 59 ? -16.625 -15.352 0.89 1 98.75 59 GLU B N 1
ATOM 2823 C CA . GLU B 1 59 ? -16.922 -16.703 1.367 1 98.75 59 GLU B CA 1
ATOM 2824 C C . GLU B 1 59 ? -16.922 -17.703 0.216 1 98.75 59 GLU B C 1
ATOM 2826 O O . GLU B 1 59 ? -16.438 -18.828 0.358 1 98.75 59 GLU B O 1
ATOM 2831 N N . LEU B 1 60 ? -17.453 -17.266 -0.84 1 98.81 60 LEU B N 1
ATOM 2832 C CA . LEU B 1 60 ? -17.516 -18.156 -2.002 1 98.81 60 LEU B CA 1
ATOM 2833 C C . LEU B 1 60 ? -16.125 -18.422 -2.559 1 98.81 60 LEU B C 1
ATOM 2835 O O . LEU B 1 60 ? -15.797 -19.562 -2.895 1 98.81 60 LEU B O 1
ATOM 2839 N N . ARG B 1 61 ? -15.367 -17.391 -2.727 1 98.88 61 ARG B N 1
ATOM 2840 C CA . ARG B 1 61 ? -14.016 -17.547 -3.262 1 98.88 61 ARG B CA 1
ATOM 2841 C C . ARG B 1 61 ? -13.164 -18.438 -2.361 1 98.88 61 ARG B C 1
ATOM 2843 O O . ARG B 1 61 ? -12.453 -19.312 -2.844 1 98.88 61 ARG B O 1
ATOM 2850 N N . ALA B 1 62 ? -13.242 -18.188 -1.039 1 98.94 62 ALA B N 1
ATOM 2851 C CA . ALA B 1 62 ? -12.516 -19.016 -0.083 1 98.94 62 ALA B CA 1
ATOM 2852 C C . ALA B 1 62 ? -12.992 -20.469 -0.136 1 98.94 62 ALA B C 1
ATOM 2854 O O . ALA B 1 62 ? -12.18 -21.406 -0.073 1 98.94 62 ALA B O 1
ATOM 2855 N N . LYS B 1 63 ? -14.312 -20.609 -0.205 1 98.81 63 LYS B N 1
ATOM 2856 C CA . LYS B 1 63 ? -14.898 -21.953 -0.277 1 98.81 63 LYS B CA 1
ATOM 2857 C C . LYS B 1 63 ? -14.352 -22.719 -1.476 1 98.81 63 LYS B C 1
ATOM 2859 O O . LYS B 1 63 ? -14.016 -23.906 -1.358 1 98.81 63 LYS B O 1
ATOM 2864 N N . ASP B 1 64 ? -14.289 -22.094 -2.561 1 98.81 64 ASP B N 1
ATOM 2865 C CA . ASP B 1 64 ? -13.789 -22.734 -3.77 1 98.81 64 ASP B CA 1
ATOM 2866 C C . ASP B 1 64 ? -12.344 -23.219 -3.586 1 98.81 64 ASP B C 1
ATOM 2868 O O . ASP B 1 64 ? -12.008 -24.328 -3.965 1 98.81 64 ASP B O 1
ATOM 2872 N N . VAL B 1 65 ? -11.492 -22.359 -3.051 1 98.94 65 VAL B N 1
ATOM 2873 C CA . VAL B 1 65 ? -10.102 -22.734 -2.816 1 98.94 65 VAL B CA 1
ATOM 2874 C C . VAL B 1 65 ? -10.031 -23.922 -1.869 1 98.94 65 VAL B C 1
ATOM 2876 O O . VAL B 1 65 ? -9.344 -24.906 -2.154 1 98.94 65 VAL B O 1
ATOM 2879 N N . ASN B 1 66 ? -10.758 -23.844 -0.771 1 98.94 66 ASN B N 1
ATOM 2880 C CA . ASN B 1 66 ? -10.773 -24.922 0.204 1 98.94 66 ASN B CA 1
ATOM 2881 C C . ASN B 1 66 ? -11.266 -26.234 -0.417 1 98.94 66 ASN B C 1
ATOM 2883 O O . ASN B 1 66 ? -10.664 -27.281 -0.213 1 98.94 66 ASN B O 1
ATOM 2887 N N . GLU B 1 67 ? -12.297 -26.109 -1.157 1 98.81 67 GLU B N 1
ATOM 2888 C CA . GLU B 1 67 ? -12.906 -27.312 -1.744 1 98.81 67 GLU B CA 1
ATOM 2889 C C . GLU B 1 67 ? -11.961 -27.969 -2.738 1 98.81 67 GLU B C 1
ATOM 2891 O O . GLU B 1 67 ? -11.883 -29.203 -2.803 1 98.81 67 GLU B O 1
ATOM 2896 N N . MET B 1 68 ? -11.312 -27.172 -3.525 1 98.88 68 MET B N 1
ATOM 2897 C CA . MET B 1 68 ? -10.398 -27.75 -4.52 1 98.88 68 MET B CA 1
ATOM 2898 C C . MET B 1 68 ? -9.227 -28.453 -3.842 1 98.88 68 MET B C 1
ATOM 2900 O O . MET B 1 68 ? -8.727 -29.453 -4.355 1 98.88 68 MET B O 1
ATOM 2904 N N . PHE B 1 69 ? -8.727 -27.969 -2.715 1 98.88 69 PHE B N 1
ATOM 2905 C CA . PHE B 1 69 ? -7.68 -28.656 -1.971 1 98.88 69 PHE B CA 1
ATOM 2906 C C . PHE B 1 69 ? -8.227 -29.922 -1.319 1 98.88 69 PHE B C 1
ATOM 2908 O O . PHE B 1 69 ? -7.551 -30.953 -1.308 1 98.88 69 PHE B O 1
ATOM 2915 N N . LYS B 1 70 ? -9.43 -29.844 -0.809 1 98.75 70 LYS B N 1
ATOM 2916 C CA . LYS B 1 70 ? -10.031 -30.938 -0.034 1 98.75 70 LYS B CA 1
ATOM 2917 C C . LYS B 1 70 ? -10.398 -32.125 -0.93 1 98.75 70 LYS B C 1
ATOM 2919 O O . LYS B 1 70 ? -10.312 -33.281 -0.514 1 98.75 70 LYS B O 1
ATOM 2924 N N . ASN B 1 71 ? -10.836 -31.844 -2.107 1 98.75 71 ASN B N 1
ATOM 2925 C CA . ASN B 1 71 ? -11.352 -32.844 -3.041 1 98.75 71 ASN B CA 1
ATOM 2926 C C . ASN B 1 71 ? -10.234 -33.75 -3.574 1 98.75 71 ASN B C 1
ATOM 2928 O O . ASN B 1 71 ? -9.375 -33.281 -4.328 1 98.75 71 ASN B O 1
ATOM 2932 N N . PRO B 1 72 ? -10.258 -35 -3.279 1 98.25 72 PRO B N 1
ATOM 2933 C CA . PRO B 1 72 ? -9.18 -35.875 -3.705 1 98.25 72 PRO B CA 1
ATOM 2934 C C . PRO B 1 72 ? -9.156 -36.094 -5.219 1 98.25 72 PRO B C 1
ATOM 2936 O O . PRO B 1 72 ? -8.156 -36.594 -5.758 1 98.25 72 PRO B O 1
ATOM 2939 N N . ASP B 1 73 ? -10.211 -35.781 -5.879 1 98.38 73 ASP B N 1
ATOM 2940 C CA . ASP B 1 73 ? -10.273 -35.969 -7.324 1 98.38 73 ASP B CA 1
ATOM 2941 C C . ASP B 1 73 ? -9.562 -34.844 -8.062 1 98.38 73 ASP B C 1
ATOM 2943 O O . ASP B 1 73 ? -9.352 -34.906 -9.273 1 98.38 73 ASP B O 1
ATOM 2947 N N . ILE B 1 74 ? -9.25 -33.781 -7.359 1 98.88 74 ILE B N 1
ATOM 2948 C CA . ILE B 1 74 ? -8.5 -32.688 -7.922 1 98.88 74 ILE B CA 1
ATOM 2949 C C . ILE B 1 74 ? -7.004 -32.906 -7.719 1 98.88 74 ILE B C 1
ATOM 2951 O O . ILE B 1 74 ? -6.562 -33.188 -6.602 1 98.88 74 ILE B O 1
ATOM 2955 N N . ASP B 1 75 ? -6.258 -32.781 -8.781 1 98.75 75 ASP B N 1
ATOM 2956 C CA . ASP B 1 75 ? -4.828 -33.062 -8.703 1 98.75 75 ASP B CA 1
ATOM 2957 C C . ASP B 1 75 ? -4.016 -31.766 -8.602 1 98.75 75 ASP B C 1
ATOM 2959 O O . ASP B 1 75 ? -2.9 -31.766 -8.078 1 98.75 75 ASP B O 1
ATOM 2963 N N . GLY B 1 76 ? -4.449 -30.703 -9.141 1 98.88 76 GLY B N 1
ATOM 2964 C CA . GLY B 1 76 ? -3.83 -29.375 -9.109 1 98.88 76 GLY B CA 1
ATOM 2965 C C . GLY B 1 76 ? -4.836 -28.25 -9.141 1 98.88 76 GLY B C 1
ATOM 2966 O O . GLY B 1 76 ? -6 -28.453 -9.492 1 98.88 76 GLY B O 1
ATOM 2967 N N . ILE B 1 77 ? -4.461 -27.094 -8.75 1 99 77 ILE B N 1
ATOM 2968 C CA . ILE B 1 77 ? -5.34 -25.938 -8.664 1 99 77 ILE B CA 1
ATOM 2969 C C . ILE B 1 77 ? -4.719 -24.75 -9.406 1 99 77 ILE B C 1
ATOM 2971 O O . ILE B 1 77 ? -3.59 -24.359 -9.117 1 99 77 ILE B O 1
ATOM 2975 N N . PHE B 1 78 ? -5.406 -24.219 -10.406 1 98.94 78 PHE B N 1
ATOM 2976 C CA . PHE B 1 78 ? -4.984 -23.047 -11.156 1 98.94 78 PHE B CA 1
ATOM 2977 C C . PHE B 1 78 ? -5.879 -21.844 -10.836 1 98.94 78 PHE B C 1
ATOM 2979 O O . PHE B 1 78 ? -7.094 -21.906 -11.031 1 98.94 78 PHE B O 1
ATOM 2986 N N . CYS B 1 79 ? -5.297 -20.781 -10.312 1 98.94 79 CYS B N 1
ATOM 2987 C CA . CYS B 1 79 ? -6.059 -19.531 -10.266 1 98.94 79 CYS B CA 1
ATOM 2988 C C . CYS B 1 79 ? -6.383 -19.031 -11.672 1 98.94 79 CYS B C 1
ATOM 2990 O O . CYS B 1 79 ? -5.492 -18.938 -12.516 1 98.94 79 CYS B O 1
ATOM 2992 N N . ILE B 1 80 ? -7.586 -18.719 -11.898 1 98.81 80 ILE B N 1
ATOM 2993 C CA . ILE B 1 80 ? -8.047 -18.422 -13.25 1 98.81 80 ILE B CA 1
ATOM 2994 C C . ILE B 1 80 ? -7.473 -17.094 -13.711 1 98.81 80 ILE B C 1
ATOM 2996 O O . ILE B 1 80 ? -7.219 -16.891 -14.906 1 98.81 80 ILE B O 1
ATOM 3000 N N . ARG B 1 81 ? -7.277 -16.172 -12.789 1 98.38 81 ARG B N 1
ATOM 3001 C CA . ARG B 1 81 ? -6.637 -14.883 -13.031 1 98.38 81 ARG B CA 1
ATOM 3002 C C . ARG B 1 81 ? -6.262 -14.211 -11.719 1 98.38 81 ARG B C 1
ATOM 3004 O O . ARG B 1 81 ? -6.652 -14.672 -10.641 1 98.38 81 ARG B O 1
ATOM 3011 N N . GLY B 1 82 ? -5.426 -13.133 -11.828 1 97.94 82 GLY B N 1
ATOM 3012 C CA . GLY B 1 82 ? -5.145 -12.281 -10.68 1 97.94 82 GLY B CA 1
ATOM 3013 C C . GLY B 1 82 ? -6.16 -11.172 -10.492 1 97.94 82 GLY B C 1
ATOM 3014 O O . GLY B 1 82 ? -7.363 -11.391 -10.664 1 97.94 82 GLY B O 1
ATOM 3015 N N . GLY B 1 83 ? -5.695 -10.023 -10.133 1 97.38 83 GLY B N 1
ATOM 3016 C CA . GLY B 1 83 ? -6.559 -8.875 -9.898 1 97.38 83 GLY B CA 1
ATOM 3017 C C . GLY B 1 83 ? -6.504 -8.375 -8.469 1 97.38 83 GLY B C 1
ATOM 3018 O O . GLY B 1 83 ? -5.43 -8.039 -7.961 1 97.38 83 GLY B O 1
ATOM 3019 N N . TYR B 1 84 ? -7.691 -8.445 -7.891 1 96.44 84 TYR B N 1
ATOM 3020 C CA . TYR B 1 84 ? -7.832 -7.922 -6.539 1 96.44 84 TYR B CA 1
ATOM 3021 C C . TYR B 1 84 ? -8.656 -8.859 -5.672 1 96.44 84 TYR B C 1
ATOM 3023 O O . TYR B 1 84 ? -9.5 -9.602 -6.18 1 96.44 84 TYR B O 1
ATOM 3031 N N . GLY B 1 85 ? -8.32 -8.789 -4.352 1 98.38 85 GLY B N 1
ATOM 3032 C CA . GLY B 1 85 ? -9.25 -9.398 -3.42 1 98.38 85 GLY B CA 1
ATOM 3033 C C . GLY B 1 85 ? -8.695 -10.633 -2.738 1 98.38 85 GLY B C 1
ATOM 3034 O O . GLY B 1 85 ? -9.273 -11.133 -1.77 1 98.38 85 GLY B O 1
ATOM 3035 N N . ALA B 1 86 ? -7.531 -11.109 -3.176 1 98.75 86 ALA B N 1
ATOM 3036 C CA . ALA B 1 86 ? -6.996 -12.344 -2.611 1 98.75 86 ALA B CA 1
ATOM 3037 C C . ALA B 1 86 ? -6.754 -12.203 -1.112 1 98.75 86 ALA B C 1
ATOM 3039 O O . ALA B 1 86 ? -6.965 -13.156 -0.351 1 98.75 86 ALA B O 1
ATOM 3040 N N . THR B 1 87 ? -6.34 -11.031 -0.647 1 98.81 87 THR B N 1
ATOM 3041 C CA . THR B 1 87 ? -6.039 -10.812 0.765 1 98.81 87 THR B CA 1
ATOM 3042 C C . THR B 1 87 ? -7.301 -10.961 1.613 1 98.81 87 THR B C 1
ATOM 3044 O O . THR B 1 87 ? -7.223 -11.328 2.789 1 98.81 87 THR B O 1
ATOM 3047 N N . LYS B 1 88 ? -8.43 -10.766 1.039 1 98.81 88 LYS B N 1
ATOM 3048 C CA . LYS B 1 88 ? -9.703 -10.773 1.757 1 98.81 88 LYS B CA 1
ATOM 3049 C C . LYS B 1 88 ? -10.094 -12.195 2.16 1 98.81 88 LYS B C 1
ATOM 3051 O O . LYS B 1 88 ? -10.852 -12.391 3.115 1 98.81 88 LYS B O 1
ATOM 3056 N N . ILE B 1 89 ? -9.562 -13.188 1.484 1 98.88 89 ILE B N 1
ATOM 3057 C CA . ILE B 1 89 ? -10.062 -14.531 1.757 1 98.88 89 ILE B CA 1
ATOM 3058 C C . ILE B 1 89 ? -9.07 -15.281 2.645 1 98.88 89 ILE B C 1
ATOM 3060 O O . ILE B 1 89 ? -9.367 -16.375 3.121 1 98.88 89 ILE B O 1
ATOM 3064 N N . LEU B 1 90 ? -7.922 -14.695 2.955 1 98.94 90 LEU B N 1
ATOM 3065 C CA . LEU B 1 90 ? -6.875 -15.344 3.736 1 98.94 90 LEU B CA 1
ATOM 3066 C C . LEU B 1 90 ? -7.426 -15.859 5.059 1 98.94 90 LEU B C 1
ATOM 3068 O O . LEU B 1 90 ? -7.168 -17 5.441 1 98.94 90 LEU B O 1
ATOM 3072 N N . PRO B 1 91 ? -8.281 -15.078 5.754 1 98.81 91 PRO B N 1
ATOM 3073 C CA . PRO B 1 91 ? -8.766 -15.555 7.055 1 98.81 91 PRO B CA 1
ATOM 3074 C C . PRO B 1 91 ? -9.766 -16.703 6.93 1 98.81 91 PRO B C 1
ATOM 3076 O O . PRO B 1 91 ? -10.094 -17.344 7.922 1 98.81 91 PRO B O 1
ATOM 3079 N N . LEU B 1 92 ? -10.242 -16.922 5.762 1 98.88 92 LEU B N 1
ATOM 3080 C CA . LEU B 1 92 ? -11.336 -17.875 5.562 1 98.88 92 LEU B CA 1
ATOM 3081 C C . LEU B 1 92 ? -10.812 -19.219 5.059 1 98.88 92 LEU B C 1
ATOM 3083 O O . LEU B 1 92 ? -11.586 -20.156 4.871 1 98.88 92 LEU B O 1
ATOM 3087 N N . LEU B 1 93 ? -9.531 -19.344 4.879 1 98.94 93 LEU B N 1
ATOM 3088 C CA . LEU B 1 93 ? -8.961 -20.562 4.332 1 98.94 93 LEU B CA 1
ATOM 3089 C C . LEU B 1 93 ? -8.648 -21.562 5.445 1 98.94 93 LEU B C 1
ATOM 3091 O O . LEU B 1 93 ? -8.219 -21.172 6.531 1 98.94 93 LEU B O 1
ATOM 3095 N N . ASP B 1 94 ? -8.812 -22.859 5.219 1 98.88 94 ASP B N 1
ATOM 3096 C CA . ASP B 1 94 ? -8.5 -23.938 6.141 1 98.88 94 ASP B CA 1
ATOM 3097 C C . ASP B 1 94 ? -7.062 -24.422 5.938 1 98.88 94 ASP B C 1
ATOM 3099 O O . ASP B 1 94 ? -6.836 -25.453 5.293 1 98.88 94 ASP B O 1
ATOM 3103 N N . TYR B 1 95 ? -6.125 -23.766 6.605 1 98.88 95 TYR B N 1
ATOM 3104 C CA . TYR B 1 95 ? -4.703 -23.969 6.352 1 98.88 95 TYR B CA 1
ATOM 3105 C C . TYR B 1 95 ? -4.273 -25.375 6.762 1 98.88 95 TYR B C 1
ATOM 3107 O O . TYR B 1 95 ? -3.4 -25.969 6.125 1 98.88 95 TYR B O 1
ATOM 3115 N N . GLU B 1 96 ? -4.82 -25.906 7.824 1 98.75 96 GLU B N 1
ATOM 3116 C CA . GLU B 1 96 ? -4.488 -27.266 8.219 1 98.75 96 GLU B CA 1
ATOM 3117 C C . GLU B 1 96 ? -4.93 -28.281 7.164 1 98.75 96 GLU B C 1
ATOM 3119 O O . GLU B 1 96 ? -4.176 -29.188 6.812 1 98.75 96 GLU B O 1
ATOM 3124 N N . MET B 1 97 ? -6.16 -28.094 6.73 1 98.81 97 MET B N 1
ATOM 3125 C CA . MET B 1 97 ? -6.672 -28.953 5.672 1 98.81 97 MET B CA 1
ATOM 3126 C C . MET B 1 97 ? -5.816 -28.844 4.414 1 98.81 97 MET B C 1
ATOM 3128 O O . MET B 1 97 ? -5.477 -29.844 3.793 1 98.81 97 MET B O 1
ATOM 3132 N N . ILE B 1 98 ? -5.422 -27.672 4.039 1 98.88 98 ILE B N 1
ATOM 3133 C CA . ILE B 1 98 ? -4.613 -27.438 2.848 1 98.88 98 ILE B CA 1
ATOM 3134 C C . ILE B 1 98 ? -3.238 -28.078 3.02 1 98.88 98 ILE B C 1
ATOM 3136 O O . ILE B 1 98 ? -2.742 -28.75 2.109 1 98.88 98 ILE B O 1
ATOM 3140 N N . LYS B 1 99 ? -2.66 -27.906 4.168 1 98.62 99 LYS B N 1
ATOM 3141 C CA . LYS B 1 99 ? -1.361 -28.5 4.488 1 98.62 99 LYS B CA 1
ATOM 3142 C C . LYS B 1 99 ? -1.384 -30.016 4.316 1 98.62 99 LYS B C 1
ATOM 3144 O O . LYS B 1 99 ? -0.399 -30.609 3.875 1 98.62 99 LYS B O 1
ATOM 3149 N N . GLU B 1 100 ? -2.498 -30.594 4.629 1 98.31 100 GLU B N 1
ATOM 3150 C CA . GLU B 1 100 ? -2.627 -32.031 4.602 1 98.31 100 GLU B CA 1
ATOM 3151 C C . GLU B 1 100 ? -2.971 -32.531 3.201 1 98.31 100 GLU B C 1
ATOM 3153 O O . GLU B 1 100 ? -2.943 -33.75 2.941 1 98.31 100 GLU B O 1
ATOM 3158 N N . ASN B 1 101 ? -3.262 -31.641 2.326 1 98.5 101 ASN B N 1
ATOM 3159 C CA . ASN B 1 101 ? -3.625 -32 0.958 1 98.5 101 ASN B CA 1
ATOM 3160 C C . ASN B 1 101 ? -2.822 -31.203 -0.061 1 98.5 101 ASN B C 1
ATOM 3162 O O . ASN B 1 101 ? -3.396 -30.484 -0.884 1 98.5 101 ASN B O 1
ATOM 3166 N N . PRO B 1 102 ? -1.549 -31.375 -0.009 1 98.44 102 PRO B N 1
ATOM 3167 C CA . PRO B 1 102 ? -0.707 -30.578 -0.902 1 98.44 102 PRO B CA 1
ATOM 3168 C C . PRO B 1 102 ? -0.977 -30.875 -2.377 1 98.44 102 PRO B C 1
ATOM 3170 O O . PRO B 1 102 ? -1.103 -32.031 -2.773 1 98.44 102 PRO B O 1
ATOM 3173 N N . LYS B 1 103 ? -1.167 -29.828 -3.139 1 98.56 103 LYS B N 1
ATOM 3174 C CA . LYS B 1 103 ? -1.389 -29.875 -4.578 1 98.56 103 LYS B CA 1
ATOM 3175 C C . LYS B 1 103 ? -0.62 -28.766 -5.293 1 98.56 103 LYS B C 1
ATOM 3177 O O . LYS B 1 103 ? -0.273 -27.75 -4.68 1 98.56 103 LYS B O 1
ATOM 3182 N N . VAL B 1 104 ? -0.321 -29.062 -6.57 1 98.81 104 VAL B N 1
ATOM 3183 C CA . VAL B 1 104 ? 0.205 -27.984 -7.402 1 98.81 104 VAL B CA 1
ATOM 3184 C C . VAL B 1 104 ? -0.758 -26.797 -7.383 1 98.81 104 VAL B C 1
ATOM 3186 O O . VAL B 1 104 ? -1.947 -26.953 -7.672 1 98.81 104 VAL B O 1
ATOM 3189 N N . PHE B 1 105 ? -0.273 -25.672 -6.945 1 98.94 105 PHE B N 1
ATOM 3190 C CA . PHE B 1 105 ? -1.031 -24.422 -6.895 1 98.94 105 PHE B CA 1
ATOM 3191 C C . PHE B 1 105 ? -0.336 -23.344 -7.703 1 98.94 105 PHE B C 1
ATOM 3193 O O . PHE B 1 105 ? 0.802 -22.969 -7.406 1 98.94 105 PHE B O 1
ATOM 3200 N N . VAL B 1 106 ? -1.053 -22.797 -8.727 1 98.5 106 VAL B N 1
ATOM 3201 C CA . VAL B 1 106 ? -0.336 -21.891 -9.625 1 98.5 106 VAL B CA 1
ATOM 3202 C C . VAL B 1 106 ? -1.086 -20.562 -9.734 1 98.5 106 VAL B C 1
ATOM 3204 O O . VAL B 1 106 ? -2.309 -20.531 -9.578 1 98.5 106 VAL B O 1
ATOM 3207 N N . GLY B 1 107 ? -0.397 -19.516 -10.016 1 98.75 107 GLY B N 1
ATOM 3208 C CA . GLY B 1 107 ? -0.874 -18.172 -10.25 1 98.75 107 GLY B CA 1
ATOM 3209 C C . GLY B 1 107 ? 0.154 -17.094 -9.914 1 98.75 107 GLY B C 1
ATOM 3210 O O . GLY B 1 107 ? 1.25 -17.422 -9.445 1 98.75 107 GLY B O 1
ATOM 3211 N N . TYR B 1 108 ? -0.132 -15.859 -10.18 1 98.62 108 TYR B N 1
ATOM 3212 C CA . TYR B 1 108 ? 0.743 -14.758 -9.789 1 98.62 108 TYR B CA 1
ATOM 3213 C C . TYR B 1 108 ? -0.055 -13.484 -9.562 1 98.62 108 TYR B C 1
ATOM 3215 O O . TYR B 1 108 ? -1.285 -13.516 -9.484 1 98.62 108 TYR B O 1
ATOM 3223 N N . SER B 1 109 ? 0.63 -12.328 -9.438 1 98.56 109 SER B N 1
ATOM 3224 C CA . SER B 1 109 ? -0.013 -11.039 -9.195 1 98.56 109 SER B CA 1
ATOM 3225 C C . SER B 1 109 ? -0.733 -11.023 -7.852 1 98.56 109 SER B C 1
ATOM 3227 O O . SER B 1 109 ? -0.125 -11.289 -6.812 1 98.56 109 SER B O 1
ATOM 3229 N N . ASP B 1 110 ? -2.09 -10.836 -7.938 1 98.75 110 ASP B N 1
ATOM 3230 C CA . ASP B 1 110 ? -2.852 -10.781 -6.695 1 98.75 110 ASP B CA 1
ATOM 3231 C C . ASP B 1 110 ? -2.713 -12.086 -5.91 1 98.75 110 ASP B C 1
ATOM 3233 O O . ASP B 1 110 ? -2.789 -12.086 -4.68 1 98.75 110 ASP B O 1
ATOM 3237 N N . VAL B 1 111 ? -2.42 -13.195 -6.566 1 98.88 111 VAL B N 1
ATOM 3238 C CA . VAL B 1 111 ? -2.303 -14.539 -6 1 98.88 111 VAL B CA 1
ATOM 3239 C C . VAL B 1 111 ? -1.096 -14.602 -5.066 1 98.88 111 VAL B C 1
ATOM 3241 O O . VAL B 1 111 ? -0.98 -15.516 -4.254 1 98.88 111 VAL B O 1
ATOM 3244 N N . THR B 1 112 ? -0.212 -13.609 -5.105 1 98.94 112 THR B N 1
ATOM 3245 C CA . THR B 1 112 ? 0.95 -13.5 -4.23 1 98.94 112 THR B CA 1
ATOM 3246 C C . THR B 1 112 ? 0.54 -13.641 -2.766 1 98.94 112 THR B C 1
ATOM 3248 O O . THR B 1 112 ? 1.245 -14.273 -1.976 1 98.94 112 THR B O 1
ATOM 3251 N N . ALA B 1 113 ? -0.584 -13.086 -2.414 1 98.94 113 ALA B N 1
ATOM 3252 C CA . ALA B 1 113 ? -1.068 -13.18 -1.04 1 98.94 113 ALA B CA 1
ATOM 3253 C C . ALA B 1 113 ? -1.249 -14.641 -0.624 1 98.94 113 ALA B C 1
ATOM 3255 O O . ALA B 1 113 ? -0.892 -15.023 0.493 1 98.94 113 ALA B O 1
ATOM 3256 N N . LEU B 1 114 ? -1.769 -15.438 -1.507 1 98.94 114 LEU B N 1
ATOM 3257 C CA . LEU B 1 114 ? -1.991 -16.859 -1.234 1 98.94 114 LEU B CA 1
ATOM 3258 C C . LEU B 1 114 ? -0.672 -17.625 -1.216 1 98.94 114 LEU B C 1
ATOM 3260 O O . LEU B 1 114 ? -0.477 -18.516 -0.385 1 98.94 114 LEU B O 1
ATOM 3264 N N . HIS B 1 115 ? 0.254 -17.297 -2.17 1 98.94 115 HIS B N 1
ATOM 3265 C CA . HIS B 1 115 ? 1.569 -17.922 -2.168 1 98.94 115 HIS B CA 1
ATOM 3266 C C . HIS B 1 115 ? 2.256 -17.766 -0.816 1 98.94 115 HIS B C 1
ATOM 3268 O O . HIS B 1 115 ? 2.732 -18.734 -0.237 1 98.94 115 HIS B O 1
ATOM 3274 N N . ILE B 1 116 ? 2.262 -16.5 -0.323 1 98.94 116 ILE B N 1
ATOM 3275 C CA . ILE B 1 116 ? 2.934 -16.203 0.937 1 98.94 116 ILE B CA 1
ATOM 3276 C C . ILE B 1 116 ? 2.285 -17 2.068 1 98.94 116 ILE B C 1
ATOM 3278 O O . ILE B 1 116 ? 2.979 -17.641 2.867 1 98.94 116 ILE B O 1
ATOM 3282 N N . ALA B 1 117 ? 0.985 -17.031 2.105 1 98.94 117 ALA B N 1
ATOM 3283 C CA . ALA B 1 117 ? 0.263 -17.734 3.162 1 98.94 117 ALA B CA 1
ATOM 3284 C C . ALA B 1 117 ? 0.514 -19.25 3.09 1 98.94 117 ALA B C 1
ATOM 3286 O O . ALA B 1 117 ? 0.773 -19.891 4.113 1 98.94 117 ALA B O 1
ATOM 3287 N N . PHE B 1 118 ? 0.427 -19.812 1.918 1 98.94 118 PHE B N 1
ATOM 3288 C CA . PHE B 1 118 ? 0.601 -21.25 1.758 1 98.94 118 PHE B CA 1
ATOM 3289 C C . PHE B 1 118 ? 2.035 -21.672 2.066 1 98.94 118 PHE B C 1
ATOM 3291 O O . PHE B 1 118 ? 2.27 -22.719 2.674 1 98.94 118 PHE B O 1
ATOM 3298 N N . ASN B 1 119 ? 3.02 -20.859 1.6 1 98.81 119 ASN B N 1
ATOM 3299 C CA . ASN B 1 119 ? 4.41 -21.141 1.938 1 98.81 119 ASN B CA 1
ATOM 3300 C C . ASN B 1 119 ? 4.625 -21.172 3.449 1 98.81 119 ASN B C 1
ATOM 3302 O O . ASN B 1 119 ? 5.266 -22.078 3.975 1 98.81 119 ASN B O 1
ATOM 3306 N N . GLN B 1 120 ? 4.043 -20.234 4.133 1 98.69 120 GLN B N 1
ATOM 3307 C CA . GLN B 1 120 ? 4.395 -20.016 5.531 1 98.69 120 GLN B CA 1
ATOM 3308 C C . GLN B 1 120 ? 3.508 -20.828 6.461 1 98.69 120 GLN B C 1
ATOM 3310 O O . GLN B 1 120 ? 3.977 -21.359 7.473 1 98.69 120 GLN B O 1
ATOM 3315 N N . ARG B 1 121 ? 2.244 -21.031 6.09 1 98.56 121 ARG B N 1
ATOM 3316 C CA . ARG B 1 121 ? 1.312 -21.672 7.008 1 98.56 121 ARG B CA 1
ATOM 3317 C C . ARG B 1 121 ? 1.118 -23.141 6.656 1 98.56 121 ARG B C 1
ATOM 3319 O O . ARG B 1 121 ? 0.777 -23.953 7.52 1 98.56 121 ARG B O 1
ATOM 3326 N N . CYS B 1 122 ? 1.322 -23.406 5.41 1 98.75 122 CYS B N 1
ATOM 3327 C CA . CYS B 1 122 ? 1.082 -24.781 4.977 1 98.75 122 CYS B CA 1
ATOM 3328 C C . CYS B 1 122 ? 2.387 -25.469 4.598 1 98.75 122 CYS B C 1
ATOM 3330 O O . CYS B 1 122 ? 2.4 -26.672 4.297 1 98.75 122 CYS B O 1
ATOM 3332 N N . GLU B 1 123 ? 3.475 -24.734 4.633 1 98.44 123 GLU B N 1
ATOM 3333 C CA . GLU B 1 123 ? 4.762 -25.266 4.203 1 98.44 123 GLU B CA 1
ATOM 3334 C C . GLU B 1 123 ? 4.656 -25.922 2.832 1 98.44 123 GLU B C 1
ATOM 3336 O O . GLU B 1 123 ? 5.172 -27.031 2.627 1 98.44 123 GLU B O 1
ATOM 3341 N N . LEU B 1 124 ? 3.973 -25.297 2.008 1 98.81 124 LEU B N 1
ATOM 3342 C CA . LEU B 1 124 ? 3.67 -25.828 0.682 1 98.81 124 LEU B CA 1
ATOM 3343 C C . LEU B 1 124 ? 4.387 -25.016 -0.398 1 98.81 124 LEU B C 1
ATOM 3345 O O . LEU B 1 124 ? 4.277 -23.797 -0.438 1 98.81 124 LEU B O 1
ATOM 3349 N N . VAL B 1 125 ? 5.164 -25.703 -1.24 1 98.75 125 VAL B N 1
ATOM 3350 C CA . VAL B 1 125 ? 5.723 -25.062 -2.424 1 98.75 125 VAL B CA 1
ATOM 3351 C C . VAL B 1 125 ? 4.602 -24.703 -3.396 1 98.75 125 VAL B C 1
ATOM 3353 O O . VAL B 1 125 ? 3.701 -25.516 -3.639 1 98.75 125 VAL B O 1
ATOM 3356 N N . THR B 1 126 ? 4.574 -23.5 -3.838 1 98.88 126 THR B N 1
ATOM 3357 C CA . THR B 1 126 ? 3.607 -23.016 -4.82 1 98.88 126 THR B CA 1
ATOM 3358 C C . THR B 1 126 ? 4.316 -22.422 -6.031 1 98.88 126 THR B C 1
ATOM 3360 O O . THR B 1 126 ? 5.543 -22.266 -6.027 1 98.88 126 THR B O 1
ATOM 3363 N N . TYR B 1 127 ? 3.57 -22.125 -7.074 1 98.88 127 TYR B N 1
ATOM 3364 C CA . TYR B 1 127 ? 4.23 -21.781 -8.328 1 98.88 127 TYR B CA 1
ATOM 3365 C C . TYR B 1 127 ? 3.701 -20.453 -8.867 1 98.88 127 TYR B C 1
ATOM 3367 O O . TYR B 1 127 ? 2.518 -20.344 -9.195 1 98.88 127 TYR B O 1
ATOM 3375 N N . HIS B 1 128 ? 4.59 -19.406 -8.883 1 98.88 128 HIS B N 1
ATOM 3376 C CA . HIS B 1 128 ? 4.336 -18.141 -9.547 1 98.88 128 HIS B CA 1
ATOM 3377 C C . HIS B 1 128 ? 4.379 -18.297 -11.062 1 98.88 128 HIS B C 1
ATOM 3379 O O . HIS B 1 128 ? 5.457 -18.422 -11.648 1 98.88 128 HIS B O 1
ATOM 3385 N N . THR B 1 129 ? 3.168 -18.25 -11.734 1 98.75 129 THR B N 1
ATOM 3386 C CA . THR B 1 129 ? 3.078 -18.672 -13.133 1 98.75 129 THR B CA 1
ATOM 3387 C C . THR B 1 129 ? 2.051 -17.828 -13.883 1 98.75 129 THR B C 1
ATOM 3389 O O . THR B 1 129 ? 1.223 -17.156 -13.273 1 98.75 129 THR B O 1
ATOM 3392 N N . PRO B 1 130 ? 2.098 -17.953 -15.219 1 98.56 130 PRO B N 1
ATOM 3393 C CA . PRO B 1 130 ? 0.949 -17.469 -15.992 1 98.56 130 PRO B CA 1
ATOM 3394 C C . PRO B 1 130 ? -0.354 -18.172 -15.609 1 98.56 130 PRO B C 1
ATOM 3396 O O . PRO B 1 130 ? -0.328 -19.203 -14.93 1 98.56 130 PRO B O 1
ATOM 3399 N N . MET B 1 131 ? -1.442 -17.562 -16.031 1 98.81 131 MET B N 1
ATOM 3400 C CA . MET B 1 131 ? -2.732 -18.078 -15.586 1 98.81 131 MET B CA 1
ATOM 3401 C C . MET B 1 131 ? -3.678 -18.281 -16.766 1 98.81 131 MET B C 1
ATOM 3403 O O . MET B 1 131 ? -3.5 -17.672 -17.812 1 98.81 131 MET B O 1
ATOM 3407 N N . PRO B 1 132 ? -4.707 -19.078 -16.625 1 98.81 132 PRO B N 1
ATOM 3408 C CA . PRO B 1 132 ? -5.562 -19.562 -17.703 1 98.81 132 PRO B CA 1
ATOM 3409 C C . PRO B 1 132 ? -6.297 -18.422 -18.422 1 98.81 132 PRO B C 1
ATOM 3411 O O . PRO B 1 132 ? -6.398 -18.438 -19.656 1 98.81 132 PRO B O 1
ATOM 3414 N N . SER B 1 133 ? -6.781 -17.453 -17.688 1 98.38 133 SER B N 1
ATOM 3415 C CA . SER B 1 133 ? -7.617 -16.453 -18.344 1 98.38 133 SER B CA 1
ATOM 3416 C C . SER B 1 133 ? -6.82 -15.195 -18.656 1 98.38 133 SER B C 1
ATOM 3418 O O . SER B 1 133 ? -7.395 -14.172 -19.062 1 98.38 133 SER B O 1
ATOM 3420 N N . THR B 1 134 ? -5.543 -15.18 -18.422 1 97.31 134 THR B N 1
ATOM 3421 C CA . THR B 1 134 ? -4.715 -14.008 -18.672 1 97.31 134 THR B CA 1
ATOM 3422 C C . THR B 1 134 ? -3.689 -14.297 -19.766 1 97.31 134 THR B C 1
ATOM 3424 O O . THR B 1 134 ? -3.926 -14.016 -20.938 1 97.31 134 THR B O 1
ATOM 3427 N N . GLU B 1 135 ? -2.693 -15.133 -19.484 1 97.94 135 GLU B N 1
ATOM 3428 C CA . GLU B 1 135 ? -1.638 -15.375 -20.453 1 97.94 135 GLU B CA 1
ATOM 3429 C C . GLU B 1 135 ? -1.992 -16.531 -21.375 1 97.94 135 GLU B C 1
ATOM 3431 O O . GLU B 1 135 ? -1.715 -16.5 -22.578 1 97.94 135 GLU B O 1
ATOM 3436 N N . PHE B 1 136 ? -2.658 -17.594 -20.812 1 98.38 136 PHE B N 1
ATOM 3437 C CA . PHE B 1 136 ? -2.883 -18.812 -21.578 1 98.38 136 PHE B CA 1
ATOM 3438 C C . PHE B 1 136 ? -3.67 -18.5 -22.859 1 98.38 136 PHE B C 1
ATOM 3440 O O . PHE B 1 136 ? -3.576 -19.234 -23.844 1 98.38 136 PHE B O 1
ATOM 3447 N N . VAL B 1 137 ? -4.477 -17.453 -22.812 1 97.69 137 VAL B N 1
ATOM 3448 C CA . VAL B 1 137 ? -5.395 -17.203 -23.922 1 97.69 137 VAL B CA 1
ATOM 3449 C C . VAL B 1 137 ? -4.816 -16.109 -24.828 1 97.69 137 VAL B C 1
ATOM 3451 O O . VAL B 1 137 ? -5.488 -15.648 -25.75 1 97.69 137 VAL B O 1
ATOM 3454 N N . LYS B 1 138 ? -3.613 -15.68 -24.547 1 96.94 138 LYS B N 1
ATOM 3455 C CA . LYS B 1 138 ? -2.963 -14.672 -25.375 1 96.94 138 LYS B CA 1
ATOM 3456 C C . LYS B 1 138 ? -2.182 -15.312 -26.516 1 96.94 138 LYS B C 1
ATOM 3458 O O . LYS B 1 138 ? -1.491 -16.312 -26.328 1 96.94 138 LYS B O 1
ATOM 3463 N N . PRO B 1 139 ? -2.248 -14.68 -27.688 1 95 139 PRO B N 1
ATOM 3464 C CA . PRO B 1 139 ? -1.462 -15.195 -28.797 1 95 139 PRO B CA 1
ATOM 3465 C C . PRO B 1 139 ? 0.043 -15.07 -28.578 1 95 139 PRO B C 1
ATOM 3467 O O . PRO B 1 139 ? 0.828 -15.781 -29.219 1 95 139 PRO B O 1
ATOM 3470 N N . GLU B 1 140 ? 0.463 -14.266 -27.625 1 94 140 GLU B N 1
ATOM 3471 C CA . GLU B 1 140 ? 1.872 -13.969 -27.375 1 94 140 GLU B CA 1
ATOM 3472 C C . GLU B 1 140 ? 2.521 -15.062 -26.531 1 94 140 GLU B C 1
ATOM 3474 O O . GLU B 1 140 ? 3.744 -15.102 -26.375 1 94 140 GLU B O 1
ATOM 3479 N N . MET B 1 141 ? 1.646 -15.953 -26.016 1 96.38 141 MET B N 1
ATOM 3480 C CA . MET B 1 141 ? 2.232 -17.062 -25.266 1 96.38 141 MET B CA 1
ATOM 3481 C C . MET B 1 141 ? 3.201 -17.859 -26.141 1 96.38 141 MET B C 1
ATOM 3483 O O . MET B 1 141 ? 2.812 -18.391 -27.188 1 96.38 141 MET B O 1
ATOM 3487 N N . ASP B 1 142 ? 4.469 -17.875 -25.75 1 96.69 142 ASP B N 1
ATOM 3488 C CA . ASP B 1 142 ? 5.531 -18.469 -26.547 1 96.69 142 ASP B CA 1
ATOM 3489 C C . ASP B 1 142 ? 6.035 -19.766 -25.922 1 96.69 142 ASP B C 1
ATOM 3491 O O . ASP B 1 142 ? 5.613 -20.141 -24.828 1 96.69 142 ASP B O 1
ATOM 3495 N N . ASP B 1 143 ? 6.969 -20.406 -26.609 1 97.38 143 ASP B N 1
ATOM 3496 C CA . ASP B 1 143 ? 7.477 -21.703 -26.188 1 97.38 143 ASP B CA 1
ATOM 3497 C C . ASP B 1 143 ? 8.242 -21.594 -24.859 1 97.38 143 ASP B C 1
ATOM 3499 O O . ASP B 1 143 ? 8.148 -22.469 -24.016 1 97.38 143 ASP B O 1
ATOM 3503 N N . TYR B 1 144 ? 8.984 -20.5 -24.734 1 98.25 144 TYR B N 1
ATOM 3504 C CA . TYR B 1 144 ? 9.734 -20.297 -23.5 1 98.25 144 TYR B CA 1
ATOM 3505 C C . TYR B 1 144 ? 8.812 -20.281 -22.297 1 98.25 144 TYR B C 1
ATOM 3507 O O . TYR B 1 144 ? 9.062 -20.953 -21.297 1 98.25 144 TYR B O 1
ATOM 3515 N N . THR B 1 145 ? 7.773 -19.484 -22.359 1 98.56 145 THR B N 1
ATOM 3516 C CA . THR B 1 145 ? 6.824 -19.312 -21.266 1 98.56 145 THR B CA 1
ATOM 3517 C C . THR B 1 145 ? 6.113 -20.625 -20.969 1 98.56 145 THR B C 1
ATOM 3519 O O . THR B 1 145 ? 5.992 -21.016 -19.797 1 98.56 145 THR B O 1
ATOM 3522 N N . TRP B 1 146 ? 5.684 -21.328 -22.062 1 98.38 146 TRP B N 1
ATOM 3523 C CA . TRP B 1 146 ? 4.992 -22.609 -21.891 1 98.38 146 TRP B CA 1
ATOM 3524 C C . TRP B 1 146 ? 5.91 -23.641 -21.234 1 98.38 146 TRP B C 1
ATOM 3526 O O . TRP B 1 146 ? 5.504 -24.344 -20.312 1 98.38 146 TRP B O 1
ATOM 3536 N N . ASN B 1 147 ? 7.094 -23.734 -21.75 1 98.12 147 ASN B N 1
ATOM 3537 C CA . ASN B 1 147 ? 8.031 -24.734 -21.234 1 98.12 147 ASN B CA 1
ATOM 3538 C C . ASN B 1 147 ? 8.367 -24.484 -19.781 1 98.12 147 ASN B C 1
ATOM 3540 O O . ASN B 1 147 ? 8.422 -25.422 -18.984 1 98.12 147 ASN B O 1
ATOM 3544 N N . SER B 1 148 ? 8.648 -23.219 -19.484 1 98.38 148 SER B N 1
ATOM 3545 C CA . SER B 1 148 ? 8.93 -22.875 -18.094 1 98.38 148 SER B CA 1
ATOM 3546 C C . SER B 1 148 ? 7.77 -23.266 -17.188 1 98.38 148 SER B C 1
ATOM 3548 O O . SER B 1 148 ? 7.98 -23.859 -16.109 1 98.38 148 SER B O 1
ATOM 3550 N N . PHE B 1 149 ? 6.527 -22.984 -17.641 1 98.75 149 PHE B N 1
ATOM 3551 C CA . PHE B 1 149 ? 5.32 -23.312 -16.891 1 98.75 149 PHE B CA 1
ATOM 3552 C C . PHE B 1 149 ? 5.199 -24.828 -16.688 1 98.75 149 PHE B C 1
ATOM 3554 O O . PHE B 1 149 ? 5.098 -25.297 -15.562 1 98.75 149 PHE B O 1
ATOM 3561 N N . LEU B 1 150 ? 5.254 -25.531 -17.734 1 98.5 150 LEU B N 1
ATOM 3562 C CA . LEU B 1 150 ? 5.02 -26.969 -17.719 1 98.5 150 LEU B CA 1
ATOM 3563 C C . LEU B 1 150 ? 6.09 -27.688 -16.906 1 98.5 150 LEU B C 1
ATOM 3565 O O . LEU B 1 150 ? 5.781 -28.609 -16.141 1 98.5 150 LEU B O 1
ATOM 3569 N N . GLU B 1 151 ? 7.324 -27.297 -17.047 1 97.56 151 GLU B N 1
ATOM 3570 C CA . GLU B 1 151 ? 8.406 -27.922 -16.297 1 97.56 151 GLU B CA 1
ATOM 3571 C C . GLU B 1 151 ? 8.203 -27.766 -14.797 1 97.56 151 GLU B C 1
ATOM 3573 O O . GLU B 1 151 ? 8.453 -28.703 -14.031 1 97.56 151 GLU B O 1
ATOM 3578 N N . ASN B 1 152 ? 7.762 -26.609 -14.391 1 97.69 152 ASN B N 1
ATOM 3579 C CA . ASN B 1 152 ? 7.57 -26.328 -12.969 1 97.69 152 ASN B CA 1
ATOM 3580 C C . ASN B 1 152 ? 6.426 -27.156 -12.391 1 97.69 152 ASN B C 1
ATOM 3582 O O . ASN B 1 152 ? 6.461 -27.531 -11.219 1 97.69 152 ASN B O 1
ATOM 3586 N N . ILE B 1 153 ? 5.367 -27.469 -13.195 1 98.25 153 ILE B N 1
ATOM 3587 C CA . ILE B 1 153 ? 4.18 -28.047 -12.586 1 98.25 153 ILE B CA 1
ATOM 3588 C C . ILE B 1 153 ? 4.168 -29.562 -12.836 1 98.25 153 ILE B C 1
ATOM 3590 O O . ILE B 1 153 ? 3.406 -30.297 -12.203 1 98.25 153 ILE B O 1
ATOM 3594 N N . THR B 1 154 ? 4.949 -30.062 -13.781 1 98.31 154 THR B N 1
ATOM 3595 C CA . THR B 1 154 ? 4.957 -31.484 -14.086 1 98.31 154 THR B CA 1
ATOM 3596 C C . THR B 1 154 ? 6.191 -32.156 -13.484 1 98.31 154 THR B C 1
ATOM 3598 O O . THR B 1 154 ? 6.164 -33.375 -13.18 1 98.31 154 THR B O 1
ATOM 3601 N N . GLU B 1 155 ? 7.277 -31.422 -13.391 1 97.31 155 GLU B N 1
ATOM 3602 C CA . GLU B 1 155 ? 8.516 -31.953 -12.828 1 97.31 155 GLU B CA 1
ATOM 3603 C C . GLU B 1 155 ? 8.828 -31.312 -11.477 1 97.31 155 GLU B C 1
ATOM 3605 O O . GLU B 1 155 ? 9.938 -30.812 -11.266 1 97.31 155 GLU B O 1
ATOM 3610 N N . THR B 1 156 ? 7.879 -31.406 -10.617 1 96.62 156 THR B N 1
ATOM 3611 C CA . THR B 1 156 ? 7.957 -30.688 -9.359 1 96.62 156 THR B CA 1
ATOM 3612 C C . THR B 1 156 ? 9.07 -31.25 -8.484 1 96.62 156 THR B C 1
ATOM 3614 O O . THR B 1 156 ? 9.625 -30.531 -7.641 1 96.62 156 THR B O 1
ATOM 3617 N N . GLU B 1 157 ? 9.469 -32.469 -8.68 1 92.75 157 GLU B N 1
ATOM 3618 C CA . GLU B 1 157 ? 10.414 -33.125 -7.785 1 92.75 157 GLU B CA 1
ATOM 3619 C C . GLU B 1 157 ? 11.836 -33.062 -8.344 1 92.75 157 GLU B C 1
ATOM 3621 O O . GLU B 1 157 ? 12.758 -33.656 -7.766 1 92.75 157 GLU B O 1
ATOM 3626 N N . ARG B 1 158 ? 11.906 -32.406 -9.453 1 94 158 ARG B N 1
ATOM 3627 C CA . ARG B 1 158 ? 13.258 -32.219 -9.969 1 94 158 ARG B CA 1
ATOM 3628 C C . ARG B 1 158 ? 14.188 -31.672 -8.898 1 94 158 ARG B C 1
ATOM 3630 O O . ARG B 1 158 ? 13.867 -30.656 -8.25 1 94 158 ARG B O 1
ATOM 3637 N N . ALA B 1 159 ? 15.281 -32.344 -8.695 1 92.19 159 ALA B N 1
ATOM 3638 C CA . ALA B 1 159 ? 16.188 -32 -7.586 1 92.19 159 ALA B CA 1
ATOM 3639 C C . ALA B 1 159 ? 16.891 -30.688 -7.816 1 92.19 159 ALA B C 1
ATOM 3641 O O . ALA B 1 159 ? 17.062 -29.891 -6.883 1 92.19 159 ALA B O 1
ATOM 3642 N N . SER B 1 160 ? 17.328 -30.469 -9.102 1 96.81 160 SER B N 1
ATOM 3643 C CA . SER B 1 160 ? 18.047 -29.25 -9.422 1 96.81 160 SER B CA 1
ATOM 3644 C C . SER B 1 160 ? 17.781 -28.797 -10.859 1 96.81 160 SER B C 1
ATOM 3646 O O . SER B 1 160 ? 17.688 -29.641 -11.758 1 96.81 160 SER B O 1
ATOM 3648 N N . PHE B 1 161 ? 17.641 -27.516 -11.039 1 97.31 161 PHE B N 1
ATOM 3649 C CA . PHE B 1 161 ? 17.516 -26.953 -12.375 1 97.31 161 PHE B CA 1
ATOM 3650 C C . PHE B 1 161 ? 17.766 -25.438 -12.336 1 97.31 161 PHE B C 1
ATOM 3652 O O . PHE B 1 161 ? 17.656 -24.812 -11.281 1 97.31 161 PHE B O 1
ATOM 3659 N N . PHE B 1 162 ? 18.109 -24.906 -13.477 1 98 162 PHE B N 1
ATOM 3660 C CA . PHE B 1 162 ? 18.438 -23.5 -13.562 1 98 162 PHE B CA 1
ATOM 3661 C C . PHE B 1 162 ? 17.219 -22.672 -13.938 1 98 162 PHE B C 1
ATOM 3663 O O . PHE B 1 162 ? 16.359 -23.125 -14.703 1 98 162 PHE B O 1
ATOM 3670 N N . LEU B 1 163 ? 17.078 -21.547 -13.305 1 98.31 163 LEU B N 1
ATOM 3671 C CA . LEU B 1 163 ? 16.141 -20.5 -13.719 1 98.31 163 LEU B CA 1
ATOM 3672 C C . LEU B 1 163 ? 16.828 -19.484 -14.609 1 98.31 163 LEU B C 1
ATOM 3674 O O . LEU B 1 163 ? 17.641 -18.688 -14.125 1 98.31 163 LEU B O 1
ATOM 3678 N N . GLU B 1 164 ? 16.453 -19.5 -15.867 1 97.62 164 GLU B N 1
ATOM 3679 C CA . GLU B 1 164 ? 17.188 -18.672 -16.828 1 97.62 164 GLU B CA 1
ATOM 3680 C C . GLU B 1 164 ? 16.25 -17.812 -17.656 1 97.62 164 GLU B C 1
ATOM 3682 O O . GLU B 1 164 ? 15.156 -18.266 -18.031 1 97.62 164 GLU B O 1
ATOM 3687 N N . ASN B 1 165 ? 16.719 -16.594 -17.906 1 98.38 165 ASN B N 1
ATOM 3688 C CA . ASN B 1 165 ? 16.016 -15.75 -18.875 1 98.38 165 ASN B CA 1
ATOM 3689 C C . ASN B 1 165 ? 16.047 -16.359 -20.266 1 98.38 165 ASN B C 1
ATOM 3691 O O . ASN B 1 165 ? 16.891 -17.203 -20.562 1 98.38 165 ASN B O 1
ATOM 3695 N N . PRO B 1 166 ? 15.008 -15.883 -21.109 1 97.56 166 PRO B N 1
ATOM 3696 C CA . PRO B 1 166 ? 15.227 -16.188 -22.516 1 97.56 166 PRO B CA 1
ATOM 3697 C C . PRO B 1 166 ? 16.609 -15.742 -23.016 1 97.56 166 PRO B C 1
ATOM 3699 O O . PRO B 1 166 ? 17.156 -14.758 -22.516 1 97.56 166 PRO B O 1
ATOM 3702 N N . SER B 1 167 ? 17.109 -16.406 -24.047 1 94.81 167 SER B N 1
ATOM 3703 C CA . SER B 1 167 ? 18.484 -16.188 -24.516 1 94.81 167 SER B CA 1
ATOM 3704 C C . SER B 1 167 ? 18.703 -14.742 -24.938 1 94.81 167 SER B C 1
ATOM 3706 O O . SER B 1 167 ? 19.828 -14.227 -24.844 1 94.81 167 SER B O 1
ATOM 3708 N N . ASN B 1 168 ? 17.703 -14.031 -25.328 1 95.25 168 ASN B N 1
ATOM 3709 C CA . ASN B 1 168 ? 17.844 -12.672 -25.844 1 95.25 168 ASN B CA 1
ATOM 3710 C C . ASN B 1 168 ? 17.609 -11.633 -24.75 1 95.25 168 ASN B C 1
ATOM 3712 O O . ASN B 1 168 ? 17.547 -10.438 -25.031 1 95.25 168 ASN B O 1
ATOM 3716 N N . GLN B 1 169 ? 17.438 -12 -23.531 1 97.25 169 GLN B N 1
ATOM 3717 C CA . GLN B 1 169 ? 17.219 -11.094 -22.422 1 97.25 169 GLN B CA 1
ATOM 3718 C C . GLN B 1 169 ? 18.281 -11.305 -21.328 1 97.25 169 GLN B C 1
ATOM 3720 O O . GLN B 1 169 ? 18.359 -12.383 -20.734 1 97.25 169 GLN B O 1
ATOM 3725 N N . ARG B 1 170 ? 19 -10.258 -21.078 1 96.56 170 ARG B N 1
ATOM 3726 C CA . ARG B 1 170 ? 20.078 -10.359 -20.109 1 96.56 170 ARG B CA 1
ATOM 3727 C C . ARG B 1 170 ? 19.641 -9.883 -18.734 1 96.56 170 ARG B C 1
ATOM 3729 O O . ARG B 1 170 ? 18.844 -8.945 -18.609 1 96.56 170 ARG B O 1
ATOM 3736 N N . MET B 1 171 ? 20.094 -10.609 -17.719 1 98.38 171 MET B N 1
ATOM 3737 C CA . MET B 1 171 ? 19.938 -10.141 -16.344 1 98.38 171 MET B CA 1
ATOM 3738 C C . MET B 1 171 ? 21.031 -9.141 -15.984 1 98.38 171 MET B C 1
ATOM 3740 O O . MET B 1 171 ? 22.062 -9.078 -16.656 1 98.38 171 MET B O 1
ATOM 3744 N N . THR B 1 172 ? 20.781 -8.336 -15.023 1 98.38 172 THR B N 1
ATOM 3745 C CA . THR B 1 172 ? 21.734 -7.309 -14.594 1 98.38 172 THR B CA 1
ATOM 3746 C C . THR B 1 172 ? 22.031 -7.445 -13.102 1 98.38 172 THR B C 1
ATOM 3748 O O . THR B 1 172 ? 21.125 -7.66 -12.297 1 98.38 172 THR B O 1
ATOM 3751 N N . THR B 1 173 ? 23.297 -7.348 -12.789 1 98.69 173 THR B N 1
ATOM 3752 C CA . THR B 1 173 ? 23.703 -7.387 -11.391 1 98.69 173 THR B CA 1
ATOM 3753 C C . THR B 1 173 ? 23.609 -6 -10.758 1 98.69 173 THR B C 1
ATOM 3755 O O . THR B 1 173 ? 24.203 -5.043 -11.273 1 98.69 173 THR B O 1
ATOM 3758 N N . LEU B 1 174 ? 22.938 -5.836 -9.703 1 98.44 174 LEU B N 1
ATOM 3759 C CA . LEU B 1 174 ? 22.922 -4.59 -8.945 1 98.44 174 LEU B CA 1
ATOM 3760 C C . LEU B 1 174 ? 23.906 -4.641 -7.785 1 98.44 174 LEU B C 1
ATOM 3762 O O . LEU B 1 174 ? 24.609 -3.662 -7.516 1 98.44 174 LEU B O 1
ATOM 3766 N N . VAL B 1 175 ? 23.922 -5.711 -7.043 1 98.75 175 VAL B N 1
ATOM 3767 C CA . VAL B 1 175 ? 24.891 -5.988 -5.984 1 98.75 175 VAL B CA 1
ATOM 3768 C C . VAL B 1 175 ? 25.438 -7.402 -6.148 1 98.75 175 VAL B C 1
ATOM 3770 O O . VAL B 1 175 ? 24.688 -8.383 -6.098 1 98.75 175 VAL B O 1
ATOM 3773 N N . PRO B 1 176 ? 26.672 -7.582 -6.32 1 98.69 176 PRO B N 1
ATOM 3774 C CA . PRO B 1 176 ? 27.25 -8.914 -6.539 1 98.69 176 PRO B CA 1
ATOM 3775 C C . PRO B 1 176 ? 27.328 -9.734 -5.258 1 98.69 176 PRO B C 1
ATOM 3777 O O . PRO B 1 176 ? 27.5 -9.18 -4.172 1 98.69 176 PRO B O 1
ATOM 3780 N N . GLY B 1 177 ? 27.188 -11.008 -5.344 1 98.56 177 GLY B N 1
ATOM 3781 C CA . GLY B 1 177 ? 27.344 -11.938 -4.238 1 98.56 177 GLY B CA 1
ATOM 3782 C C . GLY B 1 177 ? 26.656 -13.273 -4.477 1 98.56 177 GLY B C 1
ATOM 3783 O O . GLY B 1 177 ? 26.078 -13.5 -5.547 1 98.56 177 GLY B O 1
ATOM 3784 N N . GLU B 1 178 ? 26.875 -14.172 -3.533 1 98.44 178 GLU B N 1
ATOM 3785 C CA . GLU B 1 178 ? 26.266 -15.492 -3.58 1 98.44 178 GLU B CA 1
ATOM 3786 C C . GLU B 1 178 ? 25.469 -15.781 -2.305 1 98.44 178 GLU B C 1
ATOM 3788 O O . GLU B 1 178 ? 25.922 -15.453 -1.205 1 98.44 178 GLU B O 1
ATOM 3793 N N . VAL B 1 179 ? 24.375 -16.312 -2.533 1 98.56 179 VAL B N 1
ATOM 3794 C CA . VAL B 1 179 ? 23.547 -16.656 -1.379 1 98.56 179 VAL B CA 1
ATOM 3795 C C . VAL B 1 179 ? 22.641 -17.828 -1.718 1 98.56 179 VAL B C 1
ATOM 3797 O O . VAL B 1 179 ? 22.359 -18.094 -2.891 1 98.56 179 VAL B O 1
ATOM 3800 N N . THR B 1 180 ? 22.25 -18.594 -0.731 1 98.69 180 THR B N 1
ATOM 3801 C CA . THR B 1 180 ? 21.312 -19.703 -0.856 1 98.69 180 THR B CA 1
ATOM 3802 C C . THR B 1 180 ? 20.203 -19.578 0.175 1 98.69 180 THR B C 1
ATOM 3804 O O . THR B 1 180 ? 20.438 -19.234 1.329 1 98.69 180 THR B O 1
ATOM 3807 N N . GLY B 1 181 ? 18.953 -19.75 -0.262 1 98.31 181 GLY B N 1
ATOM 3808 C CA . GLY B 1 181 ? 17.812 -19.75 0.633 1 98.31 181 GLY B CA 1
ATOM 3809 C C . GLY B 1 181 ? 16.5 -20 -0.077 1 98.31 181 GLY B C 1
ATOM 3810 O O . GLY B 1 181 ? 16.453 -20.078 -1.306 1 98.31 181 GLY B O 1
ATOM 3811 N N . PRO B 1 182 ? 15.438 -20.25 0.665 1 98.75 182 PRO B N 1
ATOM 3812 C CA . PRO B 1 182 ? 14.117 -20.422 0.049 1 98.75 182 PRO B CA 1
ATOM 3813 C C . PRO B 1 182 ? 13.672 -19.203 -0.743 1 98.75 182 PRO B C 1
ATOM 3815 O O . PRO B 1 182 ? 13.891 -18.062 -0.308 1 98.75 182 PRO B O 1
ATOM 3818 N N . LEU B 1 183 ? 13.125 -19.453 -1.889 1 98.88 183 LEU B N 1
ATOM 3819 C CA . LEU B 1 183 ? 12.578 -18.375 -2.723 1 98.88 183 LEU B CA 1
ATOM 3820 C C . LEU B 1 183 ? 11.18 -17.984 -2.254 1 98.88 183 LEU B C 1
ATOM 3822 O O . LEU B 1 183 ? 10.32 -18.859 -2.059 1 98.88 183 LEU B O 1
ATOM 3826 N N . ILE B 1 184 ? 10.93 -16.688 -2.008 1 98.88 184 ILE B N 1
ATOM 3827 C CA . ILE B 1 184 ? 9.625 -16.188 -1.59 1 98.88 184 ILE B CA 1
ATOM 3828 C C . ILE B 1 184 ? 9.312 -14.891 -2.336 1 98.88 184 ILE B C 1
ATOM 3830 O O . ILE B 1 184 ? 10.141 -14.375 -3.088 1 98.88 184 ILE B O 1
ATOM 3834 N N . GLY B 1 185 ? 8.07 -14.383 -2.166 1 98.75 185 GLY B N 1
ATOM 3835 C CA . GLY B 1 185 ? 7.727 -13.07 -2.684 1 98.75 185 GLY B CA 1
ATOM 3836 C C . GLY B 1 185 ? 6.727 -13.125 -3.824 1 98.75 185 GLY B C 1
ATOM 3837 O O . GLY B 1 185 ? 5.801 -13.938 -3.807 1 98.75 185 GLY B O 1
ATOM 3838 N N . GLY B 1 186 ? 6.789 -12.258 -4.727 1 98.81 186 GLY B N 1
ATOM 3839 C CA . GLY B 1 186 ? 5.855 -12.047 -5.82 1 98.81 186 GLY B CA 1
ATOM 3840 C C . GLY B 1 186 ? 5.617 -10.578 -6.129 1 98.81 186 GLY B C 1
ATOM 3841 O O . GLY B 1 186 ? 6.566 -9.812 -6.297 1 98.81 186 GLY B O 1
ATOM 3842 N N . ASN B 1 187 ? 4.367 -10.211 -6.285 1 98.88 187 ASN B N 1
ATOM 3843 C CA . ASN B 1 187 ? 3.975 -8.844 -6.582 1 98.88 187 ASN B CA 1
ATOM 3844 C C . ASN B 1 187 ? 4.266 -7.906 -5.41 1 98.88 187 ASN B C 1
ATOM 3846 O O . ASN B 1 187 ? 3.822 -8.156 -4.289 1 98.88 187 ASN B O 1
ATOM 3850 N N . LEU B 1 188 ? 4.984 -6.816 -5.656 1 98.94 188 LEU B N 1
ATOM 3851 C CA . LEU B 1 188 ? 5.426 -5.895 -4.617 1 98.94 188 LEU B CA 1
ATOM 3852 C C . LEU B 1 188 ? 4.234 -5.348 -3.834 1 98.94 188 LEU B C 1
ATOM 3854 O O . LEU B 1 188 ? 4.262 -5.312 -2.602 1 98.94 188 LEU B O 1
ATOM 3858 N N . THR B 1 189 ? 3.207 -4.945 -4.527 1 98.81 189 THR B N 1
ATOM 3859 C CA . THR B 1 189 ? 2.018 -4.375 -3.906 1 98.81 189 THR B CA 1
AT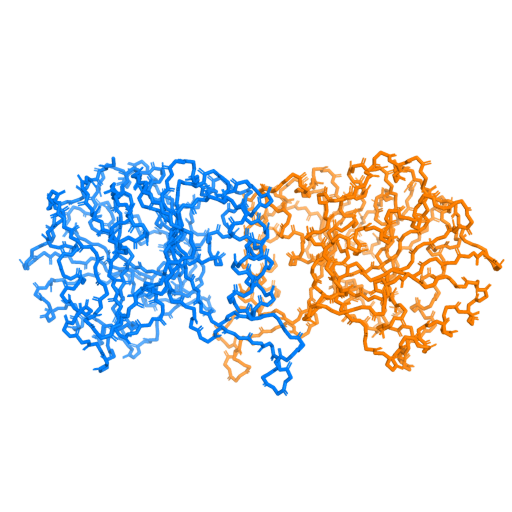OM 3860 C C . THR B 1 189 ? 1.419 -5.352 -2.895 1 98.81 189 THR B C 1
ATOM 3862 O O . THR B 1 189 ? 1.085 -4.965 -1.773 1 98.81 189 THR B O 1
ATOM 3865 N N . LEU B 1 190 ? 1.385 -6.582 -3.293 1 98.88 190 LEU B N 1
ATOM 3866 C CA . LEU B 1 190 ? 0.75 -7.578 -2.434 1 98.88 190 LEU B CA 1
ATOM 3867 C C . LEU B 1 190 ? 1.685 -7.992 -1.302 1 98.88 190 LEU B C 1
ATOM 3869 O O . LEU B 1 190 ? 1.229 -8.305 -0.199 1 98.88 190 LEU B O 1
ATOM 3873 N N . VAL B 1 191 ? 3 -8.055 -1.576 1 98.94 191 VAL B N 1
ATOM 3874 C CA . VAL B 1 191 ? 3.957 -8.289 -0.501 1 98.94 191 VAL B CA 1
ATOM 3875 C C . VAL B 1 191 ? 3.801 -7.219 0.577 1 98.94 191 VAL B C 1
ATOM 3877 O O . VAL B 1 191 ? 3.721 -7.535 1.767 1 98.94 191 VAL B O 1
ATOM 388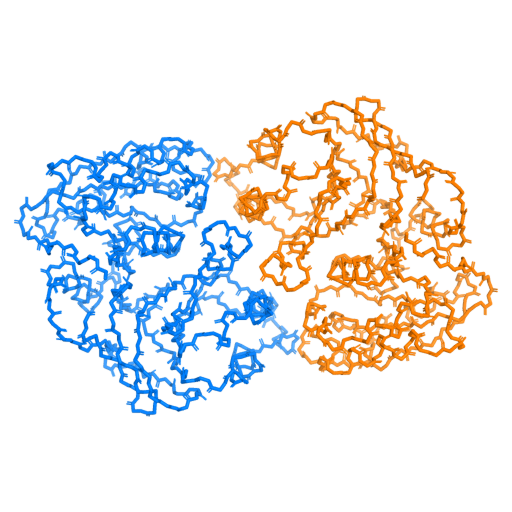0 N N . THR B 1 192 ? 3.672 -5.984 0.145 1 98.88 192 THR B N 1
ATOM 3881 C CA . THR B 1 192 ? 3.535 -4.859 1.063 1 98.88 192 THR B CA 1
ATOM 3882 C C . THR B 1 192 ? 2.213 -4.934 1.82 1 98.88 192 THR B C 1
ATOM 3884 O O . THR B 1 192 ? 2.139 -4.559 2.992 1 98.88 192 THR B O 1
ATOM 3887 N N . ALA B 1 193 ? 1.211 -5.473 1.178 1 98.81 193 ALA B N 1
ATOM 3888 C CA . ALA B 1 193 ? -0.125 -5.547 1.764 1 98.81 193 ALA B CA 1
ATOM 3889 C C . ALA B 1 193 ? -0.172 -6.566 2.896 1 98.81 193 ALA B C 1
ATOM 3891 O O . ALA B 1 193 ? -1.128 -6.598 3.676 1 98.81 193 ALA B O 1
ATOM 3892 N N . THR B 1 194 ? 0.88 -7.375 3.035 1 98.88 194 THR B N 1
ATOM 3893 C CA . THR B 1 194 ? 0.894 -8.359 4.113 1 98.88 194 THR B CA 1
ATOM 3894 C C . THR B 1 194 ? 1.461 -7.75 5.391 1 98.88 194 THR B C 1
ATOM 3896 O O . THR B 1 194 ? 1.311 -8.312 6.477 1 98.88 194 THR B O 1
ATOM 3899 N N . LEU B 1 195 ? 2.166 -6.66 5.336 1 98.94 195 LEU B N 1
ATOM 3900 C CA . LEU B 1 195 ? 2.902 -6.105 6.469 1 98.94 195 LEU B CA 1
ATOM 3901 C C . LEU B 1 195 ? 1.953 -5.691 7.586 1 98.94 195 LEU B C 1
ATOM 3903 O O . LEU B 1 195 ? 0.901 -5.102 7.328 1 98.94 195 LEU B O 1
ATOM 3907 N N . GLY B 1 196 ? 2.293 -6.023 8.766 1 98.88 196 GLY B N 1
ATOM 3908 C CA . GLY B 1 196 ? 1.504 -5.688 9.938 1 98.88 196 GLY B CA 1
ATOM 3909 C C . GLY B 1 196 ? 0.367 -6.66 10.188 1 98.88 196 GLY B C 1
ATOM 3910 O O . GLY B 1 196 ? -0.292 -6.594 11.234 1 98.88 196 GLY B O 1
ATOM 3911 N N . THR B 1 197 ? 0.089 -7.602 9.289 1 98.88 197 THR B N 1
ATOM 3912 C CA . THR B 1 197 ? -0.989 -8.57 9.422 1 98.88 197 THR B CA 1
ATOM 3913 C C . THR B 1 197 ? -0.45 -9.914 9.906 1 98.88 197 THR B C 1
ATOM 3915 O O . THR B 1 197 ? 0.765 -10.117 9.961 1 98.88 197 THR B O 1
ATOM 3918 N N . PRO B 1 198 ? -1.352 -10.844 10.234 1 98.75 198 PRO B N 1
ATOM 3919 C CA . PRO B 1 198 ? -0.903 -12.195 10.586 1 98.75 198 PRO B CA 1
ATOM 3920 C C . PRO B 1 198 ? -0.276 -12.93 9.406 1 98.75 198 PRO B C 1
ATOM 3922 O O . PRO B 1 198 ? 0.333 -13.992 9.586 1 98.75 198 PRO B O 1
ATOM 3925 N N . TYR B 1 199 ? -0.326 -12.391 8.234 1 98.88 199 TYR B N 1
ATOM 3926 C CA . TYR B 1 199 ? 0.174 -13.031 7.027 1 98.88 199 TYR B CA 1
ATOM 3927 C C . TYR B 1 199 ? 1.427 -12.336 6.516 1 98.88 199 TYR B C 1
ATOM 3929 O O . TYR B 1 199 ? 1.807 -12.5 5.352 1 98.88 199 TYR B O 1
ATOM 3937 N N . GLU B 1 200 ? 2.004 -11.523 7.34 1 98.94 200 GLU B N 1
ATOM 3938 C CA . GLU B 1 200 ? 3.205 -10.773 6.992 1 98.94 200 GLU B CA 1
ATOM 3939 C C . GLU B 1 200 ? 4.305 -11.695 6.477 1 98.94 200 GLU B C 1
ATOM 3941 O O . GLU B 1 200 ? 4.602 -12.719 7.09 1 98.94 200 GLU B O 1
ATOM 3946 N N . ILE B 1 201 ? 4.859 -11.344 5.414 1 98.94 201 ILE B N 1
ATOM 3947 C CA . ILE B 1 201 ? 5.906 -12.148 4.797 1 98.94 201 ILE B CA 1
ATOM 3948 C C . ILE B 1 201 ? 7.129 -12.195 5.711 1 98.94 201 ILE B C 1
ATOM 3950 O O . ILE B 1 201 ? 7.508 -11.18 6.301 1 98.94 201 ILE B O 1
ATOM 3954 N N . ASP B 1 202 ? 7.652 -13.32 5.914 1 98.88 202 ASP B N 1
ATOM 3955 C CA . ASP B 1 202 ? 8.922 -13.516 6.617 1 98.88 202 ASP B CA 1
ATOM 3956 C C . ASP B 1 202 ? 10.078 -13.656 5.633 1 98.88 202 ASP B C 1
ATOM 3958 O O . ASP B 1 202 ? 10.195 -14.68 4.945 1 98.88 202 ASP B O 1
ATOM 3962 N N . THR B 1 203 ? 10.977 -12.641 5.586 1 98.88 203 THR B N 1
ATOM 3963 C CA . THR B 1 203 ? 12.016 -12.625 4.566 1 98.88 203 THR B CA 1
ATOM 3964 C C . THR B 1 203 ? 13.344 -13.109 5.145 1 98.88 203 THR B C 1
ATOM 3966 O O . THR B 1 203 ? 14.336 -13.227 4.422 1 98.88 203 THR B O 1
ATOM 3969 N N . ARG B 1 204 ? 13.445 -13.414 6.438 1 98.75 204 ARG B N 1
ATOM 3970 C CA . ARG B 1 204 ? 14.688 -13.766 7.125 1 98.75 204 ARG B CA 1
ATOM 3971 C C . ARG B 1 204 ? 15.344 -14.977 6.484 1 98.75 204 ARG B C 1
ATOM 3973 O O . ARG B 1 204 ? 14.773 -16.078 6.488 1 98.75 204 ARG B O 1
ATOM 3980 N N . GLY B 1 205 ? 16.531 -14.68 5.918 1 98.5 205 GLY B N 1
ATOM 3981 C CA . GLY B 1 205 ? 17.328 -15.75 5.355 1 98.5 205 GLY B CA 1
ATOM 3982 C C . GLY B 1 205 ? 16.812 -16.266 4.027 1 98.5 205 GLY B C 1
ATOM 3983 O O . GLY B 1 205 ? 17.188 -17.344 3.574 1 98.5 205 GLY B O 1
ATOM 3984 N N . LYS B 1 206 ? 15.969 -15.578 3.381 1 98.81 206 LYS B N 1
ATOM 3985 C CA . LYS B 1 206 ? 15.305 -16.062 2.17 1 98.81 206 LYS B CA 1
ATOM 3986 C C . LYS B 1 206 ? 15.602 -15.148 0.982 1 98.81 206 LYS B C 1
ATOM 3988 O O . LYS B 1 206 ? 16.156 -14.062 1.151 1 98.81 206 LYS B O 1
ATOM 3993 N N . LEU B 1 207 ? 15.383 -15.656 -0.206 1 98.88 207 LEU B N 1
ATOM 3994 C CA . LEU B 1 207 ? 15.5 -14.867 -1.427 1 98.88 207 LEU B CA 1
ATOM 3995 C C . LEU B 1 207 ? 14.172 -14.219 -1.785 1 98.88 207 LEU B C 1
ATOM 3997 O O . LEU B 1 207 ? 13.195 -14.914 -2.07 1 98.88 207 LEU B O 1
ATOM 4001 N N . LEU B 1 208 ? 14.164 -12.922 -1.777 1 98.94 208 LEU B N 1
ATOM 4002 C CA . LEU B 1 208 ? 12.93 -12.172 -1.992 1 98.94 208 LEU B CA 1
ATOM 4003 C C . LEU B 1 208 ? 12.797 -11.758 -3.453 1 98.94 208 LEU B C 1
ATOM 4005 O O . LEU B 1 208 ? 13.586 -10.953 -3.955 1 98.94 208 LEU B O 1
ATOM 4009 N N . PHE B 1 209 ? 11.852 -12.367 -4.137 1 98.94 209 PHE B N 1
ATOM 4010 C CA . PHE B 1 209 ? 11.508 -11.992 -5.504 1 98.94 209 PHE B CA 1
ATOM 4011 C C . PHE B 1 209 ? 10.445 -10.898 -5.512 1 98.94 209 PHE B C 1
ATOM 4013 O O . PHE B 1 209 ? 9.43 -11 -4.812 1 98.94 209 PHE B O 1
ATOM 4020 N N . LEU B 1 210 ? 10.648 -9.828 -6.301 1 98.94 210 LEU B N 1
ATOM 4021 C CA . LEU B 1 210 ? 9.68 -8.742 -6.414 1 98.94 210 LEU B CA 1
ATOM 4022 C C . LEU B 1 210 ? 9.438 -8.375 -7.871 1 98.94 210 LEU B C 1
ATOM 4024 O O . LEU B 1 210 ? 10.375 -8.336 -8.672 1 98.94 210 LEU B O 1
ATOM 4028 N N . GLU B 1 211 ? 8.266 -8.07 -8.258 1 98.88 211 GLU B N 1
ATOM 4029 C CA . GLU B 1 211 ? 7.801 -7.516 -9.523 1 98.88 211 GLU B CA 1
ATOM 4030 C C . GLU B 1 211 ? 6.527 -6.699 -9.336 1 98.88 211 GLU B C 1
ATOM 4032 O O . GLU B 1 211 ? 5.848 -6.824 -8.32 1 98.88 211 GLU B O 1
ATOM 4037 N N . ASP B 1 212 ? 6.207 -5.801 -10.305 1 98.75 212 ASP B N 1
ATOM 4038 C CA . ASP B 1 212 ? 4.934 -5.094 -10.211 1 98.75 212 ASP B CA 1
ATOM 4039 C C . ASP B 1 212 ? 4.484 -4.594 -11.578 1 98.75 212 ASP B C 1
ATOM 4041 O O . ASP B 1 212 ? 5.184 -4.785 -12.578 1 98.75 212 ASP B O 1
ATOM 4045 N N . ILE B 1 213 ? 3.258 -4.113 -11.602 1 98.5 213 ILE B N 1
ATOM 4046 C CA . ILE B 1 213 ? 2.668 -3.592 -12.836 1 98.5 213 ILE B CA 1
ATOM 4047 C C . ILE B 1 213 ? 1.825 -2.359 -12.516 1 98.5 213 ILE B C 1
ATOM 4049 O O . ILE B 1 213 ? 1.17 -2.297 -11.477 1 98.5 213 ILE B O 1
ATOM 4053 N N . ASP B 1 214 ? 1.818 -1.364 -13.359 1 97 214 ASP B N 1
ATOM 4054 C CA . ASP B 1 214 ? 0.926 -0.209 -13.359 1 97 214 ASP B CA 1
ATOM 4055 C C . ASP B 1 214 ? 1.078 0.602 -12.078 1 97 214 ASP B C 1
ATOM 4057 O O . ASP B 1 214 ? 0.085 1.015 -11.477 1 97 214 ASP B O 1
ATOM 4061 N N . GLU B 1 215 ? 2.258 0.745 -11.578 1 97.44 215 GLU B N 1
ATOM 4062 C CA . GLU B 1 215 ? 2.582 1.591 -10.438 1 97.44 215 GLU B CA 1
ATOM 4063 C C . GLU B 1 215 ? 3.512 2.73 -10.836 1 97.44 215 GLU B C 1
ATOM 4065 O O . GLU B 1 215 ? 4.43 2.539 -11.641 1 97.44 215 GLU B O 1
ATOM 4070 N N . TYR B 1 216 ? 3.199 3.879 -10.344 1 97.06 216 TYR B N 1
ATOM 4071 C CA . TYR B 1 216 ? 4.141 4.977 -10.523 1 97.06 216 TYR B CA 1
ATOM 4072 C C . TYR B 1 216 ? 5.422 4.738 -9.734 1 97.06 216 TYR B C 1
ATOM 4074 O O . TYR B 1 216 ? 5.398 4.082 -8.688 1 97.06 216 TYR B O 1
ATOM 4082 N N . GLU B 1 217 ? 6.488 5.344 -10.172 1 98.25 217 GLU B N 1
ATOM 4083 C CA . GLU B 1 217 ? 7.793 5.246 -9.523 1 98.25 217 GLU B CA 1
ATOM 4084 C C . GLU B 1 217 ? 7.715 5.676 -8.055 1 98.25 217 GLU B C 1
ATOM 4086 O O . GLU B 1 217 ? 8.297 5.035 -7.184 1 98.25 217 GLU B O 1
ATOM 4091 N N . ARG B 1 218 ? 6.953 6.695 -7.785 1 97.06 218 ARG B N 1
ATOM 4092 C CA . ARG B 1 218 ? 6.832 7.195 -6.418 1 97.06 218 ARG B CA 1
ATOM 4093 C C . ARG B 1 218 ? 6.137 6.176 -5.523 1 97.06 218 ARG B C 1
ATOM 4095 O O . ARG B 1 218 ? 6.438 6.078 -4.332 1 97.06 218 ARG B O 1
ATOM 4102 N N . SER B 1 219 ? 5.152 5.426 -6.07 1 98.19 219 SER B N 1
ATOM 4103 C CA . SER B 1 219 ? 4.469 4.387 -5.305 1 98.19 219 SER B CA 1
ATOM 4104 C C . SER B 1 219 ? 5.402 3.223 -5 1 98.19 219 SER B C 1
ATOM 4106 O O . SER B 1 219 ? 5.379 2.672 -3.898 1 98.19 219 SER B O 1
ATOM 4108 N N . ILE B 1 220 ? 6.156 2.85 -5.984 1 98.75 220 ILE B N 1
ATOM 4109 C CA . ILE B 1 220 ? 7.148 1.794 -5.801 1 98.75 220 ILE B CA 1
ATOM 4110 C C . ILE B 1 220 ? 8.141 2.205 -4.719 1 98.75 220 ILE B C 1
ATOM 4112 O O . ILE B 1 220 ? 8.484 1.408 -3.84 1 98.75 220 ILE B O 1
ATOM 4116 N N . ASP B 1 221 ? 8.578 3.469 -4.789 1 98.75 221 ASP B N 1
ATOM 4117 C CA . ASP B 1 221 ? 9.469 4.023 -3.77 1 98.75 221 ASP B CA 1
ATOM 4118 C C . ASP B 1 221 ? 8.859 3.887 -2.377 1 98.75 221 ASP B C 1
ATOM 4120 O O . ASP B 1 221 ? 9.531 3.449 -1.44 1 98.75 221 ASP B O 1
ATOM 4124 N N . ARG B 1 222 ? 7.633 4.227 -2.238 1 98.75 222 ARG B N 1
ATOM 4125 C CA . ARG B 1 222 ? 6.953 4.164 -0.949 1 98.75 222 ARG B CA 1
ATOM 4126 C C . ARG B 1 222 ? 6.871 2.73 -0.44 1 98.75 222 ARG B C 1
ATOM 4128 O O . ARG B 1 222 ? 7.113 2.471 0.741 1 98.75 222 ARG B O 1
ATOM 4135 N N . MET B 1 223 ? 6.527 1.819 -1.294 1 98.94 223 MET B N 1
ATOM 4136 C CA . MET B 1 223 ? 6.379 0.425 -0.889 1 98.94 223 MET B CA 1
ATOM 4137 C C . MET B 1 223 ? 7.723 -0.181 -0.51 1 98.94 223 MET B C 1
ATOM 4139 O O . MET B 1 223 ? 7.828 -0.898 0.487 1 98.94 223 MET B O 1
ATOM 4143 N N . LEU B 1 224 ? 8.75 0.124 -1.296 1 98.94 224 LEU B N 1
ATOM 4144 C CA . LEU B 1 224 ? 10.078 -0.373 -0.961 1 98.94 224 LEU B CA 1
ATOM 4145 C C . LEU B 1 224 ? 10.578 0.247 0.339 1 98.94 224 LEU B C 1
ATOM 4147 O O . LEU B 1 224 ? 11.266 -0.412 1.122 1 98.94 224 LEU B O 1
ATOM 4151 N N . THR B 1 225 ? 10.258 1.53 0.551 1 98.94 225 THR B N 1
ATOM 4152 C CA . THR B 1 225 ? 10.609 2.189 1.804 1 98.94 225 THR B CA 1
ATOM 4153 C C . THR B 1 225 ? 9.922 1.506 2.984 1 98.94 225 THR B C 1
ATOM 4155 O O . THR B 1 225 ? 10.539 1.302 4.031 1 98.94 225 THR B O 1
ATOM 4158 N N . GLN B 1 226 ? 8.656 1.15 2.793 1 98.94 226 GLN B N 1
ATOM 4159 C CA . GLN B 1 226 ? 7.949 0.436 3.852 1 98.94 226 GLN B CA 1
ATOM 4160 C C . GLN B 1 226 ? 8.617 -0.901 4.156 1 98.94 226 GLN B C 1
ATOM 4162 O O . GLN B 1 226 ? 8.797 -1.26 5.32 1 98.94 226 GLN B O 1
ATOM 4167 N N . LEU B 1 227 ? 8.953 -1.63 3.131 1 98.94 227 LEU B N 1
ATOM 4168 C CA . LEU B 1 227 ? 9.656 -2.898 3.316 1 98.94 227 LEU B CA 1
ATOM 4169 C C . LEU B 1 227 ? 10.977 -2.689 4.051 1 98.94 227 LEU B C 1
ATOM 4171 O O . LEU B 1 227 ? 11.336 -3.484 4.918 1 98.94 227 LEU B O 1
ATOM 4175 N N . LYS B 1 228 ? 11.688 -1.643 3.664 1 98.88 228 LYS B N 1
ATOM 4176 C CA . LYS B 1 228 ? 12.961 -1.319 4.305 1 98.88 228 LYS B CA 1
ATOM 4177 C C . LYS B 1 228 ? 12.773 -1.015 5.785 1 98.88 228 LYS B C 1
ATOM 4179 O O . LYS B 1 228 ? 13.453 -1.587 6.637 1 98.88 228 LYS B O 1
ATOM 4184 N N . LEU B 1 229 ? 11.828 -0.163 6.07 1 98.88 229 LEU B N 1
ATOM 4185 C CA . LEU B 1 229 ? 11.57 0.227 7.449 1 98.88 229 LEU B CA 1
ATOM 4186 C C . LEU B 1 229 ? 11.102 -0.968 8.273 1 98.88 229 LEU B C 1
ATOM 4188 O O . LEU B 1 229 ? 11.398 -1.063 9.461 1 98.88 229 LEU B O 1
ATOM 4192 N N . ALA B 1 230 ? 10.398 -1.887 7.645 1 98.88 230 ALA B N 1
ATOM 4193 C CA . ALA B 1 230 ? 9.875 -3.072 8.32 1 98.88 230 ALA B CA 1
ATOM 4194 C C . ALA B 1 230 ? 10.969 -4.121 8.508 1 98.88 230 ALA B C 1
ATOM 4196 O O . ALA B 1 230 ? 10.727 -5.18 9.094 1 98.88 230 ALA B O 1
ATOM 4197 N N . GLY B 1 231 ? 12.156 -3.893 7.98 1 98.75 231 GLY B N 1
ATOM 4198 C CA . GLY B 1 231 ? 13.297 -4.777 8.164 1 98.75 231 GLY B CA 1
ATOM 4199 C C . GLY B 1 231 ? 13.32 -5.922 7.164 1 98.75 231 GLY B C 1
ATOM 4200 O O . GLY B 1 231 ? 14.188 -6.793 7.234 1 98.75 231 GLY B O 1
ATOM 4201 N N . LYS B 1 232 ? 12.391 -5.906 6.207 1 98.88 232 LYS B N 1
ATOM 4202 C CA . LYS B 1 232 ? 12.227 -7.043 5.305 1 98.88 232 LYS B CA 1
ATOM 4203 C C . LYS B 1 232 ? 13.391 -7.133 4.32 1 98.88 232 LYS B C 1
ATOM 4205 O O . LYS B 1 232 ? 13.781 -8.227 3.912 1 98.88 232 LYS B O 1
ATOM 4210 N N . LEU B 1 233 ? 13.945 -5.965 3.926 1 98.75 233 LEU B N 1
ATOM 4211 C CA . LEU B 1 233 ? 15.055 -5.953 2.971 1 98.75 233 LEU B CA 1
ATOM 4212 C C . LEU B 1 233 ? 16.359 -6.371 3.641 1 98.75 233 LEU B C 1
ATOM 4214 O O . LEU B 1 233 ? 17.156 -7.105 3.055 1 98.75 233 LEU B O 1
ATOM 4218 N N . ASP B 1 234 ? 16.531 -5.922 4.879 1 97.75 234 ASP B N 1
ATOM 4219 C CA . ASP B 1 234 ? 17.719 -6.281 5.641 1 97.75 234 ASP B CA 1
ATOM 4220 C C . ASP B 1 234 ? 17.703 -7.766 6.008 1 97.75 234 ASP B C 1
ATOM 4222 O O . ASP B 1 234 ? 18.766 -8.414 6.039 1 97.75 234 ASP B O 1
ATOM 4226 N N . ASP B 1 235 ? 16.562 -8.273 6.301 1 98.44 235 ASP B N 1
ATOM 4227 C CA . ASP B 1 235 ? 16.391 -9.656 6.738 1 98.44 235 ASP B CA 1
ATOM 4228 C C . ASP B 1 235 ? 16.578 -10.625 5.574 1 98.44 235 ASP B C 1
ATOM 4230 O O . ASP B 1 235 ? 17 -11.766 5.773 1 98.44 235 ASP B O 1
ATOM 4234 N N . ALA B 1 236 ? 16.25 -10.203 4.34 1 98.75 236 ALA B N 1
ATOM 4235 C CA . ALA B 1 236 ? 16.3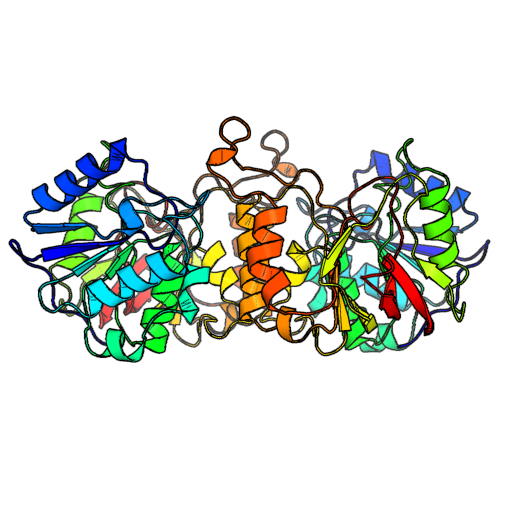59 -11.062 3.164 1 98.75 236 ALA B CA 1
ATOM 4236 C C . ALA B 1 236 ? 17.812 -11.43 2.9 1 98.75 236 ALA B C 1
ATOM 4238 O O . ALA B 1 236 ? 18.719 -10.625 3.119 1 98.75 236 ALA B O 1
ATOM 4239 N N . ALA B 1 237 ? 18.047 -12.625 2.436 1 98.69 237 ALA B N 1
ATOM 4240 C CA . ALA B 1 237 ? 19.406 -13.062 2.096 1 98.69 237 ALA B CA 1
ATOM 4241 C C . ALA B 1 237 ? 19.828 -12.539 0.727 1 98.69 237 ALA B C 1
ATOM 4243 O O . ALA B 1 237 ? 21.016 -12.336 0.472 1 98.69 237 ALA B O 1
ATOM 4244 N N . GLY B 1 238 ? 18.953 -12.312 -0.122 1 98.81 238 GLY B N 1
ATOM 4245 C CA . GLY B 1 238 ? 19.109 -11.781 -1.469 1 98.81 238 GLY B CA 1
ATOM 4246 C C . GLY B 1 238 ? 17.812 -11.297 -2.072 1 98.81 238 GLY B C 1
ATOM 4247 O O . GLY B 1 238 ? 16.734 -11.562 -1.539 1 98.81 238 GLY B O 1
ATOM 4248 N N . ILE B 1 239 ? 17.922 -10.531 -3.084 1 98.94 239 ILE B N 1
ATOM 4249 C CA . ILE B 1 239 ? 16.75 -9.945 -3.719 1 98.94 239 ILE B CA 1
ATOM 4250 C C . ILE B 1 239 ? 16.797 -10.172 -5.227 1 98.94 239 ILE B C 1
ATOM 4252 O O . ILE B 1 239 ? 17.859 -10.031 -5.844 1 98.94 239 ILE B O 1
ATOM 4256 N N . ILE B 1 240 ? 15.742 -10.602 -5.789 1 98.94 240 ILE B N 1
ATOM 4257 C CA . ILE B 1 240 ? 15.57 -10.805 -7.227 1 98.94 240 ILE B CA 1
ATOM 4258 C C . ILE B 1 240 ? 14.484 -9.867 -7.754 1 98.94 240 ILE B C 1
ATOM 4260 O O . ILE B 1 240 ? 13.367 -9.852 -7.246 1 98.94 240 ILE B O 1
ATOM 4264 N N . LEU B 1 241 ? 14.828 -9.039 -8.711 1 98.94 241 LEU B N 1
ATOM 4265 C CA . LEU B 1 241 ? 13.891 -8.07 -9.281 1 98.94 241 LEU B CA 1
ATOM 4266 C C . LEU B 1 241 ? 13.438 -8.508 -10.672 1 98.94 241 LEU B C 1
ATOM 4268 O O . LEU B 1 241 ? 14.258 -8.633 -11.586 1 98.94 241 LEU B O 1
ATOM 4272 N N . GLY B 1 242 ? 12.148 -8.766 -10.805 1 98.81 242 GLY B N 1
ATOM 4273 C CA . GLY B 1 242 ? 11.57 -9.203 -12.062 1 98.81 242 GLY B CA 1
ATOM 4274 C C . GLY B 1 242 ? 11.133 -8.047 -12.953 1 98.81 242 GLY B C 1
ATOM 4275 O O . GLY B 1 242 ? 11.875 -7.086 -13.141 1 98.81 242 GLY B O 1
ATOM 4276 N N . ALA B 1 243 ? 9.992 -8.219 -13.539 1 98.69 243 ALA B N 1
ATOM 4277 C CA . ALA B 1 243 ? 9.484 -7.234 -14.492 1 98.69 243 ALA B CA 1
ATOM 4278 C C . ALA B 1 243 ? 8.75 -6.105 -13.766 1 98.69 243 ALA B C 1
ATOM 4280 O O . ALA B 1 243 ? 8.023 -6.344 -12.805 1 98.69 243 ALA B O 1
ATOM 4281 N N . TRP B 1 244 ? 8.977 -4.918 -14.172 1 98.62 244 TRP B N 1
ATOM 4282 C CA . TRP B 1 244 ? 8.266 -3.705 -13.781 1 98.62 244 TRP B CA 1
ATOM 4283 C C . TRP B 1 244 ? 7.516 -3.105 -14.961 1 98.62 244 TRP B C 1
ATOM 4285 O O . TRP B 1 244 ? 8.031 -2.209 -15.641 1 98.62 244 TRP B O 1
ATOM 4295 N N . THR B 1 245 ? 6.324 -3.613 -15.133 1 98.44 245 THR B N 1
ATOM 4296 C CA . THR B 1 245 ? 5.57 -3.359 -16.359 1 98.44 245 THR B CA 1
ATOM 4297 C C . THR B 1 245 ? 4.715 -2.107 -16.203 1 98.44 245 THR B C 1
ATOM 4299 O O . THR B 1 245 ? 3.928 -1.99 -15.266 1 98.44 245 THR B O 1
ATOM 4302 N N . ASN B 1 246 ? 4.824 -1.2 -17.125 1 97.56 246 ASN B N 1
ATOM 4303 C CA . ASN B 1 246 ? 4.098 0.065 -17.109 1 97.56 246 ASN B CA 1
ATOM 4304 C C . ASN B 1 246 ? 4.34 0.837 -15.82 1 97.56 246 ASN B C 1
ATOM 4306 O O . ASN B 1 246 ? 3.402 1.371 -15.227 1 97.56 246 ASN B O 1
ATOM 4310 N N . CYS B 1 247 ? 5.52 0.689 -15.312 1 97.5 247 CYS B N 1
ATOM 4311 C CA . CYS B 1 247 ? 5.949 1.45 -14.148 1 97.5 247 CYS B CA 1
ATOM 4312 C C . CYS B 1 247 ? 6.82 2.629 -14.555 1 97.5 247 CYS B C 1
ATOM 4314 O O . CYS B 1 247 ? 7.801 2.459 -15.289 1 97.5 247 CYS B O 1
ATOM 4316 N N . GLY B 1 248 ? 6.41 3.85 -14.328 1 95.75 248 GLY B N 1
ATOM 4317 C CA . GLY B 1 248 ? 7.141 5.035 -14.742 1 95.75 248 GLY B CA 1
ATOM 4318 C C . GLY B 1 248 ? 6.684 6.297 -14.031 1 95.75 248 GLY B C 1
ATOM 4319 O O . GLY B 1 248 ? 5.988 6.223 -13.016 1 95.75 248 GLY B O 1
ATOM 4320 N N . PRO B 1 249 ? 7.164 7.363 -14.531 1 95.12 249 PRO B N 1
ATOM 4321 C CA . PRO B 1 249 ? 6.777 8.633 -13.914 1 95.12 249 PRO B CA 1
ATOM 4322 C C . PRO B 1 249 ? 5.277 8.906 -14.016 1 95.12 249 PRO B C 1
ATOM 4324 O O . PRO B 1 249 ? 4.645 8.531 -15.008 1 95.12 249 PRO B O 1
ATOM 4327 N N . GLN B 1 250 ? 4.773 9.547 -12.992 1 90.19 250 GLN B N 1
ATOM 4328 C CA . GLN B 1 250 ? 3.361 9.922 -13.008 1 90.19 250 GLN B CA 1
ATOM 4329 C C . GLN B 1 250 ? 3.031 10.781 -14.219 1 90.19 250 GLN B C 1
ATOM 4331 O O . GLN B 1 250 ? 1.971 10.625 -14.828 1 90.19 250 GLN B O 1
ATOM 4336 N N . ASN B 1 251 ? 3.914 11.781 -14.469 1 92.31 251 ASN B N 1
ATOM 4337 C CA . ASN B 1 251 ? 3.801 12.609 -15.656 1 92.31 251 ASN B CA 1
ATOM 4338 C C . ASN B 1 251 ? 4.895 12.289 -16.672 1 92.31 251 ASN B C 1
ATOM 4340 O O . ASN B 1 251 ? 6.02 12.773 -16.547 1 92.31 251 ASN B O 1
ATOM 4344 N N . PRO B 1 252 ? 4.543 11.625 -17.719 1 90.62 252 PRO B N 1
ATOM 4345 C CA . PRO B 1 252 ? 5.559 11.195 -18.688 1 90.62 252 PRO B CA 1
ATOM 4346 C C . PRO B 1 252 ? 6.191 12.367 -19.438 1 90.62 252 PRO B C 1
ATOM 4348 O O . PRO B 1 252 ? 7.277 12.234 -20 1 90.62 252 PRO B O 1
ATOM 4351 N N . ASN B 1 253 ? 5.449 13.523 -19.422 1 93.25 253 ASN B N 1
ATOM 4352 C CA . ASN B 1 253 ? 5.977 14.695 -20.109 1 93.25 253 ASN B CA 1
ATOM 4353 C C . ASN B 1 253 ? 7.035 15.414 -19.266 1 93.25 253 ASN B C 1
ATOM 4355 O O . ASN B 1 253 ? 7.781 16.25 -19.781 1 93.25 253 ASN B O 1
ATOM 4359 N N . HIS B 1 254 ? 7.113 15.07 -17.969 1 92.19 254 HIS B N 1
ATOM 4360 C CA . HIS B 1 254 ? 8.102 15.656 -17.078 1 92.19 254 HIS B CA 1
ATOM 4361 C C . HIS B 1 254 ? 8.781 14.586 -16.234 1 92.19 254 HIS B C 1
ATOM 4363 O O . HIS B 1 254 ? 8.695 14.609 -15 1 92.19 254 HIS B O 1
ATOM 4369 N N . PRO B 1 255 ? 9.461 13.719 -16.891 1 89.56 255 PRO B N 1
ATOM 4370 C CA . PRO B 1 255 ? 10.094 12.602 -16.188 1 89.56 255 PRO B CA 1
ATOM 4371 C C . PRO B 1 255 ? 11.148 13.062 -15.188 1 89.56 255 PRO B C 1
ATOM 4373 O O . PRO B 1 255 ? 11.445 12.352 -14.227 1 89.56 255 PRO B O 1
ATOM 4376 N N . GLU B 1 256 ? 11.641 14.281 -15.383 1 88.25 256 GLU B N 1
ATOM 4377 C CA . GLU B 1 256 ? 12.656 14.828 -14.484 1 88.25 256 GLU B CA 1
ATOM 4378 C C . GLU B 1 256 ? 12.07 15.109 -13.102 1 88.25 256 GLU B C 1
ATOM 4380 O O . GLU B 1 256 ? 12.812 15.266 -12.133 1 88.25 256 GLU B O 1
ATOM 4385 N N . GLN B 1 257 ? 10.805 15.109 -13.031 1 92.62 257 GLN B N 1
ATOM 4386 C CA . GLN B 1 257 ? 10.133 15.359 -11.758 1 92.62 257 GLN B CA 1
ATOM 4387 C C . GLN B 1 257 ? 9.898 14.062 -10.992 1 92.62 257 GLN B C 1
ATOM 4389 O O . GLN B 1 257 ? 9.227 14.055 -9.961 1 92.62 257 GLN B O 1
ATOM 4394 N N . SER B 1 258 ? 10.422 13.023 -11.562 1 96.25 258 SER B N 1
ATOM 4395 C CA . SER B 1 258 ? 10.359 11.711 -10.922 1 96.25 258 SER B CA 1
ATOM 4396 C C . SER B 1 258 ? 11.758 11.141 -10.68 1 96.25 258 SER B C 1
ATOM 4398 O O . SER B 1 258 ? 12.758 11.773 -11.031 1 96.25 258 SER B O 1
ATOM 4400 N N . LEU B 1 259 ? 11.852 10.102 -9.938 1 97.31 259 LEU B N 1
ATOM 4401 C CA . LEU B 1 259 ? 13.047 9.273 -9.859 1 97.31 259 LEU B CA 1
ATOM 4402 C C . LEU B 1 259 ? 12.883 8 -10.688 1 97.31 259 LEU B C 1
ATOM 4404 O O . LEU B 1 259 ? 11.859 7.32 -10.586 1 97.31 259 LEU B O 1
ATOM 4408 N N . ARG B 1 260 ? 13.914 7.727 -11.438 1 96.62 260 ARG B N 1
ATOM 4409 C CA . ARG B 1 260 ? 13.875 6.488 -12.211 1 96.62 260 ARG B CA 1
ATOM 4410 C C . ARG B 1 260 ? 13.898 5.27 -11.289 1 96.62 260 ARG B C 1
ATOM 4412 O O . ARG B 1 260 ? 14.461 5.316 -10.203 1 96.62 260 ARG B O 1
ATOM 4419 N N . LEU B 1 261 ? 13.344 4.168 -11.789 1 97.88 261 LEU B N 1
ATOM 4420 C CA . LEU B 1 261 ? 13.328 2.924 -11.023 1 97.88 261 LEU B CA 1
ATOM 4421 C C . LEU B 1 261 ? 14.742 2.529 -10.609 1 97.88 261 LEU B C 1
ATOM 4423 O O . LEU B 1 261 ? 14.969 2.104 -9.469 1 97.88 261 LEU B O 1
ATOM 4427 N N . GLN B 1 262 ? 15.68 2.65 -11.5 1 97.44 262 GLN B N 1
ATOM 4428 C CA . GLN B 1 262 ? 17.078 2.316 -11.203 1 97.44 262 GLN B CA 1
ATOM 4429 C C . GLN B 1 262 ? 17.578 3.107 -10.008 1 97.44 262 GLN B C 1
ATOM 4431 O O . GLN B 1 262 ? 18.266 2.557 -9.133 1 97.44 262 GLN B O 1
ATOM 4436 N N . THR B 1 263 ? 17.297 4.391 -9.977 1 98.12 263 THR B N 1
ATOM 4437 C CA . THR B 1 263 ? 17.719 5.25 -8.875 1 98.12 263 THR B CA 1
ATOM 4438 C C . THR B 1 263 ? 17.062 4.805 -7.57 1 98.12 263 THR B C 1
ATOM 4440 O O . THR B 1 263 ? 17.719 4.758 -6.527 1 98.12 263 THR B O 1
ATOM 4443 N N . ILE B 1 264 ? 15.766 4.492 -7.621 1 98.56 264 ILE B N 1
ATOM 4444 C CA . ILE B 1 264 ? 15.023 4.031 -6.449 1 98.56 264 ILE B CA 1
ATOM 4445 C C . ILE B 1 264 ? 15.656 2.748 -5.914 1 98.56 264 ILE B C 1
ATOM 4447 O O . ILE B 1 264 ? 15.891 2.619 -4.707 1 98.56 264 ILE B O 1
ATOM 4451 N N . PHE B 1 265 ? 16 1.78 -6.797 1 98.69 265 PHE B N 1
ATOM 4452 C CA . PHE B 1 265 ? 16.641 0.533 -6.395 1 98.69 265 PHE B CA 1
ATOM 4453 C C . PHE B 1 265 ? 18 0.8 -5.754 1 98.69 265 PHE B C 1
ATOM 4455 O O . PHE B 1 265 ? 18.328 0.231 -4.711 1 98.69 265 PHE B O 1
ATOM 4462 N N . GLU B 1 266 ? 18.766 1.669 -6.344 1 98.44 266 GLU B N 1
ATOM 4463 C CA . GLU B 1 266 ? 20.094 1.997 -5.84 1 98.44 266 GLU B CA 1
ATOM 4464 C C . GLU B 1 266 ? 20.016 2.607 -4.445 1 98.44 266 GLU B C 1
ATOM 4466 O O . GLU B 1 266 ? 20.812 2.27 -3.57 1 98.44 266 GLU B O 1
ATOM 4471 N N . GLU B 1 267 ? 19.047 3.455 -4.262 1 98.25 267 GLU B N 1
ATOM 4472 C CA . GLU B 1 267 ? 18.984 4.215 -3.018 1 98.25 267 GLU B CA 1
ATOM 4473 C C . GLU B 1 267 ? 18.359 3.396 -1.898 1 98.25 267 GLU B C 1
ATOM 4475 O O . GLU B 1 267 ? 18.688 3.568 -0.726 1 98.25 267 GLU B O 1
ATOM 4480 N N . ILE B 1 268 ? 17.469 2.467 -2.26 1 98.69 268 ILE B N 1
ATOM 4481 C CA . ILE B 1 268 ? 16.703 1.8 -1.212 1 98.69 268 ILE B CA 1
ATOM 4482 C C . ILE B 1 268 ? 17.219 0.378 -1.019 1 98.69 268 ILE B C 1
ATOM 4484 O O . ILE B 1 268 ? 17.344 -0.099 0.113 1 98.69 268 ILE B O 1
ATOM 4488 N N . LEU B 1 269 ? 17.562 -0.317 -2.074 1 98.81 269 LEU B N 1
ATOM 4489 C CA . LEU B 1 269 ? 17.859 -1.743 -1.985 1 98.81 269 LEU B CA 1
ATOM 4490 C C . LEU B 1 269 ? 19.359 -1.977 -1.792 1 98.81 269 LEU B C 1
ATOM 4492 O O . LEU B 1 269 ? 19.766 -2.824 -0.992 1 98.81 269 LEU B O 1
ATOM 4496 N N . VAL B 1 270 ? 20.188 -1.238 -2.514 1 98.5 270 VAL B N 1
ATOM 4497 C CA . VAL B 1 270 ? 21.625 -1.487 -2.561 1 98.5 270 VAL B CA 1
ATOM 4498 C C . VAL B 1 270 ? 22.219 -1.36 -1.158 1 98.5 270 VAL B C 1
ATOM 4500 O O . VAL B 1 270 ? 23.078 -2.154 -0.768 1 98.5 270 VAL B O 1
ATOM 4503 N N . PRO B 1 271 ? 21.703 -0.401 -0.356 1 97.69 271 PRO B N 1
ATOM 4504 C CA . PRO B 1 271 ? 22.266 -0.241 0.983 1 97.69 271 PRO B CA 1
ATOM 4505 C C . PRO B 1 271 ? 22.078 -1.477 1.858 1 97.69 271 PRO B C 1
ATOM 4507 O O . PRO B 1 271 ? 22.75 -1.629 2.879 1 97.69 271 PRO B O 1
ATOM 4510 N N . SER B 1 272 ? 21.156 -2.365 1.558 1 97 272 SER B N 1
ATOM 4511 C CA . SER B 1 272 ? 21.016 -3.6 2.32 1 97 272 SER B CA 1
ATOM 4512 C C . SER B 1 272 ? 22.25 -4.488 2.182 1 97 272 SER B C 1
ATOM 4514 O O . SER B 1 272 ? 22.453 -5.406 2.982 1 97 272 SER B O 1
ATOM 4516 N N . ASN B 1 273 ? 22.969 -4.25 1.123 1 97.25 273 ASN B N 1
ATOM 4517 C CA . ASN B 1 273 ? 24.234 -4.922 0.844 1 97.25 273 ASN B CA 1
ATOM 4518 C C . ASN B 1 273 ? 24.047 -6.43 0.703 1 97.25 273 ASN B C 1
ATOM 4520 O O . ASN B 1 273 ? 24.891 -7.211 1.165 1 97.25 273 ASN B O 1
ATOM 4524 N N . LYS B 1 274 ? 22.922 -6.848 0.225 1 98.12 274 LYS B N 1
ATOM 4525 C CA . LYS B 1 274 ? 22.625 -8.227 -0.144 1 98.12 274 LYS B CA 1
ATOM 4526 C C . LYS B 1 274 ? 22.797 -8.445 -1.645 1 98.12 274 LYS B C 1
ATOM 4528 O O . LYS B 1 274 ? 22.656 -7.512 -2.434 1 98.12 274 LYS B O 1
ATOM 4533 N N . PRO B 1 275 ? 23.109 -9.703 -2.074 1 98.81 275 PRO B N 1
ATOM 4534 C CA . PRO B 1 275 ? 23.078 -9.953 -3.518 1 98.81 275 PRO B CA 1
ATOM 4535 C C . PRO B 1 275 ? 21.75 -9.586 -4.16 1 98.81 275 PRO B C 1
ATOM 4537 O O . PRO B 1 275 ? 20.688 -9.961 -3.648 1 98.81 275 PRO B O 1
ATOM 4540 N N . ILE B 1 276 ? 21.828 -8.812 -5.23 1 98.94 276 ILE B N 1
ATOM 4541 C CA . ILE B 1 276 ? 20.625 -8.375 -5.926 1 98.94 276 ILE B CA 1
ATOM 4542 C C . ILE B 1 276 ? 20.797 -8.578 -7.43 1 98.94 276 ILE B C 1
ATOM 4544 O O . ILE B 1 276 ? 21.734 -8.062 -8.031 1 98.94 276 ILE B O 1
ATOM 4548 N N . LEU B 1 277 ? 19.969 -9.352 -7.996 1 98.81 277 LEU B N 1
ATOM 4549 C CA . LEU B 1 277 ? 19.891 -9.594 -9.43 1 98.81 277 LEU B CA 1
ATOM 4550 C C . LEU B 1 277 ? 18.609 -8.984 -10.023 1 98.81 277 LEU B C 1
ATOM 4552 O O . LEU B 1 277 ? 17.531 -9.164 -9.477 1 98.81 277 LEU B O 1
ATOM 4556 N N . MET B 1 278 ? 18.703 -8.188 -11.031 1 98.56 278 MET B N 1
ATOM 4557 C CA . MET B 1 278 ? 17.547 -7.512 -11.641 1 98.56 278 MET B CA 1
ATOM 4558 C C . MET B 1 278 ? 17.359 -7.961 -13.086 1 98.56 278 MET B C 1
ATOM 4560 O O . MET B 1 278 ? 18.188 -8.695 -13.625 1 98.56 278 MET B O 1
ATOM 4564 N N . ASP B 1 279 ? 16.266 -7.574 -13.695 1 98.44 279 ASP B N 1
ATOM 4565 C CA . ASP B 1 279 ? 15.93 -7.844 -15.086 1 98.44 279 ASP B CA 1
ATOM 4566 C C . ASP B 1 279 ? 15.656 -9.336 -15.305 1 98.44 279 ASP B C 1
ATOM 4568 O O . ASP B 1 279 ? 15.969 -9.875 -16.375 1 98.44 279 ASP B O 1
ATOM 4572 N N . VAL B 1 280 ? 15.219 -9.969 -14.297 1 98.75 280 VAL B N 1
ATOM 4573 C CA . VAL B 1 280 ? 14.734 -11.336 -14.453 1 98.75 280 VAL B CA 1
ATOM 4574 C C . VAL B 1 280 ? 13.414 -11.328 -15.227 1 98.75 280 VAL B C 1
ATOM 4576 O O . VAL B 1 280 ? 12.523 -10.523 -14.945 1 98.75 280 VAL B O 1
ATOM 4579 N N . ALA B 1 281 ? 13.297 -12.172 -16.25 1 98.69 281 ALA B N 1
ATOM 4580 C CA . ALA B 1 281 ? 12.117 -12.203 -17.109 1 98.69 281 ALA B CA 1
ATOM 4581 C C . ALA B 1 281 ? 10.961 -12.93 -16.422 1 98.69 281 ALA B C 1
ATOM 4583 O O . ALA B 1 281 ? 10.516 -13.984 -16.891 1 98.69 281 ALA B O 1
ATOM 4584 N N . CYS B 1 282 ? 10.422 -12.297 -15.406 1 98.75 282 CYS B N 1
ATOM 4585 C CA . CYS B 1 282 ? 9.336 -12.875 -14.625 1 98.75 282 CYS B CA 1
ATOM 4586 C C . CYS B 1 282 ? 8.406 -11.789 -14.094 1 98.75 282 CYS B C 1
ATOM 4588 O O . CYS B 1 282 ? 8.859 -10.742 -13.633 1 98.75 282 CYS B O 1
ATOM 4590 N N . GLY B 1 283 ? 7.188 -12.031 -14.117 1 98 283 GLY B N 1
ATOM 4591 C CA . GLY B 1 283 ? 6.16 -11.102 -13.695 1 98 283 GLY B CA 1
ATOM 4592 C C . GLY B 1 283 ? 5.148 -10.797 -14.781 1 98 283 GLY B C 1
ATOM 4593 O O . GLY B 1 283 ? 4.699 -11.695 -15.492 1 98 283 GLY B O 1
ATOM 4594 N N . HIS B 1 284 ? 4.688 -9.539 -14.859 1 98.19 284 HIS B N 1
ATOM 4595 C CA . HIS B 1 284 ? 3.695 -9.133 -15.852 1 98.19 284 HIS B CA 1
ATOM 4596 C C . HIS B 1 284 ? 4.352 -8.812 -17.188 1 98.19 284 HIS B C 1
ATOM 4598 O O . HIS B 1 284 ? 4.316 -7.672 -17.656 1 98.19 284 HIS B O 1
ATOM 4604 N N . CYS B 1 285 ? 4.871 -9.844 -17.75 1 97.69 285 CYS B N 1
ATOM 4605 C CA . CYS B 1 285 ? 5.559 -9.703 -19.016 1 97.69 285 CYS B CA 1
ATOM 4606 C C . CYS B 1 285 ? 5.527 -11.016 -19.797 1 97.69 285 CYS B C 1
ATOM 4608 O O . CYS B 1 285 ? 5.277 -12.078 -19.234 1 97.69 285 CYS B O 1
ATOM 4610 N N . LEU B 1 286 ? 5.691 -10.992 -21.125 1 97.44 286 LEU B N 1
ATOM 4611 C CA . LEU B 1 286 ? 5.945 -12.125 -22.016 1 97.44 286 LEU B CA 1
ATOM 4612 C C . LEU B 1 286 ? 7.164 -11.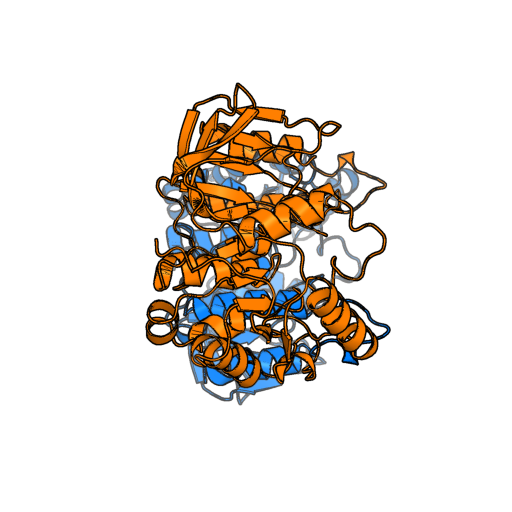859 -22.891 1 97.44 286 LEU B C 1
ATOM 4614 O O . LEU B 1 286 ? 7.32 -10.766 -23.438 1 97.44 286 LEU B O 1
ATOM 4618 N N . PRO B 1 287 ? 8.07 -12.805 -23.016 1 97.88 287 PRO B N 1
ATOM 4619 C CA . PRO B 1 287 ? 8.062 -14.094 -22.312 1 97.88 287 PRO B CA 1
ATOM 4620 C C . PRO B 1 287 ? 8.258 -13.945 -20.797 1 97.88 287 PRO B C 1
ATOM 4622 O O . PRO B 1 287 ? 8.781 -12.938 -20.344 1 97.88 287 PRO B O 1
ATOM 4625 N N . THR B 1 288 ? 7.82 -14.891 -20.047 1 98.56 288 THR B N 1
ATOM 4626 C CA . THR B 1 288 ? 7.953 -14.852 -18.594 1 98.56 288 THR B CA 1
ATOM 4627 C C . THR B 1 288 ? 8.336 -16.219 -18.047 1 98.56 288 THR B C 1
ATOM 4629 O O . THR B 1 288 ? 7.914 -17.25 -18.578 1 98.56 288 THR B O 1
ATOM 4632 N N . MET B 1 289 ? 9.078 -16.188 -16.969 1 98.19 289 MET B N 1
ATOM 4633 C CA . MET B 1 289 ? 9.492 -17.391 -16.25 1 98.19 289 MET B CA 1
ATOM 4634 C C . MET B 1 289 ? 8.484 -17.75 -15.164 1 98.19 289 MET B C 1
ATOM 4636 O O . MET B 1 289 ? 7.785 -16.875 -14.648 1 98.19 289 MET B O 1
ATOM 4640 N N . SER B 1 290 ? 8.328 -19.062 -14.914 1 98.69 290 SER B N 1
ATOM 4641 C CA . SER B 1 290 ? 7.617 -19.531 -13.727 1 98.69 290 SER B CA 1
ATOM 4642 C C . SER B 1 290 ? 8.578 -19.828 -12.578 1 98.69 290 SER B C 1
ATOM 4644 O O . SER B 1 290 ? 9.68 -20.328 -12.805 1 98.69 290 SER B O 1
ATOM 4646 N N . LEU B 1 291 ? 8.234 -19.453 -11.383 1 98.88 291 LEU B N 1
ATOM 4647 C CA . LEU B 1 291 ? 9.109 -19.594 -10.219 1 98.88 291 LEU B CA 1
ATOM 4648 C C . LEU B 1 291 ? 8.5 -20.547 -9.195 1 98.88 291 LEU B C 1
ATOM 4650 O O . LEU B 1 291 ? 7.312 -20.453 -8.875 1 98.88 291 LEU B O 1
ATOM 4654 N N . PRO B 1 292 ? 9.258 -21.5 -8.688 1 98.81 292 PRO B N 1
ATOM 4655 C CA . PRO B 1 292 ? 8.812 -22.359 -7.582 1 98.81 292 PRO B CA 1
ATOM 4656 C C . PRO B 1 292 ? 9.039 -21.719 -6.215 1 98.81 292 PRO B C 1
ATOM 4658 O O . PRO B 1 292 ? 10.094 -21.906 -5.609 1 98.81 292 PRO B O 1
ATOM 4661 N N . LEU B 1 293 ? 8.055 -21.062 -5.672 1 98.88 293 LEU B N 1
ATOM 4662 C CA . LEU B 1 293 ? 8.156 -20.375 -4.387 1 98.88 293 LEU B CA 1
ATOM 4663 C C . LEU B 1 293 ? 8.195 -21.375 -3.238 1 98.88 293 LEU B C 1
ATOM 4665 O O . LEU B 1 293 ? 7.359 -22.281 -3.168 1 98.88 293 LEU B O 1
ATOM 4669 N N . GLY B 1 294 ? 9.102 -21.234 -2.393 1 98.5 294 GLY B N 1
ATOM 4670 C CA . GLY B 1 294 ? 9.289 -22.141 -1.278 1 98.5 294 GLY B CA 1
ATOM 4671 C C . GLY B 1 294 ? 10.469 -23.078 -1.472 1 98.5 294 GLY B C 1
ATOM 4672 O O . GLY B 1 294 ? 10.953 -23.688 -0.512 1 98.5 294 GLY B O 1
ATOM 4673 N N . ARG B 1 295 ? 10.898 -23.25 -2.711 1 98.56 295 ARG B N 1
ATOM 4674 C CA . ARG B 1 295 ? 12.07 -24.078 -2.982 1 98.56 295 ARG B CA 1
ATOM 4675 C C . ARG B 1 295 ? 13.352 -23.344 -2.621 1 98.56 295 ARG B C 1
ATOM 4677 O O . ARG B 1 295 ? 13.398 -22.109 -2.643 1 98.56 295 ARG B O 1
ATOM 4684 N N . THR B 1 296 ? 14.406 -24.125 -2.336 1 98.5 296 THR B N 1
ATOM 4685 C CA . THR B 1 296 ? 15.719 -23.547 -2.062 1 98.5 296 THR B CA 1
ATOM 4686 C C . THR B 1 296 ? 16.422 -23.172 -3.361 1 98.5 296 THR B C 1
ATOM 4688 O O . THR B 1 296 ? 16.547 -24 -4.27 1 98.5 296 THR B O 1
ATOM 4691 N N . VAL B 1 297 ? 16.906 -21.938 -3.461 1 98.69 297 VAL B N 1
ATOM 4692 C CA . VAL B 1 297 ? 17.547 -21.438 -4.664 1 98.69 297 VAL B CA 1
ATOM 4693 C C . VAL B 1 297 ? 18.938 -20.906 -4.316 1 98.69 297 VAL B C 1
ATOM 4695 O O . VAL B 1 297 ? 19.109 -20.234 -3.293 1 98.69 297 VAL B O 1
ATOM 4698 N N . ARG B 1 298 ? 19.875 -21.266 -5.086 1 98.69 298 ARG B N 1
ATOM 4699 C CA . ARG B 1 298 ? 21.203 -20.656 -5.051 1 98.69 298 ARG B CA 1
ATOM 4700 C C . ARG B 1 298 ? 21.297 -19.5 -6.047 1 98.69 298 ARG B C 1
ATOM 4702 O O . ARG B 1 298 ? 21.062 -19.688 -7.242 1 98.69 298 ARG B O 1
ATOM 4709 N N . LEU B 1 299 ? 21.609 -18.344 -5.555 1 98.81 299 LEU B N 1
ATOM 4710 C CA . LEU B 1 299 ? 21.766 -17.156 -6.379 1 98.81 299 LEU B CA 1
ATOM 4711 C C . LEU B 1 299 ? 23.234 -16.734 -6.422 1 98.81 299 LEU B C 1
ATOM 4713 O O . LEU B 1 299 ? 23.859 -16.562 -5.375 1 98.81 299 LEU B O 1
ATOM 4717 N N . ASN B 1 300 ? 23.812 -16.672 -7.535 1 98.75 300 ASN B N 1
ATOM 4718 C CA . ASN B 1 300 ? 25.062 -15.961 -7.797 1 98.75 300 ASN B CA 1
ATOM 4719 C C . ASN B 1 300 ? 24.828 -14.727 -8.664 1 98.75 300 ASN B C 1
ATOM 4721 O O . ASN B 1 300 ? 24.859 -14.805 -9.891 1 98.75 300 ASN B O 1
ATOM 4725 N N . SER B 1 301 ? 24.641 -13.586 -7.996 1 98.44 301 SER B N 1
ATOM 4726 C CA . SER B 1 301 ? 24.266 -12.383 -8.742 1 98.44 301 SER B CA 1
ATOM 4727 C C . SER B 1 301 ? 25.422 -11.891 -9.609 1 98.44 301 SER B C 1
ATOM 4729 O O . SER B 1 301 ? 25.203 -11.242 -10.633 1 98.44 301 SER B O 1
ATOM 4731 N N . GLU B 1 302 ? 26.609 -12.156 -9.242 1 97.88 302 GLU B N 1
ATOM 4732 C CA . GLU B 1 302 ? 27.766 -11.773 -10.047 1 97.88 302 GLU B CA 1
ATOM 4733 C C . GLU B 1 302 ? 27.781 -12.516 -11.375 1 97.88 302 GLU B C 1
ATOM 4735 O O . GLU B 1 302 ? 28 -11.914 -12.43 1 97.88 302 GLU B O 1
ATOM 4740 N N . LYS B 1 303 ? 27.594 -13.805 -11.281 1 98.12 303 LYS B N 1
ATOM 4741 C CA . LYS B 1 303 ? 27.609 -14.641 -12.477 1 98.12 303 LYS B CA 1
ATOM 4742 C C . LYS B 1 303 ? 26.234 -14.641 -13.148 1 98.12 303 LYS B C 1
ATOM 4744 O O . LYS B 1 303 ? 26.078 -15.195 -14.234 1 98.12 303 LYS B O 1
ATOM 4749 N N . LYS B 1 304 ? 25.25 -14.086 -12.477 1 98.44 304 LYS B N 1
ATOM 4750 C CA . LYS B 1 304 ? 23.875 -13.992 -12.969 1 98.44 304 LYS B CA 1
ATOM 4751 C C . LYS B 1 304 ? 23.266 -15.375 -13.172 1 98.44 304 LYS B C 1
ATOM 4753 O O . LYS B 1 304 ? 22.703 -15.664 -14.227 1 98.44 304 LYS B O 1
ATOM 4758 N N . VAL B 1 305 ? 23.438 -16.172 -12.094 1 98.06 305 VAL B N 1
ATOM 4759 C CA . VAL B 1 305 ? 22.938 -17.547 -12.133 1 98.06 305 VAL B CA 1
ATOM 4760 C C . VAL B 1 305 ? 21.984 -17.781 -10.969 1 98.06 305 VAL B C 1
ATOM 4762 O O . VAL B 1 305 ? 22.281 -17.391 -9.836 1 98.06 305 VAL B O 1
ATOM 4765 N N . MET B 1 306 ? 20.844 -18.344 -11.234 1 98.62 306 MET B N 1
ATOM 4766 C CA . MET B 1 306 ? 19.906 -18.859 -10.242 1 98.62 306 MET B CA 1
ATOM 4767 C C . MET B 1 306 ? 19.672 -20.359 -10.438 1 98.62 306 MET B C 1
ATOM 4769 O O . MET B 1 306 ? 19.328 -20.797 -11.531 1 98.62 306 MET B O 1
ATOM 4773 N N . GLU B 1 307 ? 19.859 -21.094 -9.398 1 98.69 307 GLU B N 1
ATOM 4774 C CA . GLU B 1 307 ? 19.688 -22.547 -9.461 1 98.69 307 GLU B CA 1
ATOM 4775 C C . GLU B 1 307 ? 18.797 -23.031 -8.32 1 98.69 307 GLU B C 1
ATOM 4777 O O . GLU B 1 307 ? 19.094 -22.797 -7.148 1 98.69 307 GLU B O 1
ATOM 4782 N N . VAL B 1 308 ? 17.688 -23.688 -8.695 1 98.56 308 VAL B N 1
ATOM 4783 C CA . VAL B 1 308 ? 16.891 -24.391 -7.695 1 98.56 308 VAL B CA 1
ATOM 4784 C C . VAL B 1 308 ? 17.625 -25.641 -7.246 1 98.56 308 VAL B C 1
ATOM 4786 O O . VAL B 1 308 ? 18.031 -26.469 -8.07 1 98.56 308 VAL B O 1
ATOM 4789 N N . ILE B 1 309 ? 17.781 -25.875 -5.93 1 97.38 309 ILE B N 1
ATOM 4790 C CA . ILE B 1 309 ? 18.609 -26.984 -5.473 1 97.38 309 ILE B CA 1
ATOM 4791 C C . ILE B 1 309 ? 17.875 -27.781 -4.398 1 97.38 309 ILE B C 1
ATOM 4793 O O . ILE B 1 309 ? 18.422 -28.719 -3.824 1 97.38 309 ILE B O 1
ATOM 4797 N N . GLY B 1 310 ? 16.734 -27.406 -4.043 1 88.12 310 GLY B N 1
ATOM 4798 C CA . GLY B 1 310 ? 15.961 -28.109 -3.029 1 88.12 310 GLY B CA 1
ATOM 4799 C C . GLY B 1 310 ? 14.531 -27.609 -2.916 1 88.12 310 GLY B C 1
ATOM 4800 O O . GLY B 1 310 ? 14.188 -26.547 -3.441 1 88.12 310 GLY B O 1
#

Sequence (620 aa):
MKIPKGLKKGDTIGLVGASSATPPEVLPKAVEAVEKLGFKVVVGDSCRERHGYLAGVDELRAKDVNEMFKNPDIDGIFCIRGGYGATKILPLLDYEMIKENPKVFVGYSDVTALHIAFNQRCELVTYHTPMPSTEFVKPEMDDYTWNSFLENITETERASFFLENPSNQRMTTLVPGEVTGPLIGGNLTLVTATLGTPYEIDTRGKLLFLEDIDEYERSIDRMLTQLKLAGKLDDAAGIILGAWTNCGPQNPNHPEQSLRLQTIFEEILVPSNKPILMDVACGHCLPTMSLPLGRTVRLNSEKKVMEVIGMKIPKGLKKGDTIGLVGASSATPPEVLPKAVEAVEKLGFKVVVGDSCRERHGYLAGVDELRAKDVNEMFKNPDIDGIFCIRGGYGATKILPLLDYEMIKENPKVFVGYSDVTALHIAFNQRCELVTYHTPMPSTEFVKPEMDDYTWNSFLENITETERASFFLENPSNQRMTTLVPGEVTGPLIGGNLTLVTATLGTPYEIDTRGKLLFLEDIDEYERSIDRMLTQLKLAGKLDDAAGIILGAWTNCGPQNPNHPEQSLRLQTIFEEILVPSNKPILMDVACGHCLPTMSLPLGRTVRLNSEKKVMEVIG

Foldseek 3Di:
DDFAAFDDQAAEEEEAFLFFAFDPVLVVQLLVLVVVVRYHYDYAQLNVDHDPRGSDDLLRRQVSVQCLQQDPSHAAYFYQAHHGDNLVNLVVHDLVSNLVRAHAYEEADNCLLVCLCCCVRSVHWYKDADGRRPQSNDPLADPLRVVLVNCCRRVRVPQKDWQDDPPVFDKAWPFFDKAKAFEGEGELVNQLVCPPHPSHHAQARHEYEYEYEDEELVVSLVSLVSCVVSCNLLRHQEYEYEYHYNYAHPDPVCRVVDDDNSRSCVVRRCVSNHTYMYHQQDDPDPPHHMDTGSFMWMDGSVVGIIMGRD/DDFAAFDDQAAEEEEAFLFFAFDPVLVVQLLVLVVVVRYHYDYAQLNVDHDPRGSDDLLRRQVSVQCLQQDPSHAAYFYQAHHGDNLVNLVVHDLVSNLVRAHAYEEADNCLLVCLSCCVRSVHWYKYADHRRGQSNDPLADPLRVVLVNCCRRVRVPQKDWQDDDPVFDKAWPFFDKAKAFEGEGELVNQLVCPPHPSHGAQARHEYEYEYEDEELVVSLVSLVSCVVSCNLLRHQEYEYEYHYNYAHPDPVCRVVDDDNSRSCVVRRCVSNHTYMYHQQDDPDPPHHMDTGSFMWMDGSVVGIIMGRD

Radius of gyration: 25.4 Å; Cα contacts (8 Å, |Δi|>4): 1603; chains: 2; bounding box: 54×75×56 Å

Solvent-accessible surface area (backbone atoms only — not comparable to full-atom values): 29988 Å² total; per-residue (Å²): 107,47,69,26,64,44,55,53,77,66,37,26,32,26,33,29,13,54,12,18,42,53,57,75,82,42,50,64,52,16,54,49,48,51,38,74,70,38,32,39,80,45,78,31,69,16,46,77,30,65,48,36,44,19,4,27,54,54,68,52,20,22,47,37,53,44,47,45,40,67,37,82,78,39,50,29,37,38,29,34,40,37,63,41,57,28,70,70,23,59,86,62,47,55,48,68,61,38,42,75,34,63,37,40,38,39,22,33,54,32,39,22,40,52,47,48,39,36,33,72,68,28,31,29,34,29,31,40,31,77,21,35,59,55,43,58,65,37,90,74,63,43,69,68,27,50,49,36,41,48,46,58,49,41,45,42,75,60,59,65,52,74,64,74,53,61,93,90,48,70,66,41,62,76,27,65,37,73,43,69,24,34,28,44,64,37,21,44,69,42,54,55,53,20,39,45,26,93,58,37,74,81,33,69,54,16,28,39,34,36,21,40,62,72,38,38,32,69,55,52,47,51,47,52,48,33,37,47,59,41,40,41,54,64,36,21,44,24,39,37,32,28,28,64,30,75,48,39,46,88,48,77,91,48,48,74,51,30,55,54,65,67,56,48,44,54,69,64,52,51,75,51,70,38,26,20,32,30,54,40,45,25,56,72,54,79,68,27,48,44,44,62,32,44,29,28,29,39,37,29,18,67,79,67,43,38,31,38,62,76,108,46,68,29,65,43,53,51,77,66,37,28,31,27,33,29,13,53,13,18,43,52,58,76,84,42,49,63,51,16,53,47,48,50,37,73,71,38,32,39,80,44,78,33,68,14,46,76,30,64,48,35,43,18,4,26,55,55,68,52,19,22,48,36,53,45,48,48,39,67,36,83,76,39,51,28,38,38,28,33,40,37,66,41,57,28,69,71,24,59,84,64,47,56,48,69,62,39,44,74,32,65,37,40,38,37,22,33,53,32,40,21,41,52,46,47,39,36,34,72,69,30,33,30,35,30,32,40,28,78,22,34,58,56,44,59,65,37,89,74,62,43,68,68,27,49,48,37,42,49,46,57,49,42,46,43,75,62,58,64,51,74,63,72,54,60,93,90,48,70,66,43,62,78,28,65,38,70,43,68,26,36,28,42,64,37,22,44,70,41,54,54,53,20,38,45,26,94,58,36,74,81,32,68,53,16,28,39,34,36,20,42,62,72,38,37,33,70,56,51,46,52,48,51,47,34,37,46,60,41,40,41,54,65,36,21,45,24,38,36,33,28,27,63,30,75,50,38,46,87,47,75,92,47,48,76,49,31,56,54,65,68,56,47,43,53,70,64,52,51,75,53,71,38,24,21,32,31,53,38,44,26,57,72,53,81,70,26,48,42,44,62,31,46,30,28,30,39,38,28,17,67,79,66,44,38,31,38,63,76